Protein AF-0000000083613364 (afdb_homodimer)

Solvent-accessible surface area (backbone atoms only — not comparable to full-atom values): 21138 Å² total; per-residue (Å²): 131,87,61,48,28,35,37,28,37,32,39,42,95,52,52,30,45,31,35,45,48,53,43,19,80,68,56,22,32,30,37,40,24,30,71,50,56,71,62,36,50,52,52,28,52,54,40,38,74,72,73,23,56,52,41,68,43,62,27,41,64,78,34,68,67,41,42,51,52,38,51,52,50,42,40,75,74,73,39,70,57,37,29,41,34,42,50,46,64,63,87,58,76,37,39,57,88,74,54,48,38,66,58,44,49,55,43,34,38,29,34,30,31,30,46,53,44,55,48,63,73,38,44,66,62,17,49,74,64,45,40,32,35,40,37,38,64,41,30,39,29,39,81,50,56,34,32,62,29,26,59,40,16,23,24,26,19,21,33,49,34,46,41,50,18,43,24,66,65,31,44,88,40,42,29,47,33,30,30,47,25,42,55,63,76,75,34,81,92,47,94,39,10,29,64,60,52,19,50,51,54,50,47,43,68,72,63,62,80,56,52,60,46,77,49,117,130,87,61,49,28,36,38,28,37,32,41,44,94,53,51,30,46,33,34,44,49,53,44,18,78,69,57,23,33,32,37,37,22,31,72,50,56,70,60,35,50,52,52,28,52,54,40,39,74,72,73,23,56,52,42,68,44,62,25,42,66,77,33,68,68,40,42,52,53,37,50,50,50,41,40,74,75,73,38,73,57,41,30,41,34,42,49,47,63,63,87,55,77,37,41,57,89,73,54,48,40,64,56,42,49,55,42,34,38,30,35,30,31,31,46,52,42,55,48,62,71,39,45,66,61,18,50,74,65,44,39,30,35,40,38,38,65,42,30,39,31,39,80,50,58,34,33,61,29,25,60,40,16,23,23,25,19,22,32,50,33,45,40,50,18,44,23,66,65,30,44,88,43,40,29,48,34,28,31,47,23,42,53,63,74,76,35,79,92,45,94,38,11,29,63,59,52,18,49,52,55,51,48,43,69,71,63,62,78,57,53,60,46,77,50,118

Secondary structure (DSSP, 8-state):
-PPPEEEEES--TTHHHHHHHHHHHTT-EEEEEES-HHHHHHHHHHHHHTT--EEEEE--TT-HHHHHHHHHHHHHHH---SEEEE-------B-GGG--HHHHHHHHIIIIIHHHHHHHHHHHHHHHHT-EEEEEE--GGGTS--TTBHHHHHHHHHHHHHHHHHHHHHGGGTEEEEEEEE-S---TTSTT-HHHHHHHHHHHHHH---SEEEE-/-PPPEEEEES--TTHHHHHHHHHHHTT-EEEEEES-HHHHHHHHHHHHHTT--EEEEE--TT-HHHHHHHHHHHHHHH---SEEEE-------B-GGG--HHHHHHHHIIIIIHHHHHHHHHHHHHHHHT-EEEEEE--GGGTS--TTBHHHHHHHHHHHHHHHHHHHHHGGGTEEEEEEEE-S---TTSTT-HHHHHHHHHHHHHH---SEEEE-

InterPro domains:
  IPR002347 Short-chain dehydrogenase/reductase SDR [PF00106] (4-186)
  IPR002347 Short-chain dehydrogenase/reductase SDR [PR00081] (5-22)
  IPR002347 Short-chain dehydrogenase/reductase SDR [PR00081] (79-90)
  IPR002347 Short-chain dehydrogenase/reductase SDR [PR00081] (126-142)
  IPR002347 Short-chain dehydrogenase/reductase SDR [PR00081] (152-171)
  IPR036291 NAD(P)-binding domain superfamily [SSF51735] (1-204)

Sequence (432 aa):
MNKKLIVVIGAGPGVGNHVAKKFGVNNFRVVLVSRNQVALDQYVKKLSSEGIEAYAVEADAASPASLTEAFDQIKKNYGTTDVLVYNAAIVKGGKPTSLTAESLVSHFQVDVASALHSALQVIPEQVEQKAGTILLTGGAAALYPSADYTALSIGKAALRNLAFTLAEELKPQGIFVGTVTIAGVVAPGTHFAPDLIAEKYWELYEKREEHEIVYSMNKKLIVVIGAGPGVGNHVAKKFGVNNFRVVLVSRNQVALDQYVKKLSSEGIEAYAVEADAASPASLTEAFDQIKKNYGTTDVLVYNAAIVKGGKPTSLTAESLVSHFQVDVASALHSALQVIPEQVEQKAGTILLTGGAAALYPSADYTALSIGKAALRNLAFTLAEELKPQGIFVGTVTIAGVVAPGTHFAPDLIAEKYWELYEKREEHEIVYS

Organism: NCBI:txid2304605

Radius of gyration: 23.36 Å; Cα contacts (8 Å, |Δi|>4): 971; chains: 2; bounding box: 45×73×49 Å

Structure (mmCIF, N/CA/C/O backbone):
data_AF-0000000083613364-model_v1
#
loop_
_entity.id
_entity.type
_entity.pdbx_description
1 polymer 'SDR family NAD(P)-dependent oxidoreductase'
#
loop_
_atom_site.group_PDB
_atom_site.id
_atom_site.type_symbol
_atom_site.label_atom_id
_atom_site.label_alt_id
_atom_site.label_comp_id
_atom_site.label_asym_id
_atom_site.label_entity_id
_atom_site.label_seq_id
_atom_site.pdbx_PDB_ins_code
_atom_site.Cartn_x
_atom_site.Cartn_y
_atom_site.Cartn_z
_atom_site.occupancy
_atom_site.B_iso_or_equiv
_atom_site.auth_seq_id
_atom_site.auth_comp_id
_atom_site.auth_asym_id
_atom_site.auth_atom_id
_atom_site.pdbx_PDB_model_num
ATOM 1 N N . MET A 1 1 ? -2.854 -38.812 -15.805 1 55.97 1 MET A N 1
ATOM 2 C CA . MET A 1 1 ? -3.549 -37.812 -14.984 1 55.97 1 MET A CA 1
ATOM 3 C C . MET A 1 1 ? -3.186 -36.406 -15.414 1 55.97 1 MET A C 1
ATOM 5 O O . MET A 1 1 ? -2.061 -36.156 -15.844 1 55.97 1 MET A O 1
ATOM 9 N N . ASN A 1 2 ? -4.215 -35.438 -15.594 1 82.38 2 ASN A N 1
ATOM 10 C CA . ASN A 1 2 ? -3.953 -34.156 -16.219 1 82.38 2 ASN A CA 1
ATOM 11 C C . ASN A 1 2 ? -3.107 -33.25 -15.305 1 82.38 2 ASN A C 1
ATOM 13 O O . ASN A 1 2 ? -3.357 -33.188 -14.102 1 82.38 2 ASN A O 1
ATOM 17 N N . LYS A 1 3 ? -1.905 -32.844 -15.711 1 95.31 3 LYS A N 1
ATOM 18 C CA . LYS A 1 3 ? -0.976 -32 -14.961 1 95.31 3 LYS A CA 1
ATOM 19 C C . LYS A 1 3 ? -1.63 -30.688 -14.547 1 95.31 3 LYS A C 1
ATOM 21 O O . LYS A 1 3 ? -2.375 -30.094 -15.328 1 95.31 3 LYS A O 1
ATOM 26 N N . LYS A 1 4 ? -1.462 -30.391 -13.328 1 97.94 4 LYS A N 1
ATOM 27 C CA . LYS A 1 4 ? -1.878 -29.062 -12.891 1 97.94 4 LYS A CA 1
ATOM 28 C C . LYS A 1 4 ? -1.048 -27.969 -13.562 1 97.94 4 LYS A C 1
ATOM 30 O O . LYS A 1 4 ? 0.07 -28.219 -14.016 1 97.94 4 LYS A O 1
ATOM 35 N N . LEU A 1 5 ? -1.617 -26.781 -13.633 1 98.75 5 LEU A N 1
ATOM 36 C CA . LEU A 1 5 ? -0.97 -25.672 -14.32 1 98.75 5 LEU A CA 1
ATOM 37 C C . LEU A 1 5 ? -0.574 -24.578 -13.328 1 98.75 5 LEU A C 1
ATOM 39 O O . LEU A 1 5 ? -1.401 -24.125 -12.539 1 98.75 5 LEU A O 1
ATOM 43 N N . ILE A 1 6 ? 0.722 -24.188 -13.367 1 98.94 6 ILE A N 1
ATOM 44 C CA . ILE A 1 6 ? 1.187 -23.016 -12.625 1 98.94 6 ILE A CA 1
ATOM 45 C C . ILE A 1 6 ? 1.529 -21.891 -13.609 1 98.94 6 ILE A C 1
ATOM 47 O O . ILE A 1 6 ? 2.178 -22.141 -14.625 1 98.94 6 ILE A O 1
ATOM 51 N N . VAL A 1 7 ? 1.062 -20.719 -13.312 1 98.94 7 VAL A N 1
ATOM 52 C CA . VAL A 1 7 ? 1.404 -19.516 -14.047 1 98.94 7 VAL A CA 1
ATOM 53 C C . VAL A 1 7 ? 2.24 -18.594 -13.164 1 98.94 7 VAL A C 1
ATOM 55 O O . VAL A 1 7 ? 1.833 -18.25 -12.055 1 98.94 7 VAL A O 1
ATOM 58 N N . VAL A 1 8 ? 3.42 -18.203 -13.617 1 98.94 8 VAL A N 1
ATOM 59 C CA . VAL A 1 8 ? 4.32 -17.328 -12.867 1 98.94 8 VAL A CA 1
ATOM 60 C C . VAL A 1 8 ? 4.449 -15.984 -13.586 1 98.94 8 VAL A C 1
ATOM 62 O O . VAL A 1 8 ? 5.027 -15.906 -14.672 1 98.94 8 VAL A O 1
ATOM 65 N N . ILE A 1 9 ? 3.881 -14.953 -13.016 1 98.88 9 ILE A N 1
ATOM 66 C CA . ILE A 1 9 ? 4.059 -13.594 -13.5 1 98.88 9 ILE A CA 1
ATOM 67 C C . ILE A 1 9 ? 5.352 -13.008 -12.938 1 98.88 9 ILE A C 1
ATOM 69 O O . ILE A 1 9 ? 5.562 -13 -11.727 1 98.88 9 ILE A O 1
ATOM 73 N N . GLY A 1 10 ? 6.121 -12.406 -13.766 1 97.88 10 GLY A N 1
ATOM 74 C CA . GLY A 1 10 ? 7.438 -11.953 -13.336 1 97.88 10 GLY A CA 1
ATOM 75 C C . GLY A 1 10 ? 8.469 -13.07 -13.297 1 97.88 10 GLY A C 1
ATOM 76 O O . GLY A 1 10 ? 9.172 -13.234 -12.297 1 97.88 10 GLY A O 1
ATOM 77 N N . ALA A 1 11 ? 8.508 -13.898 -14.328 1 96.62 11 ALA A N 1
ATOM 78 C CA . ALA A 1 11 ? 9.461 -15 -14.438 1 96.62 11 ALA A CA 1
ATOM 79 C C . ALA A 1 11 ? 10.82 -14.508 -14.914 1 96.62 11 ALA A C 1
ATOM 81 O O . ALA A 1 11 ? 11.148 -14.602 -16.094 1 96.62 11 ALA A O 1
ATOM 82 N N . GLY A 1 12 ? 11.594 -13.93 -14.055 1 89.81 12 GLY A N 1
ATOM 83 C CA . GLY A 1 12 ? 12.938 -13.461 -14.328 1 89.81 12 GLY A CA 1
ATOM 84 C C . GLY A 1 12 ? 14.016 -14.344 -13.719 1 89.81 12 GLY A C 1
ATOM 85 O O . GLY A 1 12 ? 13.727 -15.445 -13.242 1 89.81 12 GLY A O 1
ATOM 86 N N . PRO A 1 13 ? 15.242 -13.938 -13.852 1 86.25 13 PRO A N 1
ATOM 87 C CA . PRO A 1 13 ? 16.375 -14.758 -13.406 1 86.25 13 PRO A CA 1
ATOM 88 C C . PRO A 1 13 ? 16.391 -14.953 -11.891 1 86.25 13 PRO A C 1
ATOM 90 O O . PRO A 1 13 ? 17.125 -15.812 -11.391 1 86.25 13 PRO A O 1
ATOM 93 N N . GLY A 1 14 ? 15.617 -14.273 -11.18 1 92.31 14 GLY A N 1
ATOM 94 C CA . GLY A 1 14 ? 15.578 -14.367 -9.727 1 92.31 14 GLY A CA 1
ATOM 95 C C . GLY A 1 14 ? 14.664 -15.469 -9.219 1 92.31 14 GLY A C 1
ATOM 96 O O . GLY A 1 14 ? 14.789 -16.625 -9.625 1 92.31 14 GLY A O 1
ATOM 97 N N . VAL A 1 15 ? 13.688 -15.141 -8.422 1 97 15 VAL A N 1
ATOM 98 C CA . VAL A 1 15 ? 12.836 -16.078 -7.688 1 97 15 VAL A CA 1
ATOM 99 C C . VAL A 1 15 ? 11.852 -16.75 -8.648 1 97 15 VAL A C 1
ATOM 101 O O . VAL A 1 15 ? 11.625 -17.953 -8.57 1 97 15 VAL A O 1
ATOM 104 N N . GLY A 1 16 ? 11.352 -16.094 -9.672 1 97.44 16 GLY A N 1
ATOM 105 C CA . GLY A 1 16 ? 10.25 -16.547 -10.516 1 97.44 16 GLY A CA 1
ATOM 106 C C . GLY A 1 16 ? 10.57 -17.828 -11.273 1 97.44 16 GLY A C 1
ATOM 107 O O . GLY A 1 16 ? 9.805 -18.797 -11.227 1 97.44 16 GLY A O 1
ATOM 108 N N . ASN A 1 17 ? 11.703 -17.875 -11.945 1 96.25 17 ASN A N 1
ATOM 109 C CA . ASN A 1 17 ? 12.086 -19.047 -12.734 1 96.25 17 ASN A CA 1
ATOM 110 C C . ASN A 1 17 ? 12.375 -20.25 -11.836 1 96.25 17 ASN A C 1
ATOM 112 O O . ASN A 1 17 ? 12.109 -21.391 -12.219 1 96.25 17 ASN A O 1
ATOM 116 N N . HIS A 1 18 ? 12.883 -20.031 -10.672 1 98.19 18 HIS A N 1
ATOM 117 C CA . HIS A 1 18 ? 13.211 -21.125 -9.758 1 98.19 18 HIS A CA 1
ATOM 118 C C . HIS A 1 18 ? 11.953 -21.703 -9.117 1 98.19 18 HIS A C 1
ATOM 120 O O . HIS A 1 18 ? 11.883 -22.906 -8.867 1 98.19 18 HIS A O 1
ATOM 126 N N . VAL A 1 19 ? 10.977 -20.812 -8.844 1 98.81 19 VAL A N 1
ATOM 127 C CA . VAL A 1 19 ? 9.688 -21.312 -8.383 1 98.81 19 VAL A CA 1
ATOM 128 C C . VAL A 1 19 ? 9.047 -22.172 -9.477 1 98.81 19 VAL A C 1
ATOM 130 O O . VAL A 1 19 ? 8.547 -23.266 -9.203 1 98.81 19 VAL A O 1
ATOM 133 N N . ALA A 1 20 ? 9.094 -21.672 -10.711 1 98.62 20 ALA A N 1
ATOM 134 C CA . ALA A 1 20 ? 8.57 -22.422 -11.844 1 98.62 20 ALA A CA 1
ATOM 135 C C . ALA A 1 20 ? 9.211 -23.797 -11.938 1 98.62 20 ALA A C 1
ATOM 137 O O . ALA A 1 20 ? 8.516 -24.812 -12.102 1 98.62 20 ALA A O 1
ATOM 138 N N . LYS A 1 21 ? 10.5 -23.859 -11.844 1 98.44 21 LYS A N 1
ATOM 139 C CA . LYS A 1 21 ? 11.234 -25.125 -11.914 1 98.44 21 LYS A CA 1
ATOM 140 C C . LYS A 1 21 ? 10.812 -26.062 -10.781 1 98.44 21 LYS A C 1
ATOM 142 O O . LYS A 1 21 ? 10.594 -27.266 -11.016 1 98.44 21 LYS A O 1
ATOM 147 N N . LYS A 1 22 ? 10.727 -25.5 -9.547 1 98.81 22 LYS A N 1
ATOM 148 C CA . LYS A 1 22 ? 10.359 -26.312 -8.383 1 98.81 22 LYS A CA 1
ATOM 149 C C . LYS A 1 22 ? 9.008 -26.984 -8.586 1 98.81 22 LYS A C 1
ATOM 151 O O . LYS A 1 22 ? 8.852 -28.172 -8.312 1 98.81 22 LYS A O 1
ATOM 156 N N . PHE A 1 23 ? 8.031 -26.25 -9.094 1 98.88 23 PHE A N 1
ATOM 157 C CA . PHE A 1 23 ? 6.715 -26.828 -9.352 1 98.88 23 PHE A CA 1
ATOM 158 C C . PHE A 1 23 ? 6.77 -27.781 -10.539 1 98.88 23 PHE A C 1
ATOM 160 O O . PHE A 1 23 ? 6.121 -28.828 -10.531 1 98.88 23 PHE A O 1
ATOM 167 N N . GLY A 1 24 ? 7.547 -27.438 -11.562 1 98.62 24 GLY A N 1
ATOM 168 C CA . GLY A 1 24 ? 7.707 -28.281 -12.727 1 98.62 24 GLY A CA 1
ATOM 169 C C . GLY A 1 24 ? 8.227 -29.672 -12.383 1 98.62 24 GLY A C 1
ATOM 170 O O . GLY A 1 24 ? 7.699 -30.672 -12.875 1 98.62 24 GLY A O 1
ATOM 171 N N . VAL A 1 25 ? 9.219 -29.75 -11.547 1 98.06 25 VAL A N 1
ATOM 172 C CA . VAL A 1 25 ? 9.805 -31.031 -11.172 1 98.06 25 VAL A CA 1
ATOM 173 C C . VAL A 1 25 ? 8.812 -31.828 -10.328 1 98.06 25 VAL A C 1
ATOM 175 O O . VAL A 1 25 ? 8.961 -33.062 -10.164 1 98.06 25 VAL A O 1
ATOM 178 N N . ASN A 1 26 ? 7.809 -31.172 -9.844 1 98.12 26 ASN A N 1
ATOM 179 C CA . ASN A 1 26 ? 6.738 -31.828 -9.109 1 98.12 26 ASN A CA 1
ATOM 180 C C . ASN A 1 26 ? 5.496 -32.031 -9.977 1 98.12 26 ASN A C 1
ATOM 182 O O . ASN A 1 26 ? 4.371 -31.938 -9.477 1 98.12 26 ASN A O 1
ATOM 186 N N . ASN A 1 27 ? 5.707 -32.062 -11.289 1 97.5 27 ASN A N 1
ATOM 187 C CA . ASN A 1 27 ? 4.75 -32.562 -12.273 1 97.5 27 ASN A CA 1
ATOM 188 C C . ASN A 1 27 ? 3.732 -31.484 -12.648 1 97.5 27 ASN A C 1
ATOM 190 O O . ASN A 1 27 ? 2.611 -31.812 -13.055 1 97.5 27 ASN A O 1
ATOM 194 N N . PHE A 1 28 ? 4.023 -30.266 -12.438 1 98.69 28 PHE A N 1
ATOM 195 C CA . PHE A 1 28 ? 3.189 -29.188 -12.961 1 98.69 28 PHE A CA 1
ATOM 196 C C . PHE A 1 28 ? 3.592 -28.828 -14.391 1 98.69 28 PHE A C 1
ATOM 198 O O . PHE A 1 28 ? 4.773 -28.891 -14.742 1 98.69 28 PHE A O 1
ATOM 205 N N . ARG A 1 29 ? 2.592 -28.453 -15.164 1 98.56 29 ARG A N 1
ATOM 206 C CA . ARG A 1 29 ? 2.875 -27.625 -16.344 1 98.56 29 ARG A CA 1
ATOM 207 C C . ARG A 1 29 ? 3.139 -26.172 -15.945 1 98.56 29 ARG A C 1
ATOM 209 O O . ARG A 1 29 ? 2.506 -25.656 -15.023 1 98.56 29 ARG A O 1
ATOM 216 N N . VAL A 1 30 ? 4.055 -25.625 -16.703 1 98.62 30 VAL A N 1
ATOM 217 C CA . VAL A 1 30 ? 4.527 -24.312 -16.266 1 98.62 30 VAL A CA 1
ATOM 218 C C . VAL A 1 30 ? 4.32 -23.281 -17.391 1 98.62 30 VAL A C 1
ATOM 220 O O . VAL A 1 30 ? 4.668 -23.531 -18.547 1 98.62 30 VAL A O 1
ATOM 223 N N . VAL A 1 31 ? 3.699 -22.141 -17.078 1 98.88 31 VAL A N 1
ATOM 224 C CA . VAL A 1 31 ? 3.684 -20.984 -17.984 1 98.88 31 VAL A CA 1
ATOM 225 C C . VAL A 1 31 ? 4.453 -19.828 -17.344 1 98.88 31 VAL A C 1
ATOM 227 O O . VAL A 1 31 ? 4.137 -19.391 -16.25 1 98.88 31 VAL A O 1
ATOM 230 N N . LEU A 1 32 ? 5.48 -19.375 -18.062 1 98.75 32 LEU A N 1
ATOM 231 C CA . LEU A 1 32 ? 6.277 -18.219 -17.641 1 98.75 32 LEU A CA 1
ATOM 232 C C . LEU A 1 32 ? 5.781 -16.953 -18.328 1 98.75 32 LEU A C 1
ATOM 234 O O . LEU A 1 32 ? 5.617 -16.906 -19.547 1 98.75 32 LEU A O 1
ATOM 238 N N . VAL A 1 33 ? 5.531 -15.914 -17.547 1 98.81 33 VAL A N 1
ATOM 239 C CA . VAL A 1 33 ? 5.02 -14.656 -18.078 1 98.81 33 VAL A CA 1
ATOM 240 C C . VAL A 1 33 ? 5.961 -13.516 -17.703 1 98.81 33 VAL A C 1
ATOM 242 O O . VAL A 1 33 ? 6.27 -13.312 -16.531 1 98.81 33 VAL A O 1
ATOM 245 N N . SER A 1 34 ? 6.469 -12.773 -18.594 1 98.25 34 SER A N 1
ATOM 246 C CA . SER A 1 34 ? 7.246 -11.555 -18.422 1 98.25 34 SER A CA 1
ATOM 247 C C . SER A 1 34 ? 7.285 -10.734 -19.703 1 98.25 34 SER A C 1
ATOM 249 O O . SER A 1 34 ? 6.645 -11.094 -20.703 1 98.25 34 SER A O 1
ATOM 251 N N . ARG A 1 35 ? 8.023 -9.656 -19.781 1 96.81 35 ARG A N 1
ATOM 252 C CA . ARG A 1 35 ? 8 -8.719 -20.891 1 96.81 35 ARG A CA 1
ATOM 253 C C . ARG A 1 35 ? 9.016 -9.117 -21.969 1 96.81 35 ARG A C 1
ATOM 255 O O . ARG A 1 35 ? 8.945 -8.641 -23.109 1 96.81 35 ARG A O 1
ATOM 262 N N . ASN A 1 36 ? 9.969 -9.945 -21.562 1 96.75 36 ASN A N 1
ATOM 263 C CA . ASN A 1 36 ? 11.07 -10.25 -22.469 1 96.75 36 ASN A CA 1
ATOM 264 C C . ASN A 1 36 ? 10.93 -11.641 -23.078 1 96.75 36 ASN A C 1
ATOM 266 O O . ASN A 1 36 ? 11.391 -12.625 -22.5 1 96.75 36 ASN A O 1
ATOM 270 N N . GLN A 1 37 ? 10.453 -11.625 -24.312 1 97.25 37 GLN A N 1
ATOM 271 C CA . GLN A 1 37 ? 10.172 -12.898 -24.969 1 97.25 37 GLN A CA 1
ATOM 272 C C . GLN A 1 37 ? 11.453 -13.711 -25.156 1 97.25 37 GLN A C 1
ATOM 274 O O . GLN A 1 37 ? 11.453 -14.93 -24.984 1 97.25 37 GLN A O 1
ATOM 279 N N . VAL A 1 38 ? 12.477 -13.055 -25.5 1 97.88 38 VAL A N 1
ATOM 280 C CA . VAL A 1 38 ? 13.742 -13.734 -25.766 1 97.88 38 VAL A CA 1
ATOM 281 C C . VAL A 1 38 ? 14.219 -14.438 -24.484 1 97.88 38 VAL A C 1
ATOM 283 O O . VAL A 1 38 ? 14.609 -15.609 -24.531 1 97.88 38 VAL A O 1
ATOM 286 N N . ALA A 1 39 ? 14.203 -13.781 -23.359 1 97.5 39 ALA A N 1
ATOM 287 C CA . ALA A 1 39 ? 14.586 -14.367 -22.078 1 97.5 39 ALA A CA 1
ATOM 288 C C . ALA A 1 39 ? 13.656 -15.523 -21.703 1 97.5 39 ALA A C 1
ATOM 290 O O . ALA A 1 39 ? 14.109 -16.562 -21.234 1 97.5 39 ALA A O 1
ATOM 291 N N . LEU A 1 40 ? 12.391 -15.336 -21.953 1 98.06 40 LEU A N 1
ATOM 292 C CA . LEU A 1 40 ? 11.406 -16.375 -21.656 1 98.06 40 LEU A CA 1
ATOM 293 C C . LEU A 1 40 ? 11.711 -17.656 -22.422 1 98.06 40 LEU A C 1
ATOM 295 O O . LEU A 1 40 ? 11.656 -18.75 -21.859 1 98.06 40 LEU A O 1
ATOM 299 N N . ASP A 1 41 ? 12 -17.469 -23.688 1 98.06 41 ASP A N 1
ATOM 300 C CA . ASP A 1 41 ? 12.289 -18.625 -24.531 1 98.06 41 ASP A CA 1
ATOM 301 C C . ASP A 1 41 ? 13.508 -19.391 -24.016 1 98.06 41 ASP A C 1
ATOM 303 O O . ASP A 1 41 ? 13.539 -20.625 -24.062 1 98.06 41 ASP A O 1
ATOM 307 N N . GLN A 1 42 ? 14.453 -18.672 -23.562 1 98.06 42 GLN A N 1
ATOM 308 C CA . GLN A 1 42 ? 15.648 -19.297 -23 1 98.06 42 GLN A CA 1
ATOM 309 C C . GLN A 1 42 ? 15.312 -20.078 -21.734 1 98.06 42 GLN A C 1
ATOM 311 O O . GLN A 1 42 ? 15.805 -21.188 -21.531 1 98.06 42 GLN A O 1
ATOM 316 N N . TYR A 1 43 ? 14.5 -19.484 -20.875 1 97.81 43 TYR A N 1
ATOM 317 C CA . TYR A 1 43 ? 14.102 -20.156 -19.641 1 97.81 43 TYR A CA 1
ATOM 318 C C . TYR A 1 43 ? 13.297 -21.422 -19.953 1 97.81 43 TYR A C 1
ATOM 320 O O . TYR A 1 43 ? 13.492 -22.453 -19.328 1 97.81 43 TYR A O 1
ATOM 328 N N . VAL A 1 44 ? 12.391 -21.344 -20.953 1 98.31 44 VAL A N 1
ATOM 329 C CA . VAL A 1 44 ? 11.555 -22.469 -21.344 1 98.31 44 VAL A CA 1
ATOM 330 C C . VAL A 1 44 ? 12.438 -23.594 -21.875 1 98.31 44 VAL A C 1
ATOM 332 O O . VAL A 1 44 ? 12.234 -24.766 -21.547 1 98.31 44 VAL A O 1
ATOM 335 N N . LYS A 1 45 ? 13.367 -23.219 -22.734 1 98.38 45 LYS A N 1
ATOM 336 C CA . LYS A 1 45 ? 14.289 -24.219 -23.281 1 98.38 45 LYS A CA 1
ATOM 337 C C . LYS A 1 45 ? 15.031 -24.953 -22.172 1 98.38 45 LYS A C 1
ATOM 339 O O . LYS A 1 45 ? 15.18 -26.172 -22.219 1 98.38 45 LYS A O 1
ATOM 344 N N . LYS A 1 46 ? 15.508 -24.219 -21.203 1 97.5 46 LYS A N 1
ATOM 345 C CA . LYS A 1 46 ? 16.219 -24.812 -20.062 1 97.5 46 LYS A CA 1
ATOM 346 C C . LYS A 1 46 ? 15.305 -25.766 -19.281 1 97.5 46 LYS A C 1
ATOM 348 O O . LYS A 1 46 ? 15.688 -26.891 -18.984 1 97.5 46 LYS A O 1
ATOM 353 N N . LEU A 1 47 ? 14.125 -25.344 -18.953 1 98.06 47 LEU A N 1
ATOM 354 C CA . LEU A 1 47 ? 13.18 -26.172 -18.219 1 98.06 47 LEU A CA 1
ATOM 355 C C . LEU A 1 47 ? 12.828 -27.438 -19 1 98.06 47 LEU A C 1
ATOM 357 O O . LEU A 1 47 ? 12.781 -28.531 -18.438 1 98.06 47 LEU A O 1
ATOM 361 N N . SER A 1 48 ? 12.617 -27.25 -20.297 1 98.06 48 SER A N 1
ATOM 362 C CA . SER A 1 48 ? 12.266 -28.375 -21.156 1 98.06 48 SER A CA 1
ATOM 363 C C . SER A 1 48 ? 13.398 -29.406 -21.203 1 98.06 48 SER A C 1
ATOM 365 O O . SER A 1 48 ? 13.141 -30.609 -21.234 1 98.06 48 SER A O 1
ATOM 367 N N . SER A 1 49 ? 14.578 -28.891 -21.25 1 97.94 49 SER A N 1
ATOM 368 C CA . SER A 1 49 ? 15.727 -29.797 -21.25 1 97.94 49 SER A CA 1
ATOM 369 C C . SER A 1 49 ? 15.797 -30.625 -19.984 1 97.94 49 SER A C 1
ATOM 371 O O . SER A 1 49 ? 16.438 -31.672 -19.953 1 97.94 49 SER A O 1
ATOM 373 N N . GLU A 1 50 ? 15.125 -30.172 -18.938 1 97.12 50 GLU A N 1
ATOM 374 C CA . GLU A 1 50 ? 15.078 -30.891 -17.672 1 97.12 50 GLU A CA 1
ATOM 375 C C . GLU A 1 50 ? 13.82 -31.734 -17.562 1 97.12 50 GLU A C 1
ATOM 377 O O . GLU A 1 50 ? 13.5 -32.25 -16.484 1 97.12 50 GLU A O 1
ATOM 382 N N . GLY A 1 51 ? 13.023 -31.812 -18.609 1 97.75 51 GLY A N 1
ATOM 383 C CA . GLY A 1 51 ? 11.852 -32.656 -18.688 1 97.75 51 GLY A CA 1
ATOM 384 C C . GLY A 1 51 ? 10.578 -31.984 -18.219 1 97.75 51 GLY A C 1
ATOM 385 O O . GLY A 1 51 ? 9.555 -32.656 -18.016 1 97.75 51 GLY A O 1
ATOM 386 N N . ILE A 1 52 ? 10.641 -30.719 -18 1 98.19 52 ILE A N 1
ATOM 387 C CA . ILE A 1 52 ? 9.492 -29.953 -17.516 1 98.19 52 ILE A CA 1
ATOM 388 C C . ILE A 1 52 ? 8.703 -29.406 -18.703 1 98.19 52 ILE A C 1
ATOM 390 O O . ILE A 1 52 ? 9.281 -28.844 -19.641 1 98.19 52 ILE A O 1
ATOM 394 N N . GLU A 1 53 ? 7.422 -29.625 -18.75 1 98.44 53 GLU A N 1
ATOM 395 C CA . GLU A 1 53 ? 6.559 -29 -19.75 1 98.44 53 GLU A CA 1
ATOM 396 C C . GLU A 1 53 ? 6.367 -27.516 -19.453 1 98.44 53 GLU A C 1
ATOM 398 O O . GLU A 1 53 ? 5.645 -27.156 -18.531 1 98.44 53 GLU A O 1
ATOM 403 N N . ALA A 1 54 ? 6.984 -26.672 -20.25 1 98.44 54 ALA A N 1
ATOM 404 C CA . ALA A 1 54 ? 7.012 -25.25 -19.969 1 98.44 54 ALA A CA 1
ATOM 405 C C . ALA A 1 54 ? 6.676 -24.438 -21.219 1 98.44 54 ALA A C 1
ATOM 407 O O . ALA A 1 54 ? 7.035 -24.812 -22.328 1 98.44 54 ALA A O 1
ATOM 408 N N . TYR A 1 55 ? 6.016 -23.297 -21.016 1 98.62 55 TYR A N 1
ATOM 409 C CA . TYR A 1 55 ? 5.609 -22.391 -22.078 1 98.62 55 TYR A CA 1
ATOM 410 C C . TYR A 1 55 ? 5.867 -20.938 -21.688 1 98.62 55 TYR A C 1
ATOM 412 O O . TYR A 1 55 ? 6.023 -20.625 -20.5 1 98.62 55 TYR A O 1
ATOM 420 N N . ALA A 1 56 ? 5.969 -20.125 -22.734 1 98.5 56 ALA A N 1
ATOM 421 C CA . ALA A 1 56 ? 6.207 -18.688 -22.531 1 98.5 56 ALA A CA 1
ATOM 422 C C . ALA A 1 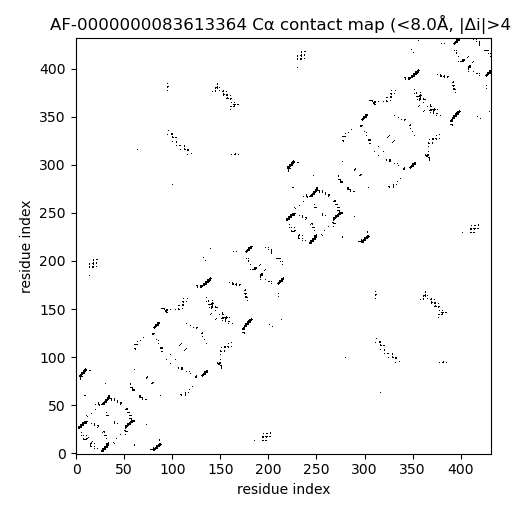56 ? 5.043 -17.859 -23.062 1 98.5 56 ALA A C 1
ATOM 424 O O . ALA A 1 56 ? 4.512 -18.141 -24.141 1 98.5 56 ALA A O 1
ATOM 425 N N . VAL A 1 57 ? 4.594 -16.906 -22.25 1 98.69 57 VAL A N 1
ATOM 426 C CA . VAL A 1 57 ? 3.623 -15.914 -22.688 1 98.69 57 VAL A CA 1
ATOM 427 C C . VAL A 1 57 ? 4.125 -14.516 -22.359 1 98.69 57 VAL A C 1
ATOM 429 O O . VAL A 1 57 ? 4.449 -14.227 -21.203 1 98.69 57 VAL A O 1
ATOM 432 N N . GLU A 1 58 ? 4.25 -13.68 -23.359 1 98.5 58 GLU A N 1
ATOM 433 C CA . GLU A 1 58 ? 4.723 -12.312 -23.156 1 98.5 58 GLU A CA 1
ATOM 434 C C . GLU A 1 58 ? 3.611 -11.414 -22.625 1 98.5 58 GLU A C 1
ATOM 436 O O . GLU A 1 58 ? 2.496 -11.422 -23.156 1 98.5 58 GLU A O 1
ATOM 441 N N . ALA A 1 59 ? 3.887 -10.656 -21.562 1 98.62 59 ALA A N 1
ATOM 442 C CA . ALA A 1 59 ? 2.967 -9.648 -21.047 1 98.62 59 ALA A CA 1
ATOM 443 C C . ALA A 1 59 ? 3.707 -8.602 -20.219 1 98.62 59 ALA A C 1
ATOM 445 O O . ALA A 1 59 ? 4.777 -8.875 -19.672 1 98.62 59 ALA A O 1
ATOM 446 N N . ASP A 1 60 ? 3.178 -7.441 -20.188 1 98.44 60 ASP A N 1
ATOM 447 C CA . ASP A 1 60 ? 3.67 -6.355 -19.359 1 98.44 60 ASP A CA 1
ATOM 448 C C . ASP A 1 60 ? 2.82 -6.211 -18.094 1 98.44 60 ASP A C 1
ATOM 450 O O . ASP A 1 60 ? 1.653 -5.82 -18.156 1 98.44 60 ASP A O 1
ATOM 454 N N . ALA A 1 61 ? 3.455 -6.48 -16.953 1 97.94 61 ALA A N 1
ATOM 455 C CA . ALA A 1 61 ? 2.74 -6.438 -15.672 1 97.94 61 ALA A CA 1
ATOM 456 C C . ALA A 1 61 ? 2.213 -5.031 -15.391 1 97.94 61 ALA A C 1
ATOM 458 O O . ALA A 1 61 ? 1.318 -4.855 -14.555 1 97.94 61 ALA A O 1
ATOM 459 N N . ALA A 1 62 ? 2.721 -4.004 -16.031 1 97.5 62 ALA A N 1
ATOM 460 C CA . ALA A 1 62 ? 2.268 -2.629 -15.82 1 97.5 62 ALA A CA 1
ATOM 461 C C . ALA A 1 62 ? 0.993 -2.346 -16.609 1 97.5 62 ALA A C 1
ATOM 463 O O . ALA A 1 62 ? 0.349 -1.312 -16.406 1 97.5 62 ALA A O 1
ATOM 464 N N . SER A 1 63 ? 0.637 -3.275 -17.484 1 97.81 63 SER A N 1
ATOM 465 C CA . SER A 1 63 ? -0.506 -3.086 -18.375 1 97.81 63 SER A CA 1
ATOM 466 C C . SER A 1 63 ? -1.598 -4.113 -18.094 1 97.81 63 SER A C 1
ATOM 468 O O . SER A 1 63 ? -1.492 -5.27 -18.516 1 97.81 63 SER A O 1
ATOM 470 N N . PRO A 1 64 ? -2.668 -3.672 -17.484 1 96.88 64 PRO A N 1
ATOM 471 C CA . PRO A 1 64 ? -3.771 -4.605 -17.25 1 96.88 64 PRO A CA 1
ATOM 472 C C . PRO A 1 64 ? -4.27 -5.266 -18.531 1 96.88 64 PRO A C 1
ATOM 474 O O . PRO A 1 64 ? -4.574 -6.465 -18.531 1 96.88 64 PRO A O 1
ATOM 477 N N . ALA A 1 65 ? -4.344 -4.52 -19.531 1 97.88 65 ALA A N 1
ATOM 478 C CA . ALA A 1 65 ? -4.801 -5.07 -20.812 1 97.88 65 ALA A CA 1
ATOM 479 C C . ALA A 1 65 ? -3.859 -6.168 -21.312 1 97.88 65 ALA A C 1
ATOM 481 O O . ALA A 1 65 ? -4.309 -7.203 -21.797 1 97.88 65 ALA A O 1
ATOM 482 N N . SER A 1 66 ? -2.588 -5.902 -21.188 1 98.56 66 SER A N 1
ATOM 483 C CA . SER A 1 66 ? -1.585 -6.883 -21.578 1 98.56 66 SER A CA 1
ATOM 484 C C . SER A 1 66 ? -1.73 -8.172 -20.781 1 98.56 66 SER A C 1
ATOM 486 O O . SER A 1 66 ? -1.664 -9.273 -21.344 1 98.56 66 SER A O 1
ATOM 488 N N . LEU A 1 67 ? -2.014 -8.094 -19.531 1 98.62 67 LEU A N 1
ATOM 489 C CA . LEU A 1 67 ? -2.168 -9.258 -18.672 1 98.62 67 LEU A CA 1
ATOM 490 C C . LEU A 1 67 ? -3.465 -10 -18.984 1 98.62 67 LEU A C 1
ATOM 492 O O . LEU A 1 67 ? -3.494 -11.234 -19 1 98.62 67 LEU A O 1
ATOM 496 N N . THR A 1 68 ? -4.488 -9.234 -19.203 1 98.75 68 THR A N 1
ATOM 497 C CA . THR A 1 68 ? -5.746 -9.867 -19.578 1 98.75 68 THR A CA 1
ATOM 498 C C . THR A 1 68 ? -5.578 -10.711 -20.844 1 98.75 68 THR A C 1
ATOM 500 O O . THR A 1 68 ? -6.004 -11.867 -20.875 1 98.75 68 THR A O 1
ATOM 503 N N . GLU A 1 69 ? -4.926 -10.164 -21.797 1 98.75 69 GLU A N 1
ATOM 504 C CA . GLU A 1 69 ? -4.672 -10.891 -23.031 1 98.75 69 GLU A CA 1
ATOM 505 C C . GLU A 1 69 ? -3.834 -12.133 -22.781 1 98.75 69 GLU A C 1
ATOM 507 O O . GLU A 1 69 ? -4.102 -13.195 -23.344 1 98.75 69 GLU A O 1
ATOM 512 N N . ALA A 1 70 ? -2.857 -12 -21.969 1 98.81 70 ALA A N 1
ATOM 513 C CA . ALA A 1 70 ? -1.998 -13.133 -21.625 1 98.81 70 ALA A CA 1
ATOM 514 C C . ALA A 1 70 ? -2.797 -14.258 -20.969 1 98.81 70 ALA A C 1
ATOM 516 O O . ALA A 1 70 ? -2.648 -15.422 -21.328 1 98.81 70 ALA A O 1
ATOM 517 N N . PHE A 1 71 ? -3.652 -13.938 -20.047 1 98.81 71 PHE A N 1
ATOM 518 C CA . PHE A 1 71 ? -4.438 -14.945 -19.344 1 98.81 71 PHE A CA 1
ATOM 519 C C . PHE A 1 71 ? -5.449 -15.594 -20.281 1 98.81 71 PHE A C 1
ATOM 521 O O . PHE A 1 71 ? -5.734 -16.781 -20.156 1 98.81 71 PHE A O 1
ATOM 528 N N . ASP A 1 72 ? -5.996 -14.773 -21.172 1 98.69 72 ASP A N 1
ATOM 529 C CA . ASP A 1 72 ? -6.875 -15.344 -22.188 1 98.69 72 ASP A CA 1
ATOM 530 C C . ASP A 1 72 ? -6.141 -16.391 -23.031 1 98.69 72 ASP A C 1
ATOM 532 O O . ASP A 1 72 ? -6.672 -17.469 -23.281 1 98.69 72 ASP A O 1
ATOM 536 N N . GLN A 1 73 ? -4.973 -16.062 -23.422 1 98.69 73 GLN A N 1
ATOM 537 C CA . GLN A 1 73 ? -4.145 -17 -24.188 1 98.69 73 GLN A CA 1
ATOM 538 C C . GLN A 1 73 ? -3.848 -18.25 -23.375 1 98.69 73 GLN A C 1
ATOM 540 O O . GLN A 1 73 ? -3.906 -19.359 -23.906 1 98.69 73 GLN A O 1
ATOM 545 N N . ILE A 1 74 ? -3.535 -18.094 -22.109 1 98.69 74 ILE A N 1
ATOM 546 C CA . ILE A 1 74 ? -3.191 -19.203 -21.234 1 98.69 74 ILE A CA 1
ATOM 547 C C . ILE A 1 74 ? -4.395 -20.141 -21.094 1 98.69 74 ILE A C 1
ATOM 549 O O . ILE A 1 74 ? -4.262 -21.359 -21.219 1 98.69 74 ILE A O 1
ATOM 553 N N . LYS A 1 75 ? -5.492 -19.516 -20.844 1 97.94 75 LYS A N 1
ATOM 554 C CA . LYS A 1 75 ? -6.711 -20.297 -20.688 1 97.94 75 LYS A CA 1
ATOM 555 C C . LYS A 1 75 ? -7.035 -21.078 -21.969 1 97.94 75 LYS A C 1
ATOM 557 O O . LYS A 1 75 ? -7.348 -22.266 -21.906 1 97.94 75 LYS A O 1
ATOM 562 N N . LYS A 1 76 ? -6.934 -20.438 -23.094 1 98 76 LYS A N 1
ATOM 563 C CA . LYS A 1 76 ? -7.27 -21.031 -24.375 1 98 76 LYS A CA 1
ATOM 564 C C . LYS A 1 76 ? -6.32 -22.188 -24.719 1 98 76 LYS A C 1
ATOM 566 O O . LYS A 1 76 ? -6.754 -23.234 -25.188 1 98 76 LYS A O 1
ATOM 571 N N . ASN A 1 77 ? -5.086 -22 -24.422 1 98.06 77 ASN A N 1
ATOM 572 C CA . ASN A 1 77 ? -4.07 -22.922 -24.938 1 98.06 77 ASN A CA 1
ATOM 573 C C . ASN A 1 77 ? -3.719 -24 -23.906 1 98.06 77 ASN A C 1
ATOM 575 O O . ASN A 1 77 ? -3.334 -25.109 -24.281 1 98.06 77 ASN A O 1
ATOM 579 N N . TYR A 1 78 ? -3.801 -23.656 -22.641 1 97.06 78 TYR A N 1
ATOM 580 C CA . TYR A 1 78 ? -3.197 -24.547 -21.656 1 97.06 78 TYR A CA 1
ATOM 581 C C . TYR A 1 78 ? -4.199 -24.922 -20.562 1 97.06 78 TYR A C 1
ATOM 583 O O . TYR A 1 78 ? -3.963 -25.859 -19.797 1 97.06 78 TYR A O 1
ATOM 591 N N . GLY A 1 79 ? -5.332 -24.188 -20.516 1 96 79 GLY A N 1
ATOM 592 C CA . GLY A 1 79 ? -6.387 -24.562 -19.578 1 96 79 GLY A CA 1
ATOM 593 C C . GLY A 1 79 ? -6.402 -23.719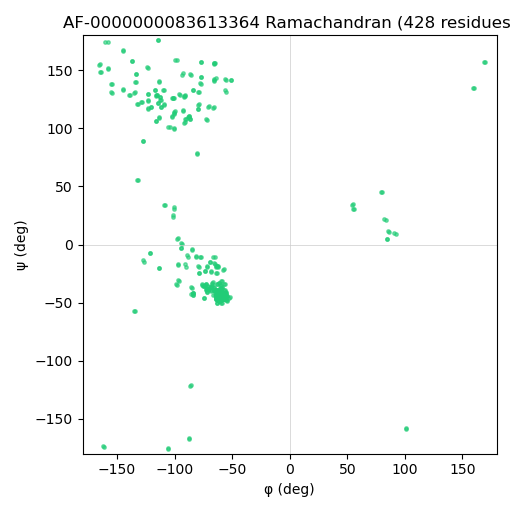 -18.328 1 96 79 GLY A C 1
ATOM 594 O O . GLY A 1 79 ? -5.926 -22.578 -18.328 1 96 79 GLY A O 1
ATOM 595 N N . THR A 1 80 ? -6.988 -24.234 -17.281 1 96.06 80 THR A N 1
ATOM 596 C CA . THR A 1 80 ? -7.223 -23.516 -16.047 1 96.06 80 THR A CA 1
ATOM 597 C C . THR A 1 80 ? -5.941 -23.422 -15.227 1 96.06 80 THR A C 1
ATOM 599 O O . THR A 1 80 ? -5.199 -24.391 -15.109 1 96.06 80 THR A O 1
ATOM 602 N N . THR A 1 81 ? -5.75 -22.266 -14.672 1 98.62 81 THR A N 1
ATOM 603 C CA . THR A 1 81 ? -4.609 -22.031 -13.789 1 98.62 81 THR A CA 1
ATOM 604 C C . THR A 1 81 ? -4.887 -22.594 -12.391 1 98.62 81 THR A C 1
ATOM 606 O O . THR A 1 81 ? -5.758 -22.094 -11.68 1 98.62 81 THR A O 1
ATOM 609 N N . ASP A 1 82 ? -4.109 -23.562 -11.984 1 98.69 82 ASP A N 1
ATOM 610 C CA . ASP A 1 82 ? -4.258 -24.141 -10.656 1 98.69 82 ASP A CA 1
ATOM 611 C C . ASP A 1 82 ? -3.492 -23.328 -9.609 1 98.69 82 ASP A C 1
ATOM 613 O O . ASP A 1 82 ? -3.92 -23.234 -8.461 1 98.69 82 ASP A O 1
ATOM 617 N N . VAL A 1 83 ? -2.33 -22.828 -9.984 1 98.94 83 VAL A N 1
ATOM 618 C CA . VAL A 1 83 ? -1.488 -22.031 -9.094 1 98.94 83 VAL A CA 1
ATOM 619 C C . VAL A 1 83 ? -1.029 -20.766 -9.82 1 98.94 83 VAL A C 1
ATOM 621 O O . VAL A 1 83 ? -0.448 -20.844 -10.906 1 98.94 83 VAL A O 1
ATOM 624 N N . LEU A 1 84 ? -1.351 -19.656 -9.297 1 98.94 84 LEU A N 1
ATOM 625 C CA . LEU A 1 84 ? -0.81 -18.375 -9.742 1 98.94 84 LEU A CA 1
ATOM 626 C C . LEU A 1 84 ? 0.283 -17.891 -8.797 1 98.94 84 LEU A C 1
ATOM 628 O O . LEU A 1 84 ? 0.089 -17.844 -7.582 1 98.94 84 LEU A O 1
ATOM 632 N N . VAL A 1 85 ? 1.435 -17.594 -9.305 1 98.94 85 VAL A N 1
ATOM 633 C CA . VAL A 1 85 ? 2.484 -16.891 -8.57 1 98.94 85 VAL A CA 1
ATOM 634 C C . VAL A 1 85 ? 2.688 -15.492 -9.164 1 98.94 85 VAL A C 1
ATOM 636 O O . VAL A 1 85 ? 2.963 -15.352 -10.359 1 98.94 85 VAL A O 1
ATOM 639 N N . TYR A 1 86 ? 2.48 -14.539 -8.422 1 98.94 86 TYR A N 1
ATOM 640 C CA . TYR A 1 86 ? 2.816 -13.18 -8.836 1 98.94 86 TYR A CA 1
ATOM 641 C C . TYR A 1 86 ? 4.13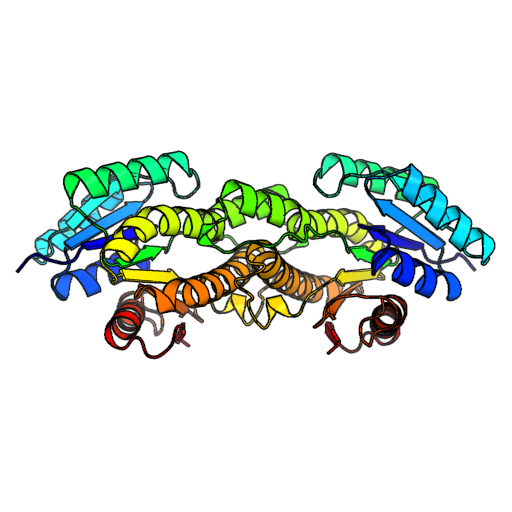3 -12.734 -8.211 1 98.94 86 TYR A C 1
ATOM 643 O O . TYR A 1 86 ? 4.195 -12.438 -7.016 1 98.94 86 TYR A O 1
ATOM 651 N N . ASN A 1 87 ? 5.094 -12.555 -9.016 1 98.69 87 ASN A N 1
ATOM 652 C CA . ASN A 1 87 ? 6.453 -12.266 -8.562 1 98.69 87 ASN A CA 1
ATOM 653 C C . ASN A 1 87 ? 6.965 -10.945 -9.117 1 98.69 87 ASN A C 1
ATOM 655 O O . ASN A 1 87 ? 8.016 -10.453 -8.703 1 98.69 87 ASN A O 1
ATOM 659 N N . ALA A 1 88 ? 6.23 -10.32 -10.023 1 98.19 88 ALA A N 1
ATOM 660 C CA . ALA A 1 88 ? 6.672 -9.078 -10.648 1 98.19 88 ALA A CA 1
ATOM 661 C C . ALA A 1 88 ? 6.75 -7.945 -9.625 1 98.19 88 ALA A C 1
ATOM 663 O O . ALA A 1 88 ? 5.898 -7.84 -8.742 1 98.19 88 ALA A O 1
ATOM 664 N N . ALA A 1 89 ? 7.762 -7.109 -9.727 1 97.5 89 ALA A N 1
ATOM 665 C CA . ALA A 1 89 ? 7.941 -5.934 -8.883 1 97.5 89 ALA A CA 1
ATOM 666 C C . ALA A 1 89 ? 8.961 -4.973 -9.484 1 97.5 89 ALA A C 1
ATOM 668 O O . ALA A 1 89 ? 9.852 -5.387 -10.227 1 97.5 89 ALA A O 1
ATOM 669 N N . ILE A 1 90 ? 8.766 -3.729 -9.25 1 97.31 90 ILE A N 1
ATOM 670 C CA . ILE A 1 90 ? 9.797 -2.738 -9.539 1 97.31 90 ILE A CA 1
ATOM 671 C C . ILE A 1 90 ? 10.734 -2.596 -8.344 1 97.31 90 ILE A C 1
ATOM 673 O O . ILE A 1 90 ? 10.312 -2.158 -7.27 1 97.31 90 ILE A O 1
ATOM 677 N N . VAL A 1 91 ? 11.945 -3.057 -8.5 1 95.38 91 VAL A N 1
ATOM 678 C CA . VAL A 1 91 ? 12.953 -2.932 -7.449 1 95.38 91 VAL A CA 1
ATOM 679 C C . VAL A 1 91 ? 13.891 -1.767 -7.77 1 95.38 91 VAL A C 1
ATOM 681 O O . VAL A 1 91 ? 14.781 -1.891 -8.617 1 95.38 91 VAL A O 1
ATOM 684 N N . LYS A 1 92 ? 13.688 -0.685 -7.199 1 95.69 92 LYS A N 1
ATOM 685 C CA . LYS A 1 92 ? 14.477 0.53 -7.402 1 95.69 92 LYS A CA 1
ATOM 686 C C . LYS A 1 92 ? 14.727 1.251 -6.082 1 95.69 92 LYS A C 1
ATOM 688 O O . LYS A 1 92 ? 13.797 1.463 -5.297 1 95.69 92 LYS A O 1
ATOM 693 N N . GLY A 1 93 ? 15.961 1.545 -5.848 1 96.5 93 GLY A N 1
ATOM 694 C CA . GLY A 1 93 ? 16.281 2.342 -4.676 1 96.5 93 GLY A CA 1
ATOM 695 C C . GLY A 1 93 ? 15.734 3.754 -4.742 1 96.5 93 GLY A C 1
ATOM 696 O O . GLY A 1 93 ? 15.484 4.273 -5.832 1 96.5 93 GLY A O 1
ATOM 697 N N . GLY A 1 94 ? 15.531 4.375 -3.545 1 97.56 94 GLY A N 1
ATOM 698 C CA . GLY A 1 94 ? 15.078 5.754 -3.449 1 97.56 94 GLY A CA 1
ATOM 699 C C . GLY A 1 94 ? 14.469 6.094 -2.102 1 97.56 94 GLY A C 1
ATOM 700 O O . GLY A 1 94 ? 13.664 5.328 -1.569 1 97.56 94 GLY A O 1
ATOM 701 N N . LYS A 1 95 ? 14.914 7.273 -1.616 1 98.19 95 LYS A N 1
ATOM 702 C CA . LYS A 1 95 ? 14.336 7.793 -0.381 1 98.19 95 LYS A CA 1
ATOM 703 C C . LYS A 1 95 ? 12.961 8.406 -0.633 1 98.19 95 LYS A C 1
ATOM 705 O O . LYS A 1 95 ? 12.617 8.727 -1.773 1 98.19 95 LYS A O 1
ATOM 710 N N . PRO A 1 96 ? 12.125 8.484 0.428 1 98.06 96 PRO A N 1
ATOM 711 C CA . PRO A 1 96 ? 10.781 9.023 0.203 1 98.06 96 PRO A CA 1
ATOM 712 C C . PRO A 1 96 ? 10.797 10.422 -0.408 1 98.06 96 PRO A C 1
ATOM 714 O O . PRO A 1 96 ? 9.961 10.742 -1.257 1 98.06 96 PRO A O 1
ATOM 717 N N . THR A 1 97 ? 11.758 11.234 -0.062 1 97.88 97 THR A N 1
ATOM 718 C CA . THR A 1 97 ? 11.781 12.609 -0.556 1 97.88 97 THR A CA 1
ATOM 719 C C . THR A 1 97 ? 12.289 12.656 -1.996 1 97.88 97 THR A C 1
ATOM 721 O O . THR A 1 97 ? 12.172 13.688 -2.664 1 97.88 97 THR A O 1
ATOM 724 N N . SER A 1 98 ? 12.812 11.555 -2.48 1 97.38 98 SER A N 1
ATOM 725 C CA . SER A 1 98 ? 13.281 11.484 -3.861 1 97.38 98 SER A CA 1
ATOM 726 C C . SER A 1 98 ? 12.203 10.93 -4.785 1 97.38 98 SER A C 1
ATOM 728 O O . SER A 1 98 ? 12.383 10.898 -6.004 1 97.38 98 SER A O 1
ATOM 730 N N . LEU A 1 99 ? 11.078 10.547 -4.27 1 97.62 99 LEU A N 1
ATOM 731 C CA . LEU A 1 99 ? 9.953 10.016 -5.031 1 97.62 99 LEU A CA 1
ATOM 732 C C . LEU A 1 99 ? 8.969 11.117 -5.402 1 97.62 99 LEU A C 1
ATOM 734 O O . LEU A 1 99 ? 8.859 12.125 -4.695 1 97.62 99 LEU A O 1
ATOM 738 N N . THR A 1 100 ? 8.383 10.984 -6.512 1 97.44 100 THR A N 1
ATOM 739 C CA . THR A 1 100 ? 7.176 11.75 -6.797 1 97.44 100 THR A CA 1
ATOM 740 C C . THR A 1 100 ? 5.926 10.914 -6.551 1 97.44 100 THR A C 1
ATOM 742 O O . THR A 1 100 ? 5.992 9.68 -6.547 1 97.44 100 THR A O 1
ATOM 745 N N . ALA A 1 101 ? 4.816 11.539 -6.352 1 97.62 101 ALA A N 1
ATOM 746 C CA . ALA A 1 101 ? 3.549 10.828 -6.227 1 97.62 101 ALA A CA 1
ATOM 747 C C . ALA A 1 101 ? 3.279 9.961 -7.453 1 97.62 101 ALA A C 1
ATOM 749 O O . ALA A 1 101 ? 2.799 8.836 -7.332 1 97.62 101 ALA A O 1
ATOM 750 N N . GLU A 1 102 ? 3.623 10.523 -8.562 1 97.5 102 GLU A N 1
ATOM 751 C CA . GLU A 1 102 ? 3.396 9.812 -9.812 1 97.5 102 GLU A CA 1
ATOM 752 C C . GLU A 1 102 ? 4.234 8.539 -9.883 1 97.5 102 GLU A C 1
ATOM 754 O O . GLU A 1 102 ? 3.742 7.484 -10.297 1 97.5 102 GLU A O 1
ATOM 759 N N . SER A 1 103 ? 5.492 8.641 -9.547 1 98 103 SER A N 1
ATOM 760 C CA . SER A 1 103 ? 6.352 7.465 -9.562 1 98 103 SER A CA 1
ATOM 761 C C . SER A 1 103 ? 5.895 6.43 -8.547 1 98 103 SER A C 1
ATOM 763 O O . SER A 1 103 ? 5.961 5.223 -8.805 1 98 103 SER A O 1
ATOM 765 N N . LEU A 1 104 ? 5.465 6.891 -7.395 1 98.75 104 LEU A N 1
ATOM 766 C CA . LEU A 1 104 ? 4.945 5.977 -6.383 1 98.75 104 LEU A CA 1
ATOM 767 C C . LEU A 1 104 ? 3.742 5.207 -6.914 1 98.75 104 LEU A C 1
ATOM 769 O O . LEU A 1 104 ? 3.646 3.99 -6.723 1 98.75 104 LEU A O 1
ATOM 773 N N . VAL A 1 105 ? 2.863 5.875 -7.602 1 98.69 105 VAL A N 1
ATOM 774 C CA . VAL A 1 105 ? 1.678 5.238 -8.164 1 98.69 105 VAL A CA 1
ATOM 775 C C . VAL A 1 105 ? 2.094 4.227 -9.234 1 98.69 105 VAL A C 1
ATOM 777 O O . VAL A 1 105 ? 1.525 3.135 -9.32 1 98.69 105 VAL A O 1
ATOM 780 N N . SER A 1 106 ? 3.07 4.602 -10.016 1 98.31 106 SER A N 1
ATOM 781 C CA . SER A 1 106 ? 3.553 3.693 -11.055 1 98.31 106 SER A CA 1
ATOM 782 C C . SER A 1 106 ? 4.117 2.412 -10.453 1 98.31 106 SER A C 1
ATOM 784 O O . SER A 1 106 ? 3.906 1.321 -10.984 1 98.31 106 SER A O 1
ATOM 786 N N . HIS A 1 107 ? 4.871 2.521 -9.367 1 98.75 107 HIS A N 1
ATOM 787 C CA . HIS A 1 107 ? 5.359 1.346 -8.664 1 98.75 107 HIS A CA 1
ATOM 788 C C . HIS A 1 107 ? 4.207 0.502 -8.125 1 98.75 107 HIS A C 1
ATOM 790 O O . HIS A 1 107 ? 4.195 -0.719 -8.297 1 98.75 107 HIS A O 1
ATOM 796 N N . PHE A 1 108 ? 3.244 1.149 -7.52 1 98.88 108 PHE A N 1
ATOM 797 C CA . PHE A 1 108 ? 2.086 0.479 -6.941 1 98.88 108 PHE A CA 1
ATOM 798 C C . PHE A 1 108 ? 1.314 -0.288 -8.008 1 98.88 108 PHE A C 1
ATOM 800 O O . PHE A 1 108 ? 0.791 -1.372 -7.746 1 98.88 108 PHE A O 1
ATOM 807 N N . GLN A 1 109 ? 1.21 0.279 -9.188 1 98.81 109 GLN A N 1
ATOM 808 C CA . GLN A 1 109 ? 0.523 -0.365 -10.305 1 98.81 109 GLN A CA 1
ATOM 809 C C . GLN A 1 109 ? 1.109 -1.745 -10.586 1 98.81 109 GLN A C 1
ATOM 811 O O . GLN A 1 109 ? 0.368 -2.709 -10.797 1 98.81 109 GLN A O 1
ATOM 816 N N . VAL A 1 110 ? 2.373 -1.843 -10.547 1 98.75 110 VAL A N 1
ATOM 817 C CA . VAL A 1 110 ? 3.049 -3.096 -10.859 1 98.75 110 VAL A CA 1
ATOM 818 C C . VAL A 1 110 ? 3.092 -3.988 -9.625 1 98.75 110 VAL A C 1
ATOM 820 O O . VAL A 1 110 ? 2.756 -5.172 -9.695 1 98.75 110 VAL A O 1
ATOM 823 N N . ASP A 1 111 ? 3.398 -3.402 -8.484 1 98.75 111 ASP A N 1
ATOM 824 C CA . ASP A 1 111 ? 3.754 -4.176 -7.297 1 98.75 111 ASP A CA 1
ATOM 825 C C . ASP A 1 111 ? 2.508 -4.738 -6.617 1 98.75 111 ASP A C 1
ATOM 827 O O . ASP A 1 111 ? 2.584 -5.734 -5.895 1 98.75 111 ASP A O 1
ATOM 831 N N . VAL A 1 112 ? 1.385 -4.074 -6.855 1 98.94 112 VAL A N 1
ATOM 832 C CA . VAL A 1 112 ? 0.232 -4.453 -6.043 1 98.94 112 VAL A CA 1
ATOM 833 C C . VAL A 1 112 ? -1.003 -4.586 -6.93 1 98.94 112 VAL A C 1
ATOM 835 O O . VAL A 1 112 ? -1.65 -5.637 -6.949 1 98.94 112 VAL A O 1
ATOM 838 N N . ALA A 1 113 ? -1.346 -3.488 -7.656 1 98.88 113 ALA A N 1
ATOM 839 C CA . ALA A 1 113 ? -2.578 -3.504 -8.438 1 98.88 113 ALA A CA 1
ATOM 840 C C . ALA A 1 113 ? -2.553 -4.621 -9.477 1 98.88 113 ALA A C 1
ATOM 842 O O . ALA A 1 113 ? -3.58 -5.246 -9.758 1 98.88 113 ALA A O 1
ATOM 843 N N . SER A 1 114 ? -1.434 -4.828 -10.047 1 98.88 114 SER A N 1
ATOM 844 C CA . SER A 1 114 ? -1.264 -5.879 -11.047 1 98.88 114 SER A CA 1
ATOM 845 C C . SER A 1 114 ? -1.439 -7.262 -10.43 1 98.88 114 SER A C 1
ATOM 847 O O . SER A 1 114 ? -1.959 -8.172 -11.07 1 98.88 114 SER A O 1
ATOM 849 N N . ALA A 1 115 ? -0.993 -7.461 -9.227 1 98.94 115 ALA A N 1
ATOM 850 C CA . ALA A 1 115 ? -1.217 -8.719 -8.508 1 98.94 115 ALA A CA 1
ATOM 851 C C . ALA A 1 115 ? -2.707 -9 -8.352 1 98.94 115 ALA A C 1
ATOM 853 O O . ALA A 1 115 ? -3.164 -10.117 -8.586 1 98.94 115 ALA A O 1
ATOM 854 N N . LEU A 1 116 ? -3.447 -7.957 -7.934 1 98.94 116 LEU A N 1
ATOM 855 C CA . LEU A 1 116 ? -4.895 -8.109 -7.828 1 98.94 116 LEU A CA 1
ATOM 856 C C . LEU A 1 116 ? -5.508 -8.453 -9.18 1 98.94 116 LEU A C 1
ATOM 858 O O . LEU A 1 116 ? -6.32 -9.375 -9.281 1 98.94 116 LEU A O 1
ATOM 862 N N . HIS A 1 117 ? -5.102 -7.711 -10.188 1 98.88 117 HIS A N 1
ATOM 863 C CA . HIS A 1 117 ? -5.621 -7.953 -11.531 1 98.88 117 HIS A CA 1
ATOM 864 C C . HIS A 1 117 ? -5.379 -9.391 -11.961 1 98.88 117 HIS A C 1
ATOM 866 O O . HIS A 1 117 ? -6.281 -10.047 -12.484 1 98.88 117 HIS A O 1
ATOM 872 N N . SER A 1 118 ? -4.172 -9.859 -11.758 1 98.94 118 SER A N 1
ATOM 873 C CA . SER A 1 118 ? -3.809 -11.227 -12.117 1 98.94 118 SER A CA 1
ATOM 874 C C . SER A 1 118 ? -4.645 -12.242 -11.352 1 98.94 118 SER A C 1
ATOM 876 O O . SER A 1 118 ? -5.129 -13.219 -11.93 1 98.94 118 SER A O 1
ATOM 878 N N . ALA A 1 119 ? -4.785 -12.031 -10.055 1 98.94 119 ALA A N 1
ATOM 879 C CA . ALA A 1 119 ? -5.621 -12.914 -9.242 1 98.94 119 ALA A CA 1
ATOM 880 C C . ALA A 1 119 ? -7.043 -12.977 -9.789 1 98.94 119 ALA A C 1
ATOM 882 O O . ALA A 1 119 ? -7.625 -14.062 -9.891 1 98.94 119 ALA A O 1
ATOM 883 N N . LEU A 1 120 ? -7.57 -11.82 -10.164 1 98.81 120 LEU A N 1
ATOM 884 C CA . LEU A 1 120 ? -8.945 -11.734 -10.641 1 98.81 120 LEU A CA 1
ATOM 885 C C . LEU A 1 120 ? -9.125 -12.523 -11.93 1 98.81 120 LEU A C 1
ATOM 887 O O . LEU A 1 120 ? -10.234 -12.953 -12.258 1 98.81 120 LEU A O 1
ATOM 891 N N . GLN A 1 121 ? -8.039 -12.719 -12.688 1 98.69 121 GLN A N 1
ATOM 892 C CA . GLN A 1 121 ? -8.109 -13.461 -13.938 1 98.69 121 GLN A CA 1
ATOM 893 C C . GLN A 1 121 ? -8.273 -14.961 -13.68 1 98.69 121 GLN A C 1
ATOM 895 O O . GLN A 1 121 ? -8.82 -15.68 -14.516 1 98.69 121 GLN A O 1
ATOM 900 N N . VAL A 1 122 ? -7.883 -15.484 -12.477 1 98.75 122 VAL A N 1
ATOM 901 C CA . VAL A 1 122 ? -7.836 -16.922 -12.297 1 98.75 122 VAL A CA 1
ATOM 902 C C . VAL A 1 122 ? -8.898 -17.359 -11.289 1 98.75 122 VAL A C 1
ATOM 904 O O . VAL A 1 122 ? -9.305 -18.516 -11.258 1 98.75 122 VAL A O 1
ATOM 907 N N . ILE A 1 123 ? -9.391 -16.453 -10.461 1 98.69 123 ILE A N 1
ATOM 908 C CA . ILE A 1 123 ? -10.25 -16.75 -9.32 1 98.69 123 ILE A CA 1
ATOM 909 C C . ILE A 1 123 ? -11.555 -17.375 -9.812 1 98.69 123 ILE A C 1
ATOM 911 O O . ILE A 1 123 ? -12.031 -18.375 -9.25 1 98.69 123 ILE A O 1
ATOM 915 N N . PRO A 1 124 ? -12.219 -16.828 -10.93 1 97.94 124 PRO A N 1
ATOM 916 C CA . PRO A 1 124 ? -13.508 -17.391 -11.32 1 97.94 124 PRO A CA 1
ATOM 917 C C . PRO A 1 124 ? -13.445 -18.891 -11.578 1 97.94 124 PRO A C 1
ATOM 919 O O . PRO A 1 124 ? -14.281 -19.641 -11.07 1 97.94 124 PRO A O 1
ATOM 922 N N . GLU A 1 125 ? -12.461 -19.359 -12.273 1 97.69 125 GLU A N 1
ATOM 923 C CA . GLU A 1 125 ? -12.344 -20.781 -12.555 1 97.69 125 GLU A CA 1
ATOM 924 C C . GLU A 1 125 ? -11.953 -21.562 -11.312 1 97.69 125 GLU A C 1
ATOM 926 O O . GLU A 1 125 ? -12.398 -22.703 -11.125 1 97.69 125 GLU A O 1
ATOM 931 N N . GLN A 1 126 ? -11.086 -21 -10.484 1 98.25 126 GLN A N 1
ATOM 932 C CA . GLN A 1 126 ? -10.695 -21.656 -9.242 1 98.25 126 GLN A CA 1
ATOM 933 C C . GLN A 1 126 ? -11.898 -21.828 -8.312 1 98.25 126 GLN A C 1
ATOM 935 O O . GLN A 1 126 ? -12.023 -22.844 -7.645 1 98.25 126 GLN A O 1
ATOM 940 N N . VAL A 1 127 ? -12.742 -20.828 -8.281 1 97.5 127 VAL A N 1
ATOM 941 C CA . VAL A 1 127 ? -13.953 -20.922 -7.473 1 97.5 127 VAL A CA 1
ATOM 942 C C . VAL A 1 127 ? -14.844 -22.047 -7.984 1 97.5 127 VAL A C 1
ATOM 944 O O . VAL A 1 127 ? -15.375 -22.828 -7.199 1 97.5 127 VAL A O 1
ATOM 947 N N . GLU A 1 128 ? -14.984 -22.109 -9.281 1 96.62 128 GLU A N 1
ATOM 948 C CA . GLU A 1 128 ? -15.797 -23.156 -9.898 1 96.62 128 GLU A CA 1
ATOM 949 C C . GLU A 1 128 ? -15.273 -24.547 -9.539 1 96.62 128 GLU A C 1
ATOM 951 O O . GLU A 1 128 ? -16.062 -25.453 -9.258 1 96.62 128 GLU A O 1
ATOM 956 N N . GLN A 1 129 ? -14.039 -24.688 -9.469 1 95.75 129 GLN A N 1
ATOM 957 C CA . GLN A 1 129 ? -13.406 -25.969 -9.188 1 95.75 129 GLN A CA 1
ATOM 958 C C . GLN A 1 129 ? -13.25 -26.188 -7.684 1 95.75 129 GLN A C 1
ATOM 960 O O . GLN A 1 129 ? -12.883 -27.266 -7.246 1 95.75 129 GLN A O 1
ATOM 965 N N . LYS A 1 130 ? -13.484 -25.188 -6.91 1 97.06 130 LYS A N 1
ATOM 966 C CA . LYS A 1 130 ? -13.305 -25.188 -5.461 1 97.06 130 LYS A CA 1
ATOM 967 C C . LYS A 1 130 ? -11.883 -25.609 -5.086 1 97.06 130 LYS A C 1
ATOM 969 O O . LYS A 1 130 ? -11.688 -26.375 -4.145 1 97.06 130 LYS A O 1
ATOM 974 N N . ALA A 1 131 ? -10.984 -25.219 -5.914 1 97.5 131 ALA A N 1
ATOM 975 C CA . ALA A 1 131 ? -9.57 -25.5 -5.719 1 97.5 131 ALA A CA 1
ATOM 976 C C . ALA A 1 131 ? -8.703 -24.469 -6.434 1 97.5 131 ALA A C 1
ATOM 978 O O . ALA A 1 131 ? -9.031 -24.031 -7.539 1 97.5 131 ALA A O 1
ATOM 979 N N . GLY A 1 132 ? -7.688 -24.016 -5.855 1 98.38 132 GLY A N 1
ATOM 980 C CA . GLY A 1 132 ? -6.746 -23.062 -6.43 1 98.38 132 GLY A CA 1
ATOM 981 C C . GLY A 1 132 ? -5.773 -22.5 -5.41 1 98.38 132 GLY A C 1
ATOM 982 O O . GLY A 1 132 ? -5.98 -22.641 -4.203 1 98.38 132 GLY A O 1
ATOM 983 N N . THR A 1 133 ? -4.668 -22.031 -5.895 1 98.88 133 THR A N 1
ATOM 984 C CA . THR A 1 133 ? -3.645 -21.422 -5.059 1 98.88 133 THR A CA 1
ATOM 985 C C . THR A 1 133 ? -3.129 -20.125 -5.699 1 98.88 133 THR A C 1
ATOM 987 O O . THR A 1 133 ? -2.877 -20.094 -6.906 1 98.88 133 THR A O 1
ATOM 990 N N . ILE A 1 134 ? -3.08 -19.094 -4.941 1 98.94 134 ILE A N 1
ATOM 991 C CA . ILE A 1 134 ? -2.479 -17.828 -5.336 1 98.94 134 ILE A CA 1
ATOM 992 C C . ILE A 1 134 ? -1.343 -17.484 -4.383 1 98.94 134 ILE A C 1
ATOM 994 O O . ILE A 1 134 ? -1.554 -17.359 -3.172 1 98.94 134 ILE A O 1
ATOM 998 N N . LEU A 1 135 ? -0.151 -17.391 -4.902 1 98.94 135 LEU A N 1
ATOM 999 C CA . LEU A 1 135 ? 1.032 -17.062 -4.109 1 98.94 135 LEU A CA 1
ATOM 1000 C C . LEU A 1 135 ? 1.627 -15.727 -4.531 1 98.94 135 LEU A C 1
ATOM 1002 O O . LEU A 1 135 ? 1.839 -15.484 -5.723 1 98.94 135 LEU A O 1
ATOM 1006 N N . LEU A 1 136 ? 1.839 -14.875 -3.578 1 98.88 136 LEU A N 1
ATOM 1007 C CA . LEU A 1 136 ? 2.402 -13.555 -3.822 1 98.88 136 LEU A CA 1
ATOM 1008 C C . LEU A 1 136 ? 3.787 -13.43 -3.195 1 98.88 136 LEU A C 1
ATOM 1010 O O . LEU A 1 136 ? 4.016 -13.914 -2.086 1 98.88 136 LEU A O 1
ATOM 1014 N N . THR A 1 137 ? 4.715 -12.789 -3.871 1 98.81 137 THR A N 1
ATOM 1015 C CA . THR A 1 137 ? 6.078 -12.633 -3.375 1 98.81 137 THR A CA 1
ATOM 1016 C C . THR A 1 137 ? 6.188 -11.398 -2.479 1 98.81 137 THR A C 1
ATOM 1018 O O . THR A 1 137 ? 6.184 -10.266 -2.967 1 98.81 137 THR A O 1
ATOM 1021 N N . GLY A 1 138 ? 6.324 -11.672 -1.195 1 98.56 138 GLY A N 1
ATOM 1022 C CA . GLY A 1 138 ? 6.453 -10.594 -0.225 1 98.56 138 GLY A CA 1
ATOM 1023 C C . GLY A 1 138 ? 7.887 -10.141 -0.022 1 98.56 138 GLY A C 1
ATOM 1024 O O . GLY A 1 138 ? 8.766 -10.453 -0.83 1 98.56 138 GLY A O 1
ATOM 1025 N N . GLY A 1 139 ? 8.109 -9.398 0.964 1 98.25 139 GLY A N 1
ATOM 1026 C CA . GLY A 1 139 ? 9.398 -8.875 1.382 1 98.25 139 GLY A CA 1
ATOM 1027 C C . GLY A 1 139 ? 9.391 -8.328 2.795 1 98.25 139 GLY A C 1
ATOM 1028 O O . GLY A 1 139 ? 8.367 -7.832 3.268 1 98.25 139 GLY A O 1
ATOM 1029 N N . ALA A 1 140 ? 10.562 -8.328 3.383 1 97.25 140 ALA A N 1
ATOM 1030 C CA . ALA A 1 140 ? 10.664 -7.969 4.797 1 97.25 140 ALA A CA 1
ATOM 1031 C C . ALA A 1 140 ? 10.352 -6.488 5.012 1 97.25 140 ALA A C 1
ATOM 1033 O O . ALA A 1 140 ? 10.008 -6.078 6.121 1 97.25 140 ALA A O 1
ATOM 1034 N N . ALA A 1 141 ? 10.492 -5.711 4.023 1 97.12 141 ALA A N 1
ATOM 1035 C CA . ALA A 1 141 ? 10.219 -4.281 4.141 1 97.12 141 ALA A CA 1
ATOM 1036 C C . ALA A 1 141 ? 8.75 -4.027 4.445 1 97.12 141 ALA A C 1
ATOM 1038 O O . ALA A 1 141 ? 8.375 -2.932 4.871 1 97.12 141 ALA A O 1
ATOM 1039 N N . ALA A 1 142 ? 7.855 -4.992 4.195 1 97.31 142 ALA A N 1
ATOM 1040 C CA . ALA A 1 142 ? 6.461 -4.922 4.617 1 97.31 142 ALA A CA 1
ATOM 1041 C C . ALA A 1 142 ? 6.352 -4.852 6.141 1 97.31 142 ALA A C 1
ATOM 1043 O O . ALA A 1 142 ? 5.422 -4.238 6.672 1 97.31 142 ALA A O 1
ATOM 1044 N N . LEU A 1 143 ? 7.289 -5.516 6.785 1 95.81 143 LEU A N 1
ATOM 1045 C CA . LEU A 1 143 ? 7.281 -5.645 8.242 1 95.81 143 LEU A CA 1
ATOM 1046 C C . LEU A 1 143 ? 8.219 -4.633 8.883 1 95.81 143 LEU A C 1
ATOM 1048 O O . LEU A 1 143 ? 7.957 -4.141 9.977 1 95.81 143 LEU A O 1
ATOM 1052 N N . TYR A 1 144 ? 9.281 -4.363 8.203 1 96.44 144 TYR A N 1
ATOM 1053 C CA . TYR A 1 144 ? 10.32 -3.434 8.633 1 96.44 144 TYR A CA 1
ATOM 1054 C C . TYR A 1 144 ? 10.609 -2.398 7.551 1 96.44 144 TYR A C 1
ATOM 1056 O O . TYR A 1 144 ? 11.508 -2.578 6.73 1 96.44 144 TYR A O 1
ATOM 1064 N N . PRO A 1 145 ? 9.875 -1.342 7.613 1 97.56 145 PRO A N 1
ATOM 1065 C CA . PRO A 1 145 ? 9.992 -0.341 6.551 1 97.56 145 PRO A CA 1
ATOM 1066 C C . PRO A 1 145 ? 11.438 0.075 6.285 1 97.56 145 PRO A C 1
ATOM 1068 O O . PRO A 1 145 ? 12.227 0.198 7.227 1 97.56 145 PRO A O 1
ATOM 1071 N N . SER A 1 146 ? 11.766 0.278 4.988 1 97.5 146 SER A N 1
ATOM 1072 C CA . SER A 1 146 ? 13.102 0.674 4.574 1 97.5 146 SER A CA 1
ATOM 1073 C C . SER A 1 146 ? 13.07 1.974 3.775 1 97.5 146 SER A C 1
ATOM 1075 O O . SER A 1 146 ? 12.625 1.993 2.629 1 97.5 146 SER A O 1
ATOM 1077 N N . ALA A 1 147 ? 13.695 2.988 4.285 1 97.56 147 ALA A N 1
ATOM 1078 C CA . ALA A 1 147 ? 13.688 4.289 3.625 1 97.56 147 ALA A CA 1
ATOM 1079 C C . ALA A 1 147 ? 14.547 4.273 2.365 1 97.56 147 ALA A C 1
ATOM 1081 O O . ALA A 1 147 ? 14.375 5.113 1.479 1 97.56 147 ALA A O 1
ATOM 1082 N N . ASP A 1 148 ? 15.43 3.312 2.25 1 97.56 148 ASP A N 1
ATOM 1083 C CA . ASP A 1 148 ? 16.312 3.246 1.096 1 97.56 148 ASP A CA 1
ATOM 1084 C C . ASP A 1 148 ? 15.602 2.656 -0.117 1 97.56 148 ASP A C 1
ATOM 1086 O O . ASP A 1 148 ? 16.094 2.76 -1.244 1 97.56 148 ASP A O 1
ATOM 1090 N N . TYR A 1 149 ? 14.523 1.969 0.066 1 97.81 149 TYR A N 1
ATOM 1091 C CA . TYR A 1 149 ? 13.672 1.368 -0.954 1 97.81 149 TYR A CA 1
ATOM 1092 C C . TYR A 1 149 ? 12.203 1.688 -0.698 1 97.81 149 TYR A C 1
ATOM 1094 O O . TYR A 1 149 ? 11.359 0.787 -0.656 1 97.81 149 TYR A O 1
ATOM 1102 N N . THR A 1 150 ? 11.938 2.986 -0.605 1 98.69 150 THR A N 1
ATOM 1103 C CA . THR A 1 150 ? 10.664 3.445 -0.066 1 98.69 150 THR A CA 1
ATOM 1104 C C . THR A 1 150 ? 9.5 2.908 -0.895 1 98.69 150 THR A C 1
ATOM 1106 O O . THR A 1 150 ? 8.562 2.332 -0.349 1 98.69 150 THR A O 1
ATOM 1109 N N . ALA A 1 151 ? 9.555 3.068 -2.246 1 98.75 151 ALA A N 1
ATOM 1110 C CA . ALA A 1 151 ? 8.43 2.646 -3.076 1 98.75 151 ALA A CA 1
ATOM 1111 C C . ALA A 1 151 ? 8.195 1.145 -2.957 1 98.75 151 ALA A C 1
ATOM 1113 O O . ALA A 1 151 ? 7.051 0.698 -2.834 1 98.75 151 ALA A O 1
ATOM 1114 N N . LEU A 1 152 ? 9.242 0.384 -2.994 1 98.38 152 LEU A N 1
ATOM 1115 C CA . LEU A 1 152 ? 9.133 -1.062 -2.844 1 98.38 152 LEU A CA 1
ATOM 1116 C C . LEU A 1 152 ? 8.609 -1.425 -1.457 1 98.38 152 LEU A C 1
ATOM 1118 O O . LEU A 1 152 ? 7.75 -2.301 -1.32 1 98.38 152 LEU A O 1
ATOM 1122 N N . SER A 1 153 ? 9.148 -0.745 -0.442 1 98.75 153 SER A N 1
ATOM 1123 C CA . SER A 1 153 ? 8.734 -0.972 0.938 1 98.75 153 SER A CA 1
ATOM 1124 C C . SER A 1 153 ? 7.238 -0.762 1.107 1 98.75 153 SER A C 1
ATOM 1126 O O . SER A 1 153 ? 6.543 -1.617 1.663 1 98.75 153 SER A O 1
ATOM 1128 N N . ILE A 1 154 ? 6.77 0.283 0.589 1 98.88 154 ILE A N 1
ATOM 1129 C CA . ILE A 1 154 ? 5.348 0.604 0.614 1 98.88 154 ILE A CA 1
ATOM 1130 C C . ILE A 1 154 ? 4.566 -0.453 -0.163 1 98.88 154 ILE A C 1
ATOM 1132 O O . ILE A 1 154 ? 3.531 -0.937 0.303 1 98.88 154 ILE A O 1
ATOM 1136 N N . GLY A 1 155 ? 5.027 -0.79 -1.336 1 98.88 155 GLY A N 1
ATOM 1137 C CA . GLY A 1 155 ? 4.391 -1.806 -2.158 1 98.88 155 GLY A CA 1
ATOM 1138 C C . GLY A 1 155 ? 4.281 -3.152 -1.466 1 98.88 155 GLY A C 1
ATOM 1139 O O . GLY A 1 155 ? 3.252 -3.822 -1.555 1 98.88 155 GLY A O 1
ATOM 1140 N N . LYS A 1 156 ? 5.34 -3.557 -0.784 1 98.81 156 LYS A N 1
ATOM 1141 C CA . LYS A 1 156 ? 5.336 -4.859 -0.127 1 98.81 156 LYS A CA 1
ATOM 1142 C C . LYS A 1 156 ? 4.391 -4.867 1.071 1 98.81 156 LYS A C 1
ATOM 1144 O O . LYS A 1 156 ? 3.76 -5.887 1.365 1 98.81 156 LYS A O 1
ATOM 1149 N N . ALA A 1 157 ? 4.281 -3.77 1.82 1 98.88 157 ALA A N 1
ATOM 1150 C CA . ALA A 1 157 ? 3.281 -3.668 2.879 1 98.88 157 ALA A CA 1
ATOM 1151 C C . ALA A 1 157 ? 1.87 -3.795 2.314 1 98.88 157 ALA A C 1
ATOM 1153 O O . ALA A 1 157 ? 1.038 -4.52 2.867 1 98.88 157 ALA A O 1
ATOM 1154 N N . ALA A 1 158 ? 1.638 -3.084 1.26 1 98.94 158 ALA A N 1
ATOM 1155 C CA . ALA A 1 158 ? 0.342 -3.119 0.586 1 98.94 158 ALA A CA 1
ATOM 1156 C C . ALA A 1 158 ? 0.038 -4.52 0.057 1 98.94 158 ALA A C 1
ATOM 1158 O O . ALA A 1 158 ? -1.073 -5.023 0.229 1 98.94 158 ALA A O 1
ATOM 1159 N N . LEU A 1 159 ? 0.992 -5.117 -0.573 1 98.94 159 LEU A N 1
ATOM 1160 C CA . LEU A 1 159 ? 0.828 -6.453 -1.142 1 98.94 159 LEU A CA 1
ATOM 1161 C C . LEU A 1 159 ? 0.521 -7.473 -0.053 1 98.94 159 LEU A C 1
ATOM 1163 O O . LEU A 1 159 ? -0.301 -8.375 -0.25 1 98.94 159 LEU A O 1
ATOM 1167 N N . ARG A 1 160 ? 1.236 -7.387 1.019 1 98.88 160 ARG A N 1
ATOM 1168 C CA . ARG A 1 160 ? 0.97 -8.281 2.143 1 98.88 160 ARG A CA 1
ATOM 1169 C C . ARG A 1 160 ? -0.474 -8.148 2.615 1 98.88 160 ARG A C 1
ATOM 1171 O O . ARG A 1 160 ? -1.143 -9.148 2.875 1 98.88 160 ARG A O 1
ATOM 1178 N N . ASN A 1 161 ? -0.922 -6.922 2.768 1 98.94 161 ASN A N 1
ATOM 1179 C CA . ASN A 1 161 ? -2.311 -6.703 3.162 1 98.94 161 ASN A CA 1
ATOM 1180 C C . ASN A 1 161 ? -3.281 -7.309 2.152 1 98.94 161 ASN A C 1
ATOM 1182 O O . ASN A 1 161 ? -4.254 -7.957 2.535 1 98.94 161 ASN A O 1
ATOM 1186 N N . LEU A 1 162 ? -3.002 -7.164 0.894 1 98.88 162 LEU A N 1
ATOM 1187 C CA . LEU A 1 162 ? -3.812 -7.75 -0.166 1 98.88 162 LEU A CA 1
ATOM 1188 C C . LEU A 1 162 ? -3.871 -9.266 -0.026 1 98.88 162 LEU A C 1
ATOM 1190 O O . LEU A 1 162 ? -4.941 -9.867 -0.155 1 98.88 162 LEU A O 1
ATOM 1194 N N . ALA A 1 163 ? -2.723 -9.891 0.203 1 98.81 163 ALA A N 1
ATOM 1195 C CA . ALA A 1 163 ? -2.674 -11.344 0.371 1 98.81 163 ALA A CA 1
ATOM 1196 C C . ALA A 1 163 ? -3.635 -11.797 1.464 1 98.81 163 ALA A C 1
ATOM 1198 O O . ALA A 1 163 ? -4.387 -12.758 1.275 1 98.81 163 ALA A O 1
ATOM 1199 N N . PHE A 1 164 ? -3.637 -11.102 2.539 1 98.69 164 PHE A N 1
ATOM 1200 C CA . PHE A 1 164 ? -4.441 -11.508 3.684 1 98.69 164 PHE A CA 1
ATOM 1201 C C . PHE A 1 164 ? -5.922 -11.273 3.414 1 98.69 164 PHE A C 1
ATOM 1203 O O . PHE A 1 164 ? -6.766 -12.086 3.801 1 98.69 164 PHE A O 1
ATOM 1210 N N . THR A 1 165 ? -6.281 -10.156 2.748 1 98.81 165 THR A N 1
ATOM 1211 C CA . THR A 1 165 ? -7.688 -9.898 2.445 1 98.81 165 THR A CA 1
ATOM 1212 C C . THR A 1 165 ? -8.211 -10.898 1.417 1 98.81 165 THR A C 1
ATOM 1214 O O . THR A 1 165 ? -9.336 -11.383 1.529 1 98.81 165 THR A O 1
ATOM 1217 N N . LEU A 1 166 ? -7.379 -11.227 0.424 1 98.88 166 LEU A N 1
ATOM 1218 C CA . LEU A 1 166 ? -7.746 -12.281 -0.519 1 98.88 166 LEU A CA 1
ATOM 1219 C C . LEU A 1 166 ? -7.945 -13.609 0.202 1 98.88 166 LEU A C 1
ATOM 1221 O O . LEU A 1 166 ? -8.922 -14.312 -0.052 1 98.88 166 LEU A O 1
ATOM 1225 N N . ALA A 1 167 ? -6.98 -13.969 1.056 1 98.69 167 ALA A N 1
ATOM 1226 C CA . ALA A 1 167 ? -7.066 -15.227 1.799 1 98.69 167 ALA A CA 1
ATOM 1227 C C . ALA A 1 167 ? -8.375 -15.312 2.58 1 98.69 167 ALA A C 1
ATOM 1229 O O . ALA A 1 167 ? -9.055 -16.344 2.555 1 98.69 167 ALA A O 1
ATOM 1230 N N . GLU A 1 168 ? -8.656 -14.242 3.277 1 98.06 168 GLU A N 1
ATOM 1231 C CA . GLU A 1 168 ? -9.867 -14.195 4.082 1 98.06 168 GLU A CA 1
ATOM 1232 C C . GLU A 1 168 ? -11.109 -14.43 3.225 1 98.06 168 GLU A C 1
ATOM 1234 O O . GLU A 1 168 ? -12 -15.188 3.611 1 98.06 168 GLU A O 1
ATOM 1239 N N . GLU A 1 169 ? -11.148 -13.82 2.121 1 98.06 169 GLU A N 1
ATOM 1240 C CA . GLU A 1 169 ? -12.344 -13.922 1.289 1 98.06 169 GLU A CA 1
ATOM 1241 C C . GLU A 1 169 ? -12.43 -15.289 0.614 1 98.06 169 GLU A C 1
ATOM 1243 O O . GLU A 1 169 ? -13.516 -15.836 0.443 1 98.06 169 GLU A O 1
ATOM 1248 N N . LEU A 1 170 ? -11.32 -15.836 0.231 1 98.44 170 LEU A N 1
ATOM 1249 C CA . LEU A 1 170 ? -11.336 -16.938 -0.72 1 98.44 170 LEU A CA 1
ATOM 1250 C C . LEU A 1 170 ? -11.258 -18.281 0.004 1 98.44 170 LEU A C 1
ATOM 1252 O O . LEU A 1 170 ? -11.555 -19.328 -0.58 1 98.44 170 LEU A O 1
ATOM 1256 N N . LYS A 1 171 ? -10.859 -18.266 1.236 1 97.19 171 LYS A N 1
ATOM 1257 C CA . LYS A 1 171 ? -10.695 -19.5 2.002 1 97.19 171 LYS A CA 1
ATOM 1258 C C . LYS A 1 171 ? -11.969 -20.344 1.957 1 97.19 171 LYS A C 1
ATOM 1260 O O . LYS A 1 171 ? -11.914 -21.531 1.654 1 97.19 171 LYS A O 1
ATOM 1265 N N . PRO A 1 172 ? -13.141 -19.75 2.154 1 97.25 172 PRO A N 1
ATOM 1266 C CA . PRO A 1 172 ? -14.359 -20.562 2.121 1 97.25 172 PRO A CA 1
ATOM 1267 C C . PRO A 1 172 ? -14.633 -21.156 0.742 1 97.25 172 PRO A C 1
ATOM 1269 O O . PRO A 1 172 ? -15.469 -22.062 0.611 1 97.25 172 PRO A O 1
ATOM 1272 N N . GLN A 1 173 ? -13.977 -20.641 -0.287 1 97.38 173 GLN A N 1
ATOM 1273 C CA . GLN A 1 173 ? -14.211 -21.109 -1.653 1 97.38 173 GLN A CA 1
ATOM 1274 C C . GLN A 1 173 ? -13.211 -22.188 -2.047 1 97.38 173 GLN A C 1
ATOM 1276 O O . GLN A 1 173 ? -13.18 -22.625 -3.199 1 97.38 173 GLN A O 1
ATOM 1281 N N . GLY A 1 174 ? -12.359 -22.516 -1.096 1 97.31 174 GLY A N 1
ATOM 1282 C CA . GLY A 1 174 ? -11.406 -23.594 -1.352 1 97.31 174 GLY A CA 1
ATOM 1283 C C . GLY A 1 174 ? -10.141 -23.109 -2.035 1 97.31 174 GLY A C 1
ATOM 1284 O O . GLY A 1 174 ? -9.375 -23.906 -2.582 1 97.31 174 GLY A O 1
ATOM 1285 N N . ILE A 1 175 ? -9.961 -21.844 -2.109 1 98.56 175 ILE A N 1
ATOM 1286 C CA . ILE A 1 175 ? -8.773 -21.266 -2.73 1 98.56 175 ILE A CA 1
ATOM 1287 C C . ILE A 1 175 ? -7.785 -20.828 -1.65 1 98.56 175 ILE A C 1
ATOM 1289 O O . ILE A 1 175 ? -8.156 -20.141 -0.7 1 98.56 175 ILE A O 1
ATOM 1293 N N . PHE A 1 176 ? -6.535 -21.312 -1.759 1 98.81 176 PHE A N 1
ATOM 1294 C CA . PHE A 1 176 ? -5.484 -20.938 -0.818 1 98.81 176 PHE A CA 1
ATOM 1295 C C . PHE A 1 176 ? -4.711 -19.719 -1.321 1 98.81 176 PHE A C 1
ATOM 1297 O O . PHE A 1 176 ? -4.289 -19.688 -2.479 1 98.81 176 PHE A O 1
ATOM 1304 N N . VAL A 1 177 ? -4.582 -18.719 -0.52 1 98.88 177 VAL A N 1
ATOM 1305 C CA . VAL A 1 177 ? -3.752 -17.547 -0.809 1 98.88 177 VAL A CA 1
ATOM 1306 C C . VAL A 1 177 ? -2.617 -17.453 0.208 1 98.88 177 VAL A C 1
ATOM 1308 O O . VAL A 1 177 ? -2.848 -17.562 1.416 1 98.88 177 VAL A O 1
ATOM 1311 N N . GLY A 1 178 ? -1.383 -17.328 -0.264 1 98.75 178 GLY A N 1
ATOM 1312 C CA . GLY A 1 178 ? -0.25 -17.219 0.639 1 98.75 178 GLY A CA 1
ATOM 1313 C C . GLY A 1 178 ? 0.835 -16.297 0.114 1 98.75 178 GLY A C 1
ATOM 1314 O O . GLY A 1 178 ? 0.795 -15.875 -1.045 1 98.75 178 GLY A O 1
ATOM 1315 N N . THR A 1 179 ? 1.732 -15.945 0.999 1 98.75 179 THR A N 1
ATOM 1316 C CA . THR A 1 179 ? 2.873 -15.102 0.658 1 98.75 179 THR A CA 1
ATOM 1317 C C . THR A 1 179 ? 4.16 -15.672 1.243 1 98.75 179 THR A C 1
ATOM 1319 O O . THR A 1 179 ? 4.156 -16.234 2.342 1 98.75 179 THR A O 1
ATOM 1322 N N . VAL A 1 180 ? 5.195 -15.633 0.532 1 98.75 180 VAL A N 1
ATOM 1323 C CA . VAL A 1 180 ? 6.543 -15.859 1.039 1 98.75 180 VAL A CA 1
ATOM 1324 C C . VAL A 1 180 ? 7.262 -14.523 1.21 1 98.75 180 VAL A C 1
ATOM 1326 O O . VAL A 1 180 ? 7.586 -13.852 0.225 1 98.75 180 VAL A O 1
ATOM 1329 N N . THR A 1 181 ? 7.469 -14.148 2.443 1 98.69 181 THR A N 1
ATOM 1330 C CA . THR A 1 181 ? 8.172 -12.914 2.783 1 98.69 181 THR A CA 1
ATOM 1331 C C . THR A 1 181 ? 9.672 -13.148 2.852 1 98.69 181 THR A C 1
ATOM 1333 O O . THR A 1 181 ? 10.164 -13.812 3.768 1 98.69 181 THR A O 1
ATOM 1336 N N . ILE A 1 182 ? 10.398 -12.594 1.905 1 98.44 182 ILE A N 1
ATOM 1337 C CA . ILE A 1 182 ? 11.836 -12.797 1.793 1 98.44 182 ILE A CA 1
ATOM 1338 C C . ILE A 1 182 ? 12.578 -11.688 2.533 1 98.44 182 ILE A C 1
ATOM 1340 O O . ILE A 1 182 ? 12.539 -10.523 2.115 1 98.44 182 ILE A O 1
ATOM 1344 N N . ALA A 1 183 ? 13.289 -12.016 3.564 1 97.38 183 ALA A N 1
ATOM 1345 C CA . ALA A 1 183 ? 13.867 -11.031 4.473 1 97.38 183 ALA A CA 1
ATOM 1346 C C . ALA A 1 183 ? 15.344 -10.812 4.164 1 97.38 183 ALA A C 1
ATOM 1348 O O . ALA A 1 183 ? 16.172 -10.68 5.082 1 97.38 183 ALA A O 1
ATOM 1349 N N . GLY A 1 184 ? 15.812 -10.945 2.945 1 94.88 184 GLY A N 1
ATOM 1350 C CA . GLY A 1 184 ? 17.188 -10.727 2.525 1 94.88 184 GLY A CA 1
ATOM 1351 C C . GLY A 1 184 ? 17.328 -10.445 1.04 1 94.88 184 GLY A C 1
ATOM 1352 O O . GLY A 1 184 ? 16.328 -10.469 0.308 1 94.88 184 GLY A O 1
ATOM 1353 N N . VAL A 1 185 ? 18.516 -10.125 0.614 1 94.12 185 VAL A N 1
ATOM 1354 C CA . VAL A 1 185 ? 18.781 -9.852 -0.795 1 94.12 185 VAL A CA 1
ATOM 1355 C C . VAL A 1 185 ? 18.906 -11.172 -1.557 1 94.12 185 VAL A C 1
ATOM 1357 O O . VAL A 1 185 ? 19.766 -12 -1.233 1 94.12 185 VAL A O 1
ATOM 1360 N N . VAL A 1 186 ? 18.109 -11.383 -2.504 1 96.75 186 VAL A N 1
ATOM 1361 C CA . VAL A 1 186 ? 18.125 -12.602 -3.311 1 96.75 186 VAL A CA 1
ATOM 1362 C C . VAL A 1 186 ? 19.406 -12.672 -4.125 1 96.75 186 VAL A C 1
ATOM 1364 O O . VAL A 1 186 ? 19.703 -11.773 -4.918 1 96.75 186 VAL A O 1
ATOM 1367 N N . ALA A 1 187 ? 20.172 -13.68 -3.854 1 96.12 187 ALA A N 1
ATOM 1368 C CA . ALA A 1 187 ? 21.438 -13.867 -4.547 1 96.12 187 ALA A CA 1
ATOM 1369 C C . ALA A 1 187 ? 21.859 -15.336 -4.559 1 96.12 187 ALA A C 1
ATOM 1371 O O . ALA A 1 187 ? 21.844 -15.992 -3.516 1 96.12 187 ALA A O 1
ATOM 1372 N N . PRO A 1 188 ? 22.219 -15.812 -5.77 1 95.19 188 PRO A N 1
ATOM 1373 C CA . PRO A 1 188 ? 22.656 -17.203 -5.84 1 95.19 188 PRO A CA 1
ATOM 1374 C C . PRO A 1 188 ? 23.812 -17.5 -4.891 1 95.19 188 PRO A C 1
ATOM 1376 O O . PRO A 1 188 ? 24.703 -16.656 -4.707 1 95.19 188 PRO A O 1
ATOM 1379 N N . GLY A 1 189 ? 23.797 -18.594 -4.328 1 96.19 189 GLY A N 1
ATOM 1380 C CA . GLY A 1 189 ? 24.906 -19.031 -3.492 1 96.19 189 GLY A CA 1
ATOM 1381 C C . GLY A 1 189 ? 24.828 -18.516 -2.068 1 96.19 189 GLY A C 1
ATOM 1382 O O . GLY A 1 189 ? 25.75 -18.703 -1.277 1 96.19 189 GLY A O 1
ATOM 1383 N N . THR A 1 190 ? 23.812 -17.875 -1.732 1 97.5 190 THR A N 1
ATOM 1384 C CA . THR A 1 190 ? 23.609 -17.359 -0.379 1 97.5 190 THR A CA 1
ATOM 1385 C C . THR A 1 190 ? 22.422 -18.047 0.287 1 97.5 190 THR A C 1
ATOM 1387 O O . THR A 1 190 ? 21.781 -18.922 -0.314 1 97.5 190 THR A O 1
ATOM 1390 N N . HIS A 1 191 ? 22.188 -17.719 1.55 1 97.88 191 HIS A N 1
ATOM 1391 C CA . HIS A 1 191 ? 21 -18.188 2.279 1 97.88 191 HIS A CA 1
ATOM 1392 C C . HIS A 1 191 ? 19.719 -17.766 1.572 1 97.88 191 HIS A C 1
ATOM 1394 O O . HIS A 1 191 ? 18.672 -18.406 1.745 1 97.88 191 HIS A O 1
ATOM 1400 N N . PHE A 1 192 ? 19.844 -16.75 0.771 1 98.25 192 PHE A N 1
ATOM 1401 C CA . PHE A 1 192 ? 18.688 -16.25 0.048 1 98.25 192 PHE A CA 1
ATOM 1402 C C . PHE A 1 192 ? 18.781 -16.594 -1.435 1 98.25 192 PHE A C 1
ATOM 1404 O O . PHE A 1 192 ? 18.391 -15.789 -2.287 1 98.25 192 PHE A O 1
ATOM 1411 N N . ALA A 1 193 ? 19.344 -17.719 -1.671 1 98.06 193 ALA A N 1
ATOM 1412 C CA . ALA A 1 193 ? 19.422 -18.203 -3.045 1 98.06 193 ALA A CA 1
ATOM 1413 C C . ALA A 1 193 ? 18.031 -18.5 -3.598 1 98.06 193 ALA A C 1
ATOM 1415 O O . ALA A 1 193 ? 17.172 -19.016 -2.883 1 98.06 193 ALA A O 1
ATOM 1416 N N . PRO A 1 194 ? 17.812 -18.219 -4.848 1 97.94 194 PRO A N 1
ATOM 1417 C CA . PRO A 1 194 ? 16.469 -18.359 -5.418 1 97.94 194 PRO A CA 1
ATOM 1418 C C . PRO A 1 194 ? 15.93 -19.781 -5.32 1 97.94 194 PRO A C 1
ATOM 1420 O O . PRO A 1 194 ? 14.727 -19.984 -5.145 1 97.94 194 PRO A O 1
ATOM 1423 N N . ASP A 1 195 ? 16.812 -20.828 -5.453 1 97.56 195 ASP A N 1
ATOM 1424 C CA . ASP A 1 195 ? 16.359 -22.219 -5.383 1 97.56 195 ASP A CA 1
ATOM 1425 C C . ASP A 1 195 ? 15.883 -22.562 -3.977 1 97.56 195 ASP A C 1
ATOM 1427 O O . ASP A 1 195 ? 14.922 -23.328 -3.809 1 97.56 195 ASP A O 1
ATOM 1431 N N . LEU A 1 196 ? 16.547 -21.984 -2.941 1 98.56 196 LEU A N 1
ATOM 1432 C CA . LEU A 1 196 ? 16.109 -22.203 -1.565 1 98.56 196 LEU A CA 1
ATOM 1433 C C . LEU A 1 196 ? 14.789 -21.5 -1.288 1 98.56 196 LEU A C 1
ATOM 1435 O O . LEU A 1 196 ? 13.938 -22.031 -0.578 1 98.56 196 LEU A O 1
ATOM 1439 N N . ILE A 1 197 ? 14.648 -20.375 -1.822 1 98.75 197 ILE A N 1
ATOM 1440 C CA . ILE A 1 197 ? 13.406 -19.625 -1.677 1 98.75 197 ILE A CA 1
ATOM 1441 C C . ILE A 1 197 ? 12.266 -20.375 -2.352 1 98.75 197 ILE A C 1
ATOM 1443 O O . ILE A 1 197 ? 11.156 -20.453 -1.816 1 98.75 197 ILE A O 1
ATOM 1447 N N . ALA A 1 198 ? 12.508 -20.984 -3.5 1 98.81 198 ALA A N 1
ATOM 1448 C CA . ALA A 1 198 ? 11.516 -21.766 -4.227 1 98.81 198 ALA A CA 1
ATOM 1449 C C . ALA A 1 198 ? 11 -22.938 -3.381 1 98.81 198 ALA A C 1
ATOM 1451 O O . ALA A 1 198 ? 9.836 -23.312 -3.484 1 98.81 198 ALA A O 1
ATOM 1452 N N . GLU A 1 199 ? 11.844 -23.453 -2.529 1 98.81 199 GLU A N 1
ATOM 1453 C CA . GLU A 1 199 ? 11.414 -24.516 -1.63 1 98.81 199 GLU A CA 1
ATOM 1454 C C . GLU A 1 199 ? 10.328 -24.047 -0.678 1 98.81 199 GLU A C 1
ATOM 1456 O O . GLU A 1 199 ? 9.438 -24.812 -0.302 1 98.81 199 GLU A O 1
ATOM 1461 N N . LYS A 1 200 ? 10.406 -22.812 -0.293 1 98.75 200 LYS A N 1
ATOM 1462 C CA . LYS A 1 200 ? 9.422 -22.266 0.628 1 98.75 200 LYS A CA 1
ATOM 1463 C C . LYS A 1 200 ? 8.07 -22.062 -0.065 1 98.75 200 LYS A C 1
ATOM 1465 O O . LYS A 1 200 ? 7.02 -22.219 0.556 1 98.75 200 LYS A O 1
ATOM 1470 N N . TYR A 1 201 ? 8.094 -21.703 -1.358 1 98.81 201 TYR A N 1
ATOM 1471 C CA . TYR A 1 201 ? 6.855 -21.641 -2.123 1 98.81 201 TYR A CA 1
ATOM 1472 C C . TYR A 1 201 ? 6.191 -23.016 -2.191 1 98.81 201 TYR A C 1
ATOM 1474 O O . TYR A 1 201 ? 4.977 -23.125 -2.01 1 98.81 201 TYR A O 1
ATOM 1482 N N . TRP A 1 202 ? 7.008 -24.016 -2.459 1 98.88 202 TRP A N 1
ATOM 1483 C CA . TRP A 1 202 ? 6.48 -25.375 -2.529 1 98.88 202 TRP A CA 1
ATOM 1484 C C . TRP A 1 202 ? 5.918 -25.812 -1.182 1 98.88 202 TRP A C 1
ATOM 1486 O O . TRP A 1 202 ? 4.832 -26.391 -1.114 1 98.88 202 TRP A O 1
ATOM 1496 N N . GLU A 1 203 ? 6.691 -25.516 -0.141 1 98.69 203 GLU A N 1
ATOM 1497 C CA . GLU A 1 203 ? 6.23 -25.844 1.208 1 98.69 203 GLU A CA 1
ATOM 1498 C C . GLU A 1 203 ? 4.883 -25.188 1.498 1 98.69 203 GLU A C 1
ATOM 1500 O O . GLU A 1 203 ? 3.982 -25.828 2.045 1 98.69 203 GLU A O 1
ATOM 1505 N N . LEU A 1 204 ? 4.816 -23.938 1.146 1 98.69 204 LEU A N 1
ATOM 1506 C CA . LEU A 1 204 ? 3.58 -23.203 1.359 1 98.69 204 LEU A CA 1
ATOM 1507 C C . LEU A 1 204 ? 2.428 -23.828 0.58 1 98.69 204 LEU A C 1
ATOM 1509 O O . LEU A 1 204 ? 1.328 -23.984 1.112 1 98.69 204 LEU A O 1
ATOM 1513 N N . TYR A 1 205 ? 2.633 -24.203 -0.612 1 98.69 205 TYR A N 1
ATOM 1514 C CA . TYR A 1 205 ? 1.631 -24.828 -1.468 1 98.69 205 TYR A CA 1
ATOM 1515 C C . TYR A 1 205 ? 1.194 -26.172 -0.9 1 98.69 205 TYR A C 1
ATOM 1517 O O . TYR A 1 205 ? 0 -26.469 -0.861 1 98.69 205 TYR A O 1
ATOM 1525 N N . GLU A 1 206 ? 2.125 -26.938 -0.478 1 97.94 206 GLU A N 1
ATOM 1526 C CA . GLU A 1 206 ? 1.863 -28.312 -0.05 1 97.94 206 GLU A CA 1
ATOM 1527 C C . GLU A 1 206 ? 1.177 -28.344 1.312 1 97.94 206 GLU A C 1
ATOM 1529 O O . GLU A 1 206 ? 0.21 -29.078 1.51 1 97.94 206 GLU A O 1
ATOM 1534 N N . LYS A 1 207 ? 1.694 -27.562 2.25 1 97.25 207 LYS A N 1
ATOM 1535 C CA . LYS A 1 207 ? 1.248 -27.672 3.635 1 97.25 207 LYS A CA 1
ATOM 1536 C C . LYS A 1 207 ? -0.017 -26.859 3.873 1 97.25 207 LYS A C 1
ATOM 1538 O O . LYS A 1 207 ? -0.907 -27.281 4.613 1 97.25 207 LYS A O 1
ATOM 1543 N N . ARG A 1 208 ? -0.051 -25.688 3.322 1 96.25 208 ARG A N 1
ATOM 1544 C CA . ARG A 1 208 ? -1.206 -24.797 3.387 1 96.25 208 ARG A CA 1
ATOM 1545 C C . ARG A 1 208 ? -1.612 -24.531 4.832 1 96.25 208 ARG A C 1
ATOM 1547 O O . ARG A 1 208 ? -2.803 -24.422 5.137 1 96.25 208 ARG A O 1
ATOM 1554 N N . GLU A 1 209 ? -0.614 -24.562 5.695 1 91.75 209 GLU A N 1
ATOM 1555 C CA . GLU A 1 209 ? -0.889 -24.422 7.121 1 91.75 209 GLU A CA 1
ATOM 1556 C C . GLU A 1 209 ? -1.005 -22.938 7.504 1 91.75 209 GLU A C 1
ATOM 1558 O O . GLU A 1 209 ? -1.849 -22.578 8.32 1 91.75 209 GLU A O 1
ATOM 1563 N N . GLU A 1 210 ? -0.163 -22.141 6.992 1 94.88 210 GLU A N 1
ATOM 1564 C CA . GLU A 1 210 ? -0.145 -20.703 7.211 1 94.88 210 GLU A CA 1
ATOM 1565 C C . GLU A 1 210 ? -0.204 -19.938 5.887 1 94.88 210 GLU A C 1
ATOM 1567 O O . GLU A 1 210 ? 0.194 -20.469 4.848 1 94.88 210 GLU A O 1
ATOM 1572 N N . HIS A 1 211 ? -0.755 -18.734 5.988 1 96.81 211 HIS A N 1
ATOM 1573 C CA . HIS A 1 211 ? -0.88 -17.938 4.766 1 96.81 211 HIS A CA 1
ATOM 1574 C C . HIS A 1 211 ? 0.403 -17.172 4.473 1 96.81 211 HIS A C 1
ATOM 1576 O O . HIS A 1 211 ? 0.495 -16.469 3.461 1 96.81 211 HIS A O 1
ATOM 1582 N N . GLU A 1 212 ? 1.345 -17.266 5.367 1 98.12 212 GLU A N 1
ATOM 1583 C CA . GLU A 1 212 ? 2.605 -16.562 5.172 1 98.12 212 GLU A CA 1
ATOM 1584 C C . GLU A 1 212 ? 3.783 -17.359 5.715 1 98.12 212 GLU A C 1
ATOM 1586 O O . GLU A 1 212 ? 3.707 -17.922 6.809 1 98.12 212 GLU A O 1
ATOM 1591 N N . ILE A 1 213 ? 4.816 -17.469 4.965 1 98.38 213 ILE A N 1
ATOM 1592 C CA . ILE A 1 213 ? 6.133 -17.875 5.434 1 98.38 213 ILE A CA 1
ATOM 1593 C C . ILE A 1 213 ? 7.082 -16.688 5.414 1 98.38 213 ILE A C 1
ATOM 1595 O O . ILE A 1 213 ? 7.27 -16.047 4.375 1 98.38 213 ILE A O 1
ATOM 1599 N N . VAL A 1 214 ? 7.613 -16.328 6.527 1 98.06 214 VAL A N 1
ATOM 1600 C CA . VAL A 1 214 ? 8.703 -15.359 6.59 1 98.06 214 VAL A CA 1
ATOM 1601 C C . VAL A 1 214 ? 10.039 -16.078 6.504 1 98.06 214 VAL A C 1
ATOM 1603 O O . VAL A 1 214 ? 10.438 -16.781 7.441 1 98.06 214 VAL A O 1
ATOM 1606 N N . TYR A 1 215 ? 10.688 -15.945 5.41 1 98.06 215 TYR A N 1
ATOM 1607 C CA . TYR A 1 215 ? 11.984 -16.562 5.176 1 98.06 215 TYR A CA 1
ATOM 1608 C C . TYR A 1 215 ? 13.117 -15.625 5.57 1 98.06 215 TYR A C 1
ATOM 1610 O O . TYR A 1 215 ? 13.391 -14.648 4.871 1 98.06 215 TYR A O 1
ATOM 1618 N N . SER A 1 216 ? 13.812 -15.844 6.723 1 95.81 216 SER A N 1
ATOM 1619 C CA . SER A 1 216 ? 14.82 -14.953 7.285 1 95.81 216 SER A CA 1
ATOM 1620 C C . SER A 1 216 ? 16.125 -15.688 7.562 1 95.81 216 SER A C 1
ATOM 1622 O O . SER A 1 216 ? 16.125 -16.906 7.75 1 95.81 216 SER A O 1
ATOM 1624 N N . MET B 1 1 ? 4.254 36.75 19.719 1 56.19 1 MET B N 1
ATOM 1625 C CA . MET B 1 1 ? 5.008 35.625 19.156 1 56.19 1 MET B CA 1
ATOM 1626 C C . MET B 1 1 ? 4.258 35 17.984 1 56.19 1 MET B C 1
ATOM 1628 O O . MET B 1 1 ? 3.027 34.969 17.969 1 56.19 1 MET B O 1
ATOM 1632 N N . ASN B 1 2 ? 4.961 34.719 16.781 1 82.44 2 ASN B N 1
ATOM 1633 C CA . ASN B 1 2 ? 4.254 34.344 15.562 1 82.44 2 ASN B CA 1
ATOM 1634 C C . ASN B 1 2 ? 3.648 32.938 15.688 1 82.44 2 ASN B C 1
ATOM 1636 O O . ASN B 1 2 ? 4.301 32.031 16.172 1 82.44 2 ASN B O 1
ATOM 1640 N N . LYS B 1 3 ? 2.314 32.781 15.594 1 95.31 3 LYS B N 1
ATOM 1641 C CA . LYS B 1 3 ? 1.588 31.531 15.695 1 95.31 3 LYS B CA 1
ATOM 1642 C C . LYS B 1 3 ? 2.098 30.516 14.68 1 95.31 3 LYS B C 1
ATOM 1644 O O . LYS B 1 3 ? 2.393 30.859 13.539 1 95.31 3 LYS B O 1
ATOM 1649 N N . LYS B 1 4 ? 2.316 29.359 15.156 1 98 4 LYS B N 1
ATOM 1650 C CA . LYS B 1 4 ? 2.619 28.266 14.234 1 98 4 LYS B CA 1
ATOM 1651 C C . LYS B 1 4 ? 1.421 27.953 13.344 1 98 4 LYS B C 1
ATOM 1653 O O . LYS B 1 4 ? 0.28 28.25 13.703 1 98 4 LYS B O 1
ATOM 1658 N N . LEU B 1 5 ? 1.707 27.375 12.203 1 98.75 5 LEU B N 1
ATOM 1659 C CA . LEU B 1 5 ? 0.667 27.078 11.219 1 98.75 5 LEU B CA 1
ATOM 1660 C C . LEU B 1 5 ? 0.468 25.578 11.07 1 98.75 5 LEU B C 1
ATOM 1662 O O . LEU B 1 5 ? 1.431 24.844 10.852 1 98.75 5 LEU B O 1
ATOM 1666 N N . ILE B 1 6 ? -0.799 25.125 11.219 1 98.94 6 ILE B N 1
ATOM 1667 C CA . ILE B 1 6 ? -1.167 23.75 10.906 1 98.94 6 ILE B CA 1
ATOM 1668 C C . ILE B 1 6 ? -2.037 23.719 9.648 1 98.94 6 ILE B C 1
ATOM 1670 O O . ILE B 1 6 ? -2.957 24.531 9.508 1 98.94 6 ILE B O 1
ATOM 1674 N N . VAL B 1 7 ? -1.722 22.844 8.75 1 98.94 7 VAL B N 1
ATOM 1675 C CA . VAL B 1 7 ? -2.52 22.594 7.559 1 98.94 7 VAL B CA 1
ATOM 1676 C C . VAL B 1 7 ? -3.129 21.188 7.641 1 98.94 7 VAL B C 1
ATOM 1678 O O . VAL B 1 7 ? -2.414 20.203 7.836 1 98.94 7 VAL B O 1
ATOM 1681 N N . VAL B 1 8 ? -4.438 21.078 7.531 1 98.94 8 VAL B N 1
ATOM 1682 C CA . VAL B 1 8 ? -5.145 19.797 7.602 1 98.94 8 VAL B CA 1
ATOM 1683 C C . VAL B 1 8 ? -5.762 19.484 6.242 1 98.94 8 VAL B C 1
ATOM 1685 O O . VAL B 1 8 ? -6.695 20.156 5.805 1 98.94 8 VAL B O 1
ATOM 1688 N N . ILE B 1 9 ? -5.215 18.5 5.566 1 98.88 9 ILE B N 1
ATOM 1689 C CA . ILE B 1 9 ? -5.801 17.984 4.332 1 98.88 9 ILE B CA 1
ATOM 1690 C C . ILE B 1 9 ? -6.883 16.953 4.664 1 98.88 9 ILE B C 1
ATOM 1692 O O . ILE B 1 9 ? -6.633 16 5.395 1 98.88 9 ILE B O 1
ATOM 1696 N N . GLY B 1 10 ? -7.992 17.078 4.047 1 97.88 10 GLY B N 1
ATOM 1697 C CA . GLY B 1 10 ? -9.117 16.234 4.418 1 97.88 10 GLY B CA 1
ATOM 1698 C C . GLY B 1 10 ? -9.844 16.719 5.66 1 97.88 10 GLY B C 1
ATOM 1699 O O . GLY B 1 10 ? -10.094 15.945 6.582 1 97.88 10 GLY B O 1
ATOM 1700 N N . ALA B 1 11 ? -10.109 18.016 5.746 1 96.75 11 ALA B N 1
ATOM 1701 C CA . ALA B 1 11 ? -10.828 18.609 6.867 1 96.75 11 ALA B CA 1
ATOM 1702 C C . ALA B 1 11 ? -12.336 18.422 6.727 1 96.75 11 ALA B C 1
ATOM 1704 O O . ALA B 1 11 ? -13.047 19.312 6.273 1 96.75 11 ALA B O 1
ATOM 1705 N N . GLY B 1 12 ? -12.828 17.281 7.031 1 89.81 12 GLY B N 1
ATOM 1706 C CA . GLY B 1 12 ? -14.242 16.953 7.012 1 89.81 12 GLY B CA 1
ATOM 1707 C C . GLY B 1 12 ? -14.852 16.844 8.398 1 89.81 12 GLY B C 1
ATOM 1708 O O . GLY B 1 12 ? -14.234 17.234 9.383 1 89.81 12 GLY B O 1
ATOM 1709 N N . PRO B 1 13 ? -16.094 16.453 8.461 1 86.25 13 PRO B N 1
ATOM 1710 C CA . PRO B 1 13 ? -16.828 16.438 9.727 1 86.25 13 PRO B CA 1
ATOM 1711 C C . PRO B 1 13 ? -16.266 15.406 10.711 1 86.25 13 PRO B C 1
ATOM 1713 O O . PRO B 1 13 ? -16.625 15.422 11.891 1 86.25 13 PRO B O 1
ATOM 1716 N N . GLY B 1 14 ? -15.414 14.57 10.289 1 92.31 14 GLY B N 1
ATOM 1717 C CA . GLY B 1 14 ? -14.836 13.539 11.125 1 92.31 14 GLY B CA 1
ATOM 1718 C C . GLY B 1 14 ? -13.625 14.016 11.914 1 92.31 14 GLY B C 1
ATOM 1719 O O . GLY B 1 14 ? -13.703 15.008 12.633 1 92.31 14 GLY B O 1
ATOM 1720 N N . VAL B 1 15 ? -12.484 13.398 11.727 1 97 15 VAL B N 1
ATOM 1721 C CA . VAL B 1 15 ? -11.289 13.578 12.539 1 97 15 VAL B CA 1
ATOM 1722 C C . VAL B 1 15 ? -10.617 14.898 12.172 1 97 15 VAL B C 1
ATOM 1724 O O . VAL B 1 15 ? -10.172 15.648 13.047 1 97 15 VAL B O 1
ATOM 1727 N N . GLY B 1 16 ? -10.633 15.359 10.938 1 97.5 16 GLY B N 1
ATOM 1728 C CA . GLY B 1 16 ? -9.844 16.469 10.43 1 97.5 16 GLY B CA 1
ATOM 1729 C C . GLY B 1 16 ? -10.18 17.797 11.102 1 97.5 16 GLY B C 1
ATOM 1730 O O . GLY B 1 16 ? -9.289 18.5 11.578 1 97.5 16 GLY B O 1
ATOM 1731 N N . ASN B 1 17 ? -11.453 18.156 11.18 1 96.44 17 ASN B N 1
ATOM 1732 C CA . ASN B 1 17 ? -11.875 19.406 11.781 1 96.44 17 ASN B CA 1
ATOM 1733 C C . ASN B 1 17 ? -11.602 19.438 13.281 1 96.44 17 ASN B C 1
ATOM 1735 O O . ASN B 1 17 ? -11.289 20.484 13.844 1 96.44 17 ASN B O 1
ATOM 1739 N N . HIS B 1 18 ? -11.68 18.312 13.938 1 98.19 18 HIS B N 1
ATOM 1740 C CA . HIS B 1 18 ? -11.453 18.25 15.375 1 98.19 18 HIS B CA 1
ATOM 1741 C C . HIS B 1 18 ? -9.969 18.344 15.703 1 98.19 18 HIS B C 1
ATOM 1743 O O . HIS B 1 18 ? -9.594 18.922 16.734 1 98.19 18 HIS B O 1
ATOM 1749 N N . VAL B 1 19 ? -9.141 17.766 14.828 1 98.81 19 VAL B N 1
ATOM 1750 C CA . VAL B 1 19 ? -7.699 17.953 14.984 1 98.81 19 VAL B CA 1
ATOM 1751 C C . VAL B 1 19 ? -7.355 19.422 14.812 1 98.81 19 VAL B C 1
ATOM 1753 O O . VAL B 1 19 ? -6.602 19.984 15.609 1 98.81 19 VAL B O 1
ATOM 1756 N N . ALA B 1 20 ? -7.938 20.047 13.789 1 98.62 20 ALA B N 1
ATOM 1757 C CA . ALA B 1 20 ? -7.734 21.469 13.555 1 98.62 20 ALA B CA 1
ATOM 1758 C C . ALA B 1 20 ? -8.109 22.297 14.781 1 98.62 20 ALA B C 1
ATOM 1760 O O . ALA B 1 20 ? -7.352 23.172 15.211 1 98.62 20 ALA B O 1
ATOM 1761 N N . LYS B 1 21 ? -9.234 22.031 15.352 1 98.5 21 LYS B N 1
ATOM 1762 C CA . LYS B 1 21 ? -9.703 22.734 16.547 1 98.5 21 LYS B CA 1
ATOM 1763 C C . LYS B 1 21 ? -8.75 22.547 17.719 1 98.5 21 LYS B C 1
ATOM 1765 O O . LYS B 1 21 ? -8.414 23.516 18.406 1 98.5 21 LYS B O 1
ATOM 1770 N N . LYS B 1 22 ? -8.32 21.281 17.922 1 98.81 22 LYS B N 1
ATOM 1771 C CA . LYS B 1 22 ? -7.422 20.969 19.031 1 98.81 22 LYS B CA 1
ATOM 1772 C C . LYS B 1 22 ? -6.133 21.781 18.938 1 98.81 22 LYS B C 1
ATOM 1774 O O . LYS B 1 22 ? -5.68 22.344 19.938 1 98.81 22 LYS B O 1
ATOM 1779 N N . PHE B 1 23 ? -5.559 21.875 17.75 1 98.88 23 PHE B N 1
ATOM 1780 C CA . PHE B 1 23 ? -4.348 22.672 17.562 1 98.88 23 PHE B CA 1
ATOM 1781 C C . PHE B 1 23 ? -4.66 24.156 17.672 1 98.88 23 PHE B C 1
ATOM 1783 O O . PHE B 1 23 ? -3.873 24.922 18.234 1 98.88 23 PHE B O 1
ATOM 1790 N N . GLY B 1 24 ? -5.801 24.578 17.141 1 98.62 24 GLY B N 1
ATOM 1791 C CA . GLY B 1 24 ? -6.211 25.969 17.219 1 98.62 24 GLY B CA 1
ATOM 1792 C C . GLY B 1 24 ? -6.316 26.484 18.641 1 98.62 24 GLY B C 1
ATOM 1793 O O . GLY B 1 24 ? -5.832 27.562 18.953 1 98.62 24 GLY B O 1
ATOM 1794 N N . VAL B 1 25 ? -6.906 25.734 19.516 1 98.12 25 VAL B N 1
ATOM 1795 C CA . VAL B 1 25 ? -7.082 26.141 20.906 1 98.12 25 VAL B CA 1
ATOM 1796 C C . VAL B 1 25 ? -5.727 26.172 21.609 1 98.12 25 VAL B C 1
ATOM 1798 O O . VAL B 1 25 ? -5.586 26.781 22.672 1 98.12 25 VAL B O 1
ATOM 1801 N N . ASN B 1 26 ? -4.754 25.562 21 1 98.12 26 ASN B N 1
ATOM 1802 C CA . ASN B 1 26 ? -3.389 25.609 21.516 1 98.12 26 ASN B CA 1
ATOM 1803 C C . ASN B 1 26 ? -2.531 26.609 20.734 1 98.12 26 ASN B C 1
ATOM 1805 O O . ASN B 1 26 ? -1.337 26.391 20.531 1 98.12 26 ASN B O 1
ATOM 1809 N N . ASN B 1 27 ? -3.186 27.594 20.141 1 97.5 27 ASN B N 1
ATOM 1810 C CA . ASN B 1 27 ? -2.584 28.828 19.625 1 97.5 27 ASN B CA 1
ATOM 1811 C C . ASN B 1 27 ? -1.979 28.625 18.25 1 97.5 27 ASN B C 1
ATOM 1813 O O . ASN B 1 27 ? -1.049 29.328 17.859 1 97.5 27 ASN B O 1
ATOM 1817 N N . PHE B 1 28 ? -2.391 27.641 17.531 1 98.69 28 PHE B N 1
ATOM 1818 C CA . PHE B 1 28 ? -2.01 27.516 16.141 1 98.69 28 PHE B CA 1
ATOM 1819 C C . PHE B 1 28 ? -2.957 28.297 15.242 1 98.69 28 PHE B C 1
ATOM 1821 O O . PHE B 1 28 ? -4.152 28.391 15.523 1 98.69 28 PHE B O 1
ATOM 1828 N N . ARG B 1 29 ? -2.398 28.828 14.164 1 98.56 29 ARG B N 1
ATOM 1829 C CA . ARG B 1 29 ? -3.23 29.156 13.008 1 98.56 29 ARG B CA 1
ATOM 1830 C C . ARG B 1 29 ? -3.588 27.906 12.219 1 98.56 29 ARG B C 1
ATOM 1832 O O . ARG B 1 29 ? -2.768 26.984 12.094 1 98.56 29 ARG B O 1
ATOM 1839 N N . VAL B 1 30 ? -4.805 27.969 11.711 1 98.62 30 VAL B N 1
ATOM 1840 C CA . VAL B 1 30 ? -5.312 26.719 11.125 1 98.62 30 VAL B CA 1
ATOM 1841 C C . VAL B 1 30 ? -5.707 26.969 9.672 1 98.62 30 VAL B C 1
ATOM 1843 O O . VAL B 1 30 ? -6.402 27.938 9.359 1 98.62 30 VAL B O 1
ATOM 1846 N N . VAL B 1 31 ? -5.234 26.125 8.742 1 98.88 31 VAL B N 1
ATOM 1847 C CA . VAL B 1 31 ? -5.754 26.094 7.383 1 98.88 31 VAL B CA 1
ATOM 1848 C C . VAL B 1 31 ? -6.438 24.75 7.121 1 98.88 31 VAL B C 1
ATOM 1850 O O . VAL B 1 31 ? -5.824 23.688 7.273 1 98.88 31 VAL B O 1
ATOM 1853 N N . LEU B 1 32 ? -7.715 24.812 6.762 1 98.81 32 LEU B N 1
ATOM 1854 C CA . LEU B 1 32 ? -8.5 23.641 6.398 1 98.81 32 LEU B CA 1
ATOM 1855 C C . LEU B 1 32 ? -8.523 23.438 4.887 1 98.81 32 LEU B C 1
ATOM 1857 O O . LEU B 1 32 ? -8.82 24.375 4.141 1 98.81 32 LEU B O 1
ATOM 1861 N N . VAL B 1 33 ? -8.203 22.25 4.438 1 98.81 33 VAL B N 1
ATOM 1862 C CA . VAL B 1 33 ? -8.156 21.953 3.008 1 98.81 33 VAL B CA 1
ATOM 1863 C C . VAL B 1 33 ? -9.086 20.781 2.689 1 98.81 33 VAL B C 1
ATOM 1865 O O . VAL B 1 33 ? -8.969 19.719 3.289 1 98.81 33 VAL B O 1
ATOM 1868 N N . SER B 1 34 ? -9.992 20.891 1.835 1 98.25 34 SER B N 1
ATOM 1869 C CA . SER B 1 34 ? -10.859 19.859 1.286 1 98.25 34 SER B CA 1
ATOM 1870 C C . SER B 1 34 ? -11.508 20.312 -0.017 1 98.25 34 SER B C 1
ATOM 1872 O O . SER B 1 34 ? -11.219 21.406 -0.516 1 98.25 34 SER B O 1
ATOM 1874 N N . ARG B 1 35 ? -12.422 19.562 -0.593 1 96.81 35 ARG B N 1
ATOM 1875 C CA . ARG B 1 35 ? -12.969 19.828 -1.92 1 96.81 35 ARG B CA 1
ATOM 1876 C C . ARG B 1 35 ? -14.219 20.703 -1.836 1 96.81 35 ARG B C 1
ATOM 1878 O O . ARG B 1 35 ? -14.656 21.266 -2.842 1 96.81 35 ARG B O 1
ATOM 1885 N N . ASN B 1 36 ? -14.781 20.766 -0.646 1 96.75 36 ASN B N 1
ATOM 1886 C CA . ASN B 1 36 ? -16.062 21.453 -0.514 1 96.75 36 ASN B CA 1
ATOM 1887 C C . ASN B 1 36 ? -15.914 22.812 0.161 1 96.75 36 ASN B C 1
ATOM 1889 O O . ASN B 1 36 ? -15.938 22.906 1.39 1 96.75 36 ASN B O 1
ATOM 1893 N N . GLN B 1 37 ? -15.922 23.812 -0.69 1 97.25 37 GLN B N 1
ATOM 1894 C CA . GLN B 1 37 ? -15.68 25.156 -0.182 1 97.25 37 GLN B CA 1
ATOM 1895 C C . GLN B 1 37 ? -16.766 25.594 0.791 1 97.25 37 GLN B C 1
ATOM 1897 O O . GLN B 1 37 ? -16.484 26.219 1.811 1 97.25 37 GLN B O 1
ATOM 1902 N N . VAL B 1 38 ? -17.953 25.266 0.489 1 97.88 38 VAL B N 1
ATOM 1903 C CA . VAL B 1 38 ? -19.078 25.656 1.327 1 97.88 38 VAL B CA 1
ATOM 1904 C C . VAL B 1 38 ? -18.922 25.047 2.721 1 97.88 38 VAL B C 1
ATOM 1906 O O . VAL B 1 38 ? -19.094 25.734 3.727 1 97.88 38 VAL B O 1
ATOM 1909 N N . ALA B 1 39 ? -18.625 23.781 2.83 1 97.5 39 ALA B N 1
ATOM 1910 C CA . ALA B 1 39 ? -18.406 23.125 4.109 1 97.5 39 ALA B CA 1
ATOM 1911 C C . ALA B 1 39 ? -17.203 23.719 4.844 1 97.5 39 ALA B C 1
ATOM 1913 O O . ALA B 1 39 ? -17.266 23.938 6.059 1 97.5 39 ALA B O 1
ATOM 1914 N N . LEU B 1 40 ? -16.172 24.016 4.102 1 98.06 40 LEU B N 1
ATOM 1915 C CA . LEU B 1 40 ? -14.977 24.609 4.691 1 98.06 40 LEU B CA 1
ATOM 1916 C C . LEU B 1 40 ? -15.305 25.938 5.352 1 98.06 40 LEU B C 1
ATOM 1918 O O . LEU B 1 40 ? -14.852 26.219 6.465 1 98.06 40 LEU B O 1
ATOM 1922 N N . ASP B 1 41 ? -16.062 26.75 4.637 1 98.06 41 ASP B N 1
ATOM 1923 C CA . ASP B 1 41 ? -16.422 28.062 5.156 1 98.06 41 ASP B CA 1
ATOM 1924 C C . ASP B 1 41 ? -17.219 27.938 6.453 1 98.06 41 ASP B C 1
ATOM 1926 O O . ASP B 1 41 ? -17.031 28.734 7.375 1 98.06 41 ASP B O 1
ATOM 1930 N N . GLN B 1 42 ? -18.047 26.969 6.512 1 98.06 42 GLN B N 1
ATOM 1931 C CA . GLN B 1 42 ? -18.812 26.734 7.727 1 98.06 42 GLN B CA 1
ATOM 1932 C C . GLN B 1 42 ? -17.906 26.312 8.883 1 98.06 42 GLN B C 1
ATOM 1934 O O . GLN B 1 42 ? -18.094 26.781 10.016 1 98.06 42 GLN B O 1
ATOM 1939 N N . TYR B 1 43 ? -16.969 25.438 8.602 1 97.81 43 TYR B N 1
ATOM 1940 C CA . TYR B 1 43 ? -16.031 25 9.633 1 97.81 43 TYR B CA 1
ATOM 1941 C C . TYR B 1 43 ? -15.188 26.172 10.125 1 97.81 43 TYR B C 1
ATOM 1943 O O . TYR B 1 43 ? -14.953 26.312 11.328 1 97.81 43 TYR B O 1
ATOM 1951 N N . VAL B 1 44 ? -14.727 27.031 9.195 1 98.38 44 VAL B N 1
ATOM 1952 C CA . VAL B 1 44 ? -13.898 28.188 9.531 1 98.38 44 VAL B CA 1
ATOM 1953 C C . VAL B 1 44 ? -14.695 29.141 10.414 1 98.38 44 VAL B C 1
ATOM 1955 O O . VAL B 1 44 ? -14.18 29.656 11.406 1 98.38 44 VAL B O 1
ATOM 1958 N N . LYS B 1 45 ? -15.93 29.391 10.008 1 98.38 45 LYS B N 1
ATOM 1959 C CA . LYS B 1 45 ? -16.781 30.266 10.797 1 98.38 45 LYS B CA 1
ATOM 1960 C C . LYS B 1 45 ? -16.938 29.75 12.227 1 98.38 45 LYS B C 1
ATOM 1962 O O . LYS B 1 45 ? -16.859 30.531 13.18 1 98.38 45 LYS B O 1
ATOM 1967 N N . LYS B 1 46 ? -17.156 28.484 12.375 1 97.56 46 LYS B N 1
ATOM 1968 C CA . LYS B 1 46 ? -17.281 27.875 13.695 1 97.56 46 LYS B CA 1
ATOM 1969 C C . LYS B 1 46 ? -16 28.031 14.508 1 97.56 46 LYS B C 1
ATOM 1971 O O . LYS B 1 46 ? -16.047 28.438 15.672 1 97.56 46 LYS B O 1
ATOM 1976 N N . LEU B 1 47 ? -14.867 27.719 13.953 1 98.06 47 LEU B N 1
ATOM 1977 C CA . LEU B 1 47 ? -13.586 27.844 14.633 1 98.06 47 LEU B CA 1
ATOM 1978 C C . LEU B 1 47 ? -13.32 29.297 15.031 1 98.06 47 LEU B C 1
ATOM 1980 O O . LEU B 1 47 ? -12.883 29.562 16.156 1 98.06 47 LEU B O 1
ATOM 1984 N N . SER B 1 48 ? -13.633 30.203 14.117 1 98.06 48 SER B N 1
ATOM 1985 C CA . SER B 1 48 ? -13.43 31.625 14.383 1 98.06 48 SER B CA 1
ATOM 1986 C C . SER B 1 48 ? -14.289 32.094 15.547 1 98.06 48 SER B C 1
ATOM 1988 O O . SER B 1 48 ? -13.859 32.938 16.344 1 98.06 48 SER B O 1
ATOM 1990 N N . SER B 1 49 ? -15.477 31.594 15.57 1 98 49 SER B N 1
ATOM 1991 C CA . SER B 1 49 ? -16.375 31.969 16.656 1 98 49 SER B CA 1
ATOM 1992 C C . SER B 1 49 ? -15.828 31.5 18 1 98 49 SER B C 1
ATOM 1994 O O . SER B 1 49 ? -16.219 32.031 19.047 1 98 49 SER B O 1
ATOM 1996 N N . GLU B 1 50 ? -14.914 30.562 17.984 1 97.12 50 GLU B N 1
ATOM 1997 C CA . GLU B 1 50 ? -14.289 30.047 19.188 1 97.12 50 GLU B CA 1
ATOM 1998 C C . GLU B 1 50 ? -12.938 30.719 19.438 1 97.12 50 GLU B C 1
ATOM 2000 O O . GLU B 1 50 ? -12.172 30.281 20.297 1 97.12 50 GLU B O 1
ATOM 2005 N N . GLY B 1 51 ? -12.562 31.703 18.641 1 97.81 51 GLY B N 1
ATOM 2006 C CA . GLY B 1 51 ? -11.367 32.5 18.828 1 97.81 51 GLY B CA 1
ATOM 2007 C C . GLY B 1 51 ? -10.156 31.953 18.094 1 97.81 51 GLY B C 1
ATOM 2008 O O . GLY B 1 51 ? -9.031 32.375 18.328 1 97.81 51 GLY B O 1
ATOM 2009 N N . ILE B 1 52 ? -10.367 30.969 17.266 1 98.19 52 ILE B N 1
ATOM 2010 C CA . ILE B 1 52 ? -9.281 30.328 16.531 1 98.19 52 ILE B CA 1
ATOM 2011 C C . ILE B 1 52 ? -9.086 31.031 15.18 1 98.19 52 ILE B C 1
ATOM 2013 O O . ILE B 1 52 ? -10.062 31.281 14.461 1 98.19 52 ILE B O 1
ATOM 2017 N N . GLU B 1 53 ? -7.898 31.438 14.867 1 98.44 53 GLU B N 1
ATOM 2018 C CA . GLU B 1 53 ? -7.582 31.953 13.539 1 98.44 53 GLU B CA 1
ATOM 2019 C C . GLU B 1 53 ? -7.566 30.828 12.5 1 98.44 53 GLU B C 1
ATOM 2021 O O . GLU B 1 53 ? -6.633 30.031 12.469 1 98.44 53 GLU B O 1
ATOM 2026 N N . ALA B 1 54 ? -8.578 30.797 11.664 1 98.44 54 ALA B N 1
ATOM 2027 C CA . ALA B 1 54 ? -8.75 29.672 10.742 1 98.44 54 ALA B CA 1
ATOM 2028 C C . ALA B 1 54 ? -9.047 30.172 9.328 1 98.44 54 ALA B C 1
ATOM 2030 O O . ALA B 1 54 ? -9.711 31.203 9.148 1 98.44 54 ALA B O 1
ATOM 2031 N N . TYR B 1 55 ? -8.57 29.422 8.336 1 98.56 55 TYR B N 1
ATOM 2032 C CA . TYR B 1 55 ? -8.75 29.719 6.922 1 98.56 55 TYR B CA 1
ATOM 2033 C C . TYR B 1 55 ? -9.102 28.469 6.133 1 98.56 55 TYR B C 1
ATOM 2035 O O . TYR B 1 55 ? -8.875 27.359 6.598 1 98.56 55 TYR B O 1
ATOM 2043 N N . ALA B 1 56 ? -9.727 28.734 4.973 1 98.5 56 ALA B N 1
ATOM 2044 C CA . ALA B 1 56 ? -10.125 27.641 4.086 1 98.5 56 ALA B CA 1
ATOM 2045 C C . ALA B 1 56 ? -9.406 27.734 2.744 1 98.5 56 ALA B C 1
ATOM 2047 O O . ALA B 1 56 ? -9.25 28.828 2.186 1 98.5 56 ALA B O 1
ATOM 2048 N N . VAL B 1 57 ? -8.867 26.594 2.295 1 98.69 57 VAL B N 1
ATOM 2049 C CA . VAL B 1 57 ? -8.32 26.484 0.948 1 98.69 57 VAL B CA 1
ATOM 2050 C C . VAL B 1 57 ? -8.906 25.266 0.254 1 98.69 57 VAL B C 1
ATOM 2052 O O . VAL B 1 57 ? -8.836 24.141 0.782 1 98.69 57 VAL B O 1
ATOM 2055 N N . GLU B 1 58 ? -9.531 25.484 -0.887 1 98.5 58 GLU B N 1
ATOM 2056 C CA . GLU B 1 58 ? -10.141 24.391 -1.636 1 98.5 58 GLU B CA 1
ATOM 2057 C C . GLU B 1 58 ? -9.086 23.625 -2.438 1 98.5 58 GLU B C 1
ATOM 2059 O O . GLU B 1 58 ? -8.258 24.219 -3.119 1 98.5 58 GLU B O 1
ATOM 2064 N N . ALA B 1 59 ? -9.094 22.281 -2.324 1 98.62 59 ALA B N 1
ATOM 2065 C CA . ALA B 1 59 ? -8.242 21.422 -3.143 1 98.62 59 ALA B CA 1
ATOM 2066 C C . ALA B 1 59 ? -8.805 20 -3.213 1 98.62 59 ALA B C 1
ATOM 2068 O O . ALA B 1 59 ? -9.531 19.578 -2.314 1 98.62 59 ALA B O 1
ATOM 2069 N N . ASP B 1 60 ? -8.523 19.359 -4.27 1 98.44 60 ASP B N 1
ATOM 2070 C CA . ASP B 1 60 ? -8.859 17.953 -4.461 1 98.44 60 ASP B CA 1
ATOM 2071 C C . ASP B 1 60 ? -7.648 17.062 -4.191 1 98.44 60 ASP B C 1
ATOM 2073 O O . ASP B 1 60 ? -6.676 17.078 -4.949 1 98.44 60 ASP B O 1
ATOM 2077 N N . ALA B 1 61 ? -7.762 16.234 -3.139 1 98 61 ALA B N 1
ATOM 2078 C CA . ALA B 1 61 ? -6.652 15.375 -2.738 1 98 61 ALA B CA 1
ATOM 2079 C C . ALA B 1 61 ? -6.312 14.375 -3.84 1 98 61 ALA B C 1
ATOM 2081 O O . ALA B 1 61 ? -5.223 13.797 -3.846 1 98 61 ALA B O 1
ATOM 2082 N N . ALA B 1 62 ? -7.188 14.125 -4.785 1 97.56 62 ALA B N 1
ATOM 2083 C CA . ALA B 1 62 ? -6.938 13.188 -5.875 1 97.56 62 ALA B CA 1
ATOM 2084 C C . ALA B 1 62 ? -6.109 13.836 -6.98 1 97.56 62 ALA B C 1
ATOM 2086 O O . ALA B 1 62 ? -5.637 13.156 -7.891 1 97.56 62 ALA B O 1
ATOM 2087 N N . SER B 1 63 ? -5.941 15.148 -6.887 1 97.81 63 SER B N 1
ATOM 2088 C CA . SER B 1 63 ? -5.254 15.906 -7.926 1 97.81 63 SER B CA 1
ATOM 2089 C C . SER B 1 63 ? -3.971 16.531 -7.395 1 97.81 63 SER B C 1
ATOM 2091 O O . SER B 1 63 ? -4.012 17.562 -6.707 1 97.81 63 SER B O 1
ATOM 2093 N N . PRO B 1 64 ? -2.85 15.984 -7.781 1 96.94 64 PRO B N 1
ATOM 2094 C CA . PRO B 1 64 ? -1.587 16.578 -7.348 1 96.94 64 PRO B CA 1
ATOM 2095 C C . PRO B 1 64 ? -1.479 18.062 -7.719 1 96.94 64 PRO B C 1
ATOM 2097 O O . PRO B 1 64 ? -0.988 18.875 -6.922 1 96.94 64 PRO B O 1
ATOM 2100 N N . ALA B 1 65 ? -1.915 18.375 -8.859 1 97.88 65 ALA B N 1
ATOM 2101 C CA . ALA B 1 65 ? -1.86 19.766 -9.297 1 97.88 65 ALA B CA 1
ATOM 2102 C C . ALA B 1 65 ? -2.707 20.656 -8.391 1 97.88 65 ALA B C 1
ATOM 2104 O O . ALA B 1 65 ? -2.295 21.766 -8.039 1 97.88 65 ALA B O 1
ATOM 2105 N N . SER B 1 66 ? -3.873 20.172 -8.062 1 98.56 66 SER B N 1
ATOM 2106 C CA . SER B 1 66 ? -4.762 20.906 -7.172 1 98.56 66 SER B CA 1
ATOM 2107 C C . SER B 1 66 ? -4.109 21.141 -5.812 1 98.56 66 SER B C 1
ATOM 2109 O O . SER B 1 66 ? -4.18 22.25 -5.266 1 98.56 66 SER B O 1
ATOM 2111 N N . LEU B 1 67 ? -3.41 20.188 -5.301 1 98.62 67 LEU B N 1
ATOM 2112 C CA . LEU B 1 67 ? -2.748 20.297 -4.004 1 98.62 67 LEU B CA 1
ATOM 2113 C C . LEU B 1 67 ? -1.546 21.234 -4.082 1 98.62 67 LEU B C 1
ATOM 2115 O O . LEU B 1 67 ? -1.302 22.016 -3.164 1 98.62 67 LEU B O 1
ATOM 2119 N N . THR B 1 68 ? -0.822 21.109 -5.152 1 98.75 68 THR B N 1
ATOM 2120 C CA . THR B 1 68 ? 0.306 22.016 -5.332 1 98.75 68 THR B CA 1
ATOM 2121 C C . THR B 1 68 ? -0.159 23.469 -5.316 1 98.75 68 THR B C 1
ATOM 2123 O O . THR B 1 68 ? 0.421 24.297 -4.621 1 98.75 68 THR B O 1
ATOM 2126 N N . GLU B 1 69 ? -1.199 23.719 -6.016 1 98.75 69 GLU B N 1
ATOM 2127 C CA . GLU B 1 69 ? -1.755 25.078 -6.047 1 98.75 69 GLU B CA 1
ATOM 2128 C C . GLU B 1 69 ? -2.207 25.516 -4.656 1 98.75 69 GLU B C 1
ATOM 2130 O O . GLU B 1 69 ? -1.977 26.656 -4.258 1 98.75 69 GLU B O 1
ATOM 2135 N N . ALA B 1 70 ? -2.83 24.641 -3.963 1 98.81 70 ALA B N 1
ATOM 2136 C CA . ALA B 1 70 ? -3.295 24.938 -2.611 1 98.81 70 ALA B CA 1
ATOM 2137 C C . ALA B 1 70 ? -2.125 25.297 -1.695 1 98.81 70 ALA B C 1
ATOM 2139 O O . ALA B 1 70 ? -2.182 26.266 -0.949 1 98.81 70 ALA B O 1
ATOM 2140 N N . PHE B 1 71 ? -1.06 24.531 -1.754 1 98.81 71 PHE B N 1
ATOM 2141 C CA . PHE B 1 71 ? 0.092 24.781 -0.892 1 98.81 71 PHE B CA 1
ATOM 2142 C C . PHE B 1 71 ? 0.796 26.078 -1.277 1 98.81 71 PHE B C 1
ATOM 2144 O O . PHE B 1 71 ? 1.311 26.781 -0.413 1 98.81 71 PHE B O 1
ATOM 2151 N N . ASP B 1 72 ? 0.826 26.344 -2.578 1 98.69 72 ASP B N 1
ATOM 2152 C CA . ASP B 1 72 ? 1.363 27.625 -3.014 1 98.69 72 ASP B CA 1
ATOM 2153 C C . ASP B 1 72 ? 0.574 28.781 -2.408 1 98.69 72 ASP B C 1
ATOM 2155 O O . ASP B 1 72 ? 1.159 29.75 -1.922 1 98.69 72 ASP B O 1
ATOM 2159 N N . GLN B 1 73 ? -0.703 28.672 -2.445 1 98.62 73 GLN B N 1
ATOM 2160 C CA . GLN B 1 73 ? -1.569 29.688 -1.85 1 98.62 73 GLN B CA 1
ATOM 2161 C C . GLN B 1 73 ? -1.321 29.812 -0.349 1 98.62 73 GLN B C 1
ATOM 2163 O O . GLN B 1 73 ? -1.26 30.922 0.186 1 98.62 73 GLN B O 1
ATOM 2168 N N . ILE B 1 74 ? -1.173 28.703 0.323 1 98.69 74 ILE B N 1
ATOM 2169 C CA . ILE B 1 74 ? -0.97 28.672 1.768 1 98.69 74 ILE B CA 1
ATOM 2170 C C . ILE B 1 74 ? 0.349 29.359 2.117 1 98.69 74 ILE B C 1
ATOM 2172 O O . ILE B 1 74 ? 0.4 30.203 3.014 1 98.69 74 ILE B O 1
ATOM 2176 N N . LYS B 1 75 ? 1.33 28.984 1.38 1 97.94 75 LYS B N 1
ATOM 2177 C CA . LYS B 1 75 ? 2.643 29.578 1.619 1 97.94 75 LYS B CA 1
ATOM 2178 C C . LYS B 1 75 ? 2.613 31.078 1.397 1 97.94 75 LYS B C 1
ATOM 2180 O O . LYS B 1 75 ? 3.133 31.844 2.215 1 97.94 75 LYS B O 1
ATOM 2185 N N . LYS B 1 76 ? 1.994 31.5 0.348 1 98 76 LYS B N 1
ATOM 2186 C CA . LYS B 1 76 ? 1.941 32.906 -0.019 1 98 76 LYS B CA 1
ATOM 2187 C C . LYS B 1 76 ? 1.153 33.719 1.009 1 98 76 LYS B C 1
ATOM 2189 O O . LYS B 1 76 ? 1.565 34.812 1.395 1 98 76 LYS B O 1
ATOM 2194 N N . ASN B 1 77 ? 0.099 33.156 1.486 1 98.06 77 ASN B N 1
ATOM 2195 C CA . ASN B 1 77 ? -0.852 33.938 2.27 1 98.06 77 ASN B CA 1
ATOM 2196 C C . ASN B 1 77 ? -0.615 33.781 3.768 1 98.06 77 ASN B C 1
ATOM 2198 O O . ASN B 1 77 ? -0.906 34.688 4.551 1 98.06 77 ASN B O 1
ATOM 2202 N N . TYR B 1 78 ? -0.131 32.625 4.164 1 97.06 78 TYR B N 1
ATOM 2203 C CA . TYR B 1 78 ? -0.172 32.312 5.594 1 97.06 78 TYR B CA 1
ATOM 2204 C C . TYR B 1 78 ? 1.205 31.922 6.105 1 97.06 78 TYR B C 1
A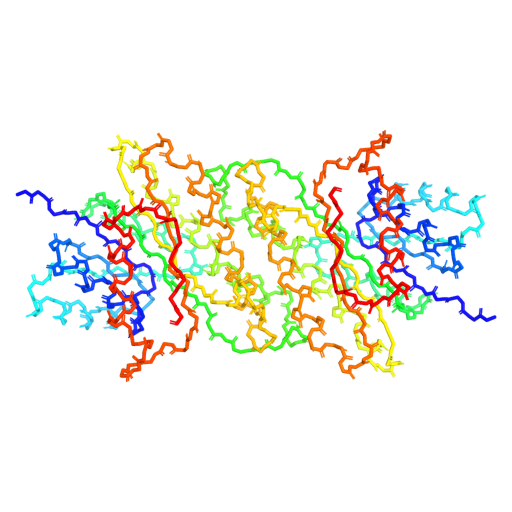TOM 2206 O O . TYR B 1 78 ? 1.431 31.875 7.316 1 97.06 78 TYR B O 1
ATOM 2214 N N . GLY B 1 79 ? 2.131 31.625 5.172 1 95.94 79 GLY B N 1
ATOM 2215 C CA . GLY B 1 79 ? 3.5 31.344 5.574 1 95.94 79 GLY B CA 1
ATOM 2216 C C . GLY B 1 79 ? 3.818 29.859 5.605 1 95.94 79 GLY B C 1
ATOM 2217 O O . GLY B 1 79 ? 3.178 29.062 4.91 1 95.94 79 GLY B O 1
ATOM 2218 N N . THR B 1 80 ? 4.828 29.5 6.355 1 96.06 80 THR B N 1
ATOM 2219 C CA . THR B 1 80 ? 5.363 28.156 6.383 1 96.06 80 THR B CA 1
ATOM 2220 C C . THR B 1 80 ? 4.473 27.234 7.223 1 96.06 80 THR B C 1
ATOM 2222 O O . THR B 1 80 ? 4.012 27.625 8.297 1 96.06 80 THR B O 1
ATOM 2225 N N . THR B 1 81 ? 4.301 26.062 6.711 1 98.62 81 THR B N 1
ATOM 2226 C CA . THR B 1 81 ? 3.541 25.047 7.426 1 98.62 81 THR B CA 1
ATOM 2227 C C . THR B 1 81 ? 4.398 24.391 8.508 1 98.62 81 THR B C 1
ATOM 2229 O O . THR B 1 81 ? 5.363 23.688 8.203 1 98.62 81 THR B O 1
ATOM 2232 N N . ASP B 1 82 ? 4.004 24.547 9.75 1 98.69 82 ASP B N 1
ATOM 2233 C CA . ASP B 1 82 ? 4.727 23.938 10.859 1 98.69 82 ASP B CA 1
ATOM 2234 C C . ASP B 1 82 ? 4.262 22.5 11.094 1 98.69 82 ASP B C 1
ATOM 2236 O O . ASP B 1 82 ? 5.055 21.641 11.484 1 98.69 82 ASP B O 1
ATOM 2240 N N . VAL B 1 83 ? 2.977 22.25 10.922 1 98.94 83 VAL B N 1
ATOM 2241 C CA . VAL B 1 83 ? 2.383 20.938 11.102 1 98.94 83 VAL B CA 1
ATOM 2242 C C . VAL B 1 83 ? 1.478 20.609 9.914 1 98.94 83 VAL B C 1
ATOM 2244 O O . VAL B 1 83 ? 0.567 21.375 9.594 1 98.94 83 VAL B O 1
ATOM 2247 N N . LEU B 1 84 ? 1.762 19.562 9.25 1 98.94 84 LEU B N 1
ATOM 2248 C CA . LEU B 1 84 ? 0.875 19 8.234 1 98.94 84 LEU B CA 1
ATOM 2249 C C . LEU B 1 84 ? 0.131 17.781 8.773 1 98.94 84 LEU B C 1
ATOM 2251 O O . LEU B 1 84 ? 0.744 16.875 9.336 1 98.94 84 LEU B O 1
ATOM 2255 N N . VAL B 1 85 ? -1.157 17.781 8.688 1 98.94 85 VAL B N 1
ATOM 2256 C CA . VAL B 1 85 ? -1.975 16.609 8.93 1 98.94 85 VAL B CA 1
ATOM 2257 C C . VAL B 1 85 ? -2.625 16.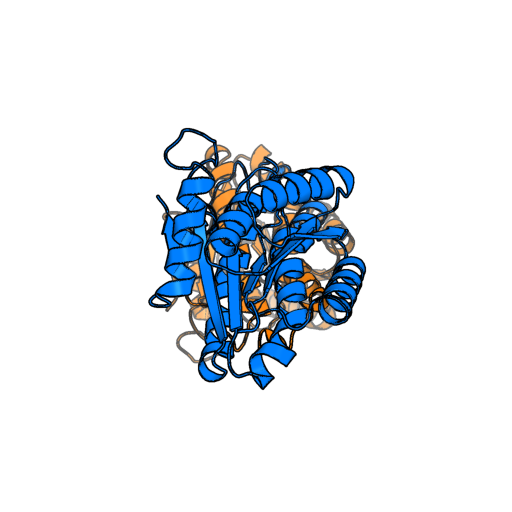141 7.633 1 98.94 85 VAL B C 1
ATOM 2259 O O . VAL B 1 85 ? -3.338 16.906 6.98 1 98.94 85 VAL B O 1
ATOM 2262 N N . TYR B 1 86 ? -2.342 15.016 7.227 1 98.94 86 TYR B N 1
ATOM 2263 C CA . TYR B 1 86 ? -3.043 14.414 6.098 1 98.94 86 TYR B CA 1
ATOM 2264 C C . TYR B 1 86 ? -4.102 13.43 6.574 1 98.94 86 TYR B C 1
ATOM 2266 O O . TYR B 1 86 ? -3.775 12.32 7.02 1 98.94 86 TYR B O 1
ATOM 2274 N N . ASN B 1 87 ? -5.301 13.758 6.359 1 98.69 87 ASN B N 1
ATOM 2275 C CA . ASN B 1 87 ? -6.43 12.992 6.887 1 98.69 87 ASN B CA 1
ATOM 2276 C C . ASN B 1 87 ? -7.336 12.492 5.766 1 98.69 87 ASN B C 1
ATOM 2278 O O . ASN B 1 87 ? -8.242 11.695 6.008 1 98.69 87 ASN B O 1
ATOM 2282 N N . ALA B 1 88 ? -7.105 12.914 4.539 1 98.19 88 ALA B N 1
ATOM 2283 C CA . ALA B 1 88 ? -7.961 12.523 3.42 1 98.19 88 ALA B CA 1
ATOM 2284 C C . ALA B 1 88 ? -7.859 11.023 3.148 1 98.19 88 ALA B C 1
ATOM 2286 O O . ALA B 1 88 ? -6.777 10.445 3.244 1 98.19 88 ALA B O 1
ATOM 2287 N N . ALA B 1 89 ? -8.969 10.398 2.812 1 97.5 89 ALA B N 1
ATOM 2288 C CA . ALA B 1 89 ? -9.031 8.984 2.447 1 97.5 89 ALA B CA 1
ATOM 2289 C C . ALA B 1 89 ? -10.352 8.656 1.757 1 97.5 89 ALA B C 1
ATOM 2291 O O . ALA B 1 89 ? -11.367 9.32 1.987 1 97.5 89 ALA B O 1
ATOM 2292 N N . ILE B 1 90 ? -10.32 7.73 0.884 1 97.31 90 ILE B N 1
ATOM 2293 C CA . ILE B 1 90 ? -11.547 7.148 0.345 1 97.31 90 ILE B CA 1
ATOM 2294 C C . ILE B 1 90 ? -12 5.98 1.224 1 97.31 90 ILE B C 1
ATOM 2296 O O . ILE B 1 90 ? -11.305 4.969 1.32 1 97.31 90 ILE B O 1
ATOM 2300 N N . VAL B 1 91 ? -13.078 6.176 1.922 1 95.44 91 VAL B N 1
ATOM 2301 C CA . VAL B 1 91 ? -13.641 5.121 2.754 1 95.44 91 VAL B CA 1
ATOM 2302 C C . VAL B 1 91 ? -14.82 4.469 2.031 1 95.44 91 VAL B C 1
ATOM 2304 O O . VAL B 1 91 ? -15.914 5.031 1.983 1 95.44 91 VAL B O 1
ATOM 2307 N N . LYS B 1 92 ? -14.617 3.398 1.465 1 95.75 92 LYS B N 1
ATOM 2308 C CA . LYS B 1 92 ? -15.625 2.652 0.711 1 95.75 92 LYS B CA 1
ATOM 2309 C C . LYS B 1 92 ? -15.508 1.153 0.973 1 95.75 92 LYS B C 1
ATOM 2311 O O . LYS B 1 92 ? -14.414 0.59 0.905 1 95.75 92 LYS B O 1
ATOM 2316 N N . GLY B 1 93 ? -16.594 0.564 1.317 1 96.56 93 GLY B N 1
ATOM 2317 C CA . GLY B 1 93 ? -16.609 -0.882 1.47 1 96.56 93 GLY B CA 1
ATOM 2318 C C . GLY B 1 93 ? -16.375 -1.621 0.164 1 96.56 93 GLY B C 1
ATOM 2319 O O . GLY B 1 93 ? -16.625 -1.079 -0.914 1 96.56 93 GLY B O 1
ATOM 2320 N N . GLY B 1 94 ? -15.883 -2.885 0.27 1 97.56 94 GLY B N 1
ATOM 2321 C CA . GLY B 1 94 ? -15.68 -3.746 -0.884 1 97.56 94 GLY B CA 1
ATOM 2322 C C . GLY B 1 94 ? -14.688 -4.867 -0.626 1 97.56 94 GLY B C 1
ATOM 2323 O O . GLY B 1 94 ? -13.625 -4.645 -0.048 1 97.56 94 GLY B O 1
ATOM 2324 N N . LYS B 1 95 ? -15.133 -6.059 -1.092 1 98.19 95 LYS B N 1
ATOM 2325 C CA . LYS B 1 95 ? -14.242 -7.219 -1.024 1 98.19 95 LYS B CA 1
ATOM 2326 C C . LYS B 1 95 ? -13.188 -7.168 -2.125 1 98.19 95 LYS B C 1
ATOM 2328 O O . LYS B 1 95 ? -13.344 -6.441 -3.109 1 98.19 95 LYS B O 1
ATOM 2333 N N . PRO B 1 96 ? -12.055 -7.863 -1.913 1 98.06 96 PRO B N 1
ATOM 2334 C CA . PRO B 1 96 ? -11 -7.785 -2.928 1 98.06 96 PRO B CA 1
ATOM 2335 C C . PRO B 1 96 ? -11.484 -8.219 -4.312 1 98.06 96 PRO B C 1
ATOM 2337 O O . PRO B 1 96 ? -11.078 -7.633 -5.32 1 98.06 96 PRO B O 1
ATOM 2340 N N . THR B 1 97 ? -12.383 -9.172 -4.395 1 97.88 97 THR B N 1
ATOM 2341 C CA . THR B 1 97 ? -12.828 -9.664 -5.691 1 97.88 97 THR B CA 1
ATOM 2342 C C . THR B 1 97 ? -13.812 -8.695 -6.332 1 97.88 97 THR B C 1
ATOM 2344 O O . THR B 1 97 ? -14.141 -8.82 -7.516 1 97.88 97 THR B O 1
ATOM 2347 N N . SER B 1 98 ? -14.273 -7.73 -5.57 1 97.44 98 SER B N 1
ATOM 2348 C CA . SER B 1 98 ? -15.195 -6.73 -6.102 1 97.44 98 SER B CA 1
ATOM 2349 C C . SER B 1 98 ? -14.453 -5.484 -6.566 1 97.44 98 SER B C 1
ATOM 2351 O O . SER B 1 98 ? -15.055 -4.57 -7.137 1 97.44 98 SER B O 1
ATOM 2353 N N . LEU B 1 99 ? -13.172 -5.426 -6.398 1 97.62 99 LEU B N 1
ATOM 2354 C CA . LEU B 1 99 ? -12.328 -4.312 -6.812 1 97.62 99 LEU B CA 1
ATOM 2355 C C . LEU B 1 99 ? -11.766 -4.543 -8.211 1 97.62 99 LEU B C 1
ATOM 2357 O O . LEU B 1 99 ? -11.586 -5.691 -8.625 1 97.62 99 LEU B O 1
ATOM 2361 N N . THR B 1 100 ? -11.594 -3.508 -8.914 1 97.44 100 THR B N 1
ATOM 2362 C CA . THR B 1 100 ? -10.734 -3.561 -10.094 1 97.44 100 THR B CA 1
ATOM 2363 C C . THR B 1 100 ? -9.352 -2.998 -9.781 1 97.44 100 THR B C 1
ATOM 2365 O O . THR B 1 100 ? -9.188 -2.238 -8.82 1 97.44 100 THR B O 1
ATOM 2368 N N . ALA B 1 101 ? -8.383 -3.346 -10.555 1 97.62 101 ALA B N 1
ATOM 2369 C CA . ALA B 1 101 ? -7.051 -2.771 -10.406 1 97.62 101 ALA B CA 1
ATOM 2370 C C . ALA B 1 101 ? -7.094 -1.249 -10.516 1 97.62 101 ALA B C 1
ATOM 2372 O O . ALA B 1 101 ? -6.406 -0.547 -9.773 1 97.62 101 ALA B O 1
ATOM 2373 N N . GLU B 1 102 ? -7.906 -0.821 -11.406 1 97.56 102 GLU B N 1
ATOM 2374 C CA . GLU B 1 102 ? -8.031 0.617 -11.633 1 97.56 102 GLU B CA 1
ATOM 2375 C C . GLU B 1 102 ? -8.594 1.32 -10.398 1 97.56 102 GLU B C 1
ATOM 2377 O O . GLU B 1 102 ? -8.102 2.381 -10.008 1 97.56 102 GLU B O 1
ATOM 2382 N N . SER B 1 103 ? -9.633 0.771 -9.836 1 98 103 SER B N 1
ATOM 2383 C CA . SER B 1 103 ? -10.219 1.372 -8.641 1 98 103 SER B CA 1
ATOM 2384 C C . SER B 1 103 ? -9.234 1.331 -7.473 1 98 103 SER B C 1
ATOM 2386 O O . SER B 1 103 ? -9.18 2.268 -6.672 1 98 103 SER B O 1
ATOM 2388 N N . LEU B 1 104 ? -8.508 0.241 -7.363 1 98.75 104 LEU B N 1
ATOM 2389 C CA . LEU B 1 104 ? -7.504 0.14 -6.312 1 98.75 104 LEU B CA 1
ATOM 2390 C C . LEU B 1 104 ? -6.457 1.243 -6.457 1 98.75 104 LEU B C 1
ATOM 2392 O O . LEU B 1 104 ? -6.082 1.879 -5.469 1 98.75 104 LEU B O 1
ATOM 2396 N N . VAL B 1 105 ? -6.023 1.507 -7.656 1 98.69 105 VAL B N 1
ATOM 2397 C CA . VAL B 1 105 ? -5.035 2.549 -7.91 1 98.69 105 VAL B CA 1
ATOM 2398 C C . VAL B 1 105 ? -5.621 3.916 -7.57 1 98.69 105 VAL B C 1
ATOM 2400 O O . VAL B 1 105 ? -4.938 4.77 -7 1 98.69 105 VAL B O 1
ATOM 2403 N N . SER B 1 106 ? -6.871 4.094 -7.91 1 98.31 106 SER B N 1
ATOM 2404 C CA . SER B 1 106 ? -7.531 5.363 -7.613 1 98.31 106 SER B CA 1
ATOM 2405 C C . SER B 1 106 ? -7.598 5.605 -6.109 1 98.31 106 SER B C 1
ATOM 2407 O O . SER B 1 106 ? -7.406 6.734 -5.648 1 98.31 106 SER B O 1
ATOM 2409 N N . HIS B 1 107 ? -7.91 4.586 -5.336 1 98.75 107 HIS B N 1
ATOM 2410 C CA . HIS B 1 107 ? -7.891 4.699 -3.883 1 98.75 107 HIS B CA 1
ATOM 2411 C C . HIS B 1 107 ? -6.492 5.031 -3.373 1 98.75 107 HIS B C 1
ATOM 2413 O O . HIS B 1 107 ? -6.324 5.93 -2.545 1 98.75 107 HIS B O 1
ATOM 2419 N N . PHE B 1 108 ? -5.504 4.332 -3.885 1 98.88 108 PHE B N 1
ATOM 2420 C CA . PHE B 1 108 ? -4.113 4.523 -3.486 1 98.88 108 PHE B CA 1
ATOM 2421 C C . PHE B 1 108 ? -3.662 5.949 -3.764 1 98.88 108 PHE B C 1
ATOM 2423 O O . PHE B 1 108 ? -2.895 6.527 -2.99 1 98.88 108 PHE B O 1
ATOM 2430 N N . GLN B 1 109 ? -4.094 6.516 -4.867 1 98.81 109 GLN B N 1
ATOM 2431 C CA . GLN B 1 109 ? -3.758 7.887 -5.238 1 98.81 109 GLN B CA 1
ATOM 2432 C C . GLN B 1 109 ? -4.152 8.867 -4.133 1 98.81 109 GLN B C 1
ATOM 2434 O O . GLN B 1 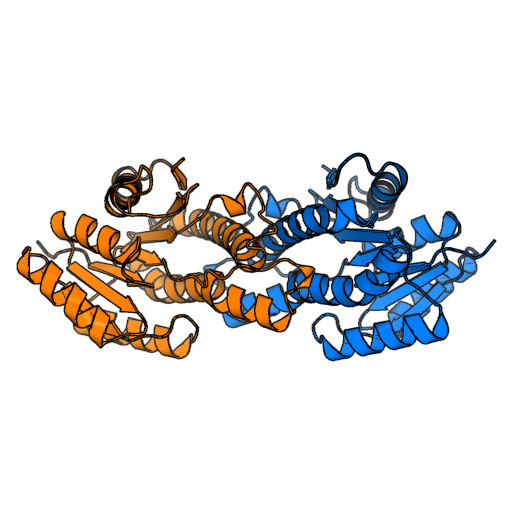109 ? -3.379 9.766 -3.789 1 98.81 109 GLN B O 1
ATOM 2439 N N . VAL B 1 110 ? -5.277 8.664 -3.568 1 98.75 110 VAL B N 1
ATOM 2440 C CA . VAL B 1 110 ? -5.785 9.578 -2.545 1 98.75 110 VAL B CA 1
ATOM 2441 C C . VAL B 1 110 ? -5.219 9.188 -1.181 1 98.75 110 VAL B C 1
ATOM 2443 O O . VAL B 1 110 ? -4.73 10.039 -0.439 1 98.75 110 VAL B O 1
ATOM 2446 N N . ASP B 1 111 ? -5.188 7.906 -0.901 1 98.75 111 ASP B N 1
ATOM 2447 C CA . ASP B 1 111 ? -4.938 7.43 0.456 1 98.75 111 ASP B CA 1
ATOM 2448 C C . ASP B 1 111 ? -3.451 7.488 0.797 1 98.75 111 ASP B C 1
ATOM 2450 O O . ASP B 1 111 ? -3.08 7.551 1.971 1 98.75 111 ASP B O 1
ATOM 2454 N N . VAL B 1 112 ? -2.627 7.449 -0.244 1 98.94 112 VAL B N 1
ATOM 2455 C CA . VAL B 1 112 ? -1.211 7.277 0.06 1 98.94 112 VAL B CA 1
ATOM 2456 C C . VAL B 1 112 ? -0.38 8.25 -0.768 1 98.94 112 VAL B C 1
ATOM 2458 O O . VAL B 1 112 ? 0.389 9.047 -0.217 1 98.94 112 VAL B O 1
ATOM 2461 N N . ALA B 1 113 ? -0.523 8.172 -2.115 1 98.88 113 ALA B N 1
ATOM 2462 C CA . ALA B 1 113 ? 0.32 9 -2.977 1 98.88 113 ALA B CA 1
ATOM 2463 C C . ALA B 1 113 ? 0.114 10.484 -2.686 1 98.88 113 ALA B C 1
ATOM 2465 O O . ALA B 1 113 ? 1.062 11.273 -2.732 1 98.88 113 ALA B O 1
ATOM 2466 N N . SER B 1 114 ? -1.081 10.844 -2.426 1 98.88 114 SER B N 1
ATOM 2467 C CA . SER B 1 114 ? -1.418 12.227 -2.107 1 98.88 114 SER B CA 1
ATOM 2468 C C . SER B 1 114 ? -0.786 12.664 -0.789 1 98.88 114 SER B C 1
ATOM 2470 O O . SER B 1 114 ? -0.387 13.82 -0.636 1 98.88 114 SER B O 1
ATOM 2472 N N . ALA B 1 115 ? -0.719 11.805 0.171 1 98.94 115 ALA B N 1
ATOM 2473 C CA . ALA B 1 115 ? -0.033 12.086 1.429 1 98.94 115 ALA B CA 1
ATOM 2474 C C . ALA B 1 115 ? 1.439 12.414 1.189 1 98.94 115 ALA B C 1
ATOM 2476 O O . ALA B 1 115 ? 1.968 13.375 1.744 1 98.94 115 ALA B O 1
ATOM 2477 N N . LEU B 1 116 ? 2.08 11.57 0.357 1 98.94 116 LEU B N 1
ATOM 2478 C CA . LEU B 1 116 ? 3.469 11.844 0.003 1 98.94 116 LEU B CA 1
ATOM 2479 C C . LEU B 1 116 ? 3.6 13.195 -0.69 1 98.94 116 LEU B C 1
ATOM 2481 O O . LEU B 1 116 ? 4.473 13.992 -0.344 1 98.94 116 LEU B O 1
ATOM 2485 N N . HIS B 1 117 ? 2.736 13.422 -1.65 1 98.88 117 HIS B N 1
ATOM 2486 C CA . HIS B 1 117 ? 2.77 14.68 -2.383 1 98.88 117 HIS B CA 1
ATOM 2487 C C . HIS B 1 117 ? 2.646 15.875 -1.438 1 98.88 117 HIS B C 1
ATOM 2489 O O . HIS B 1 117 ? 3.4 16.844 -1.553 1 98.88 117 HIS B O 1
ATOM 2495 N N . SER B 1 118 ? 1.696 15.797 -0.53 1 98.94 118 SER B N 1
ATOM 2496 C CA . SER B 1 118 ? 1.478 16.859 0.442 1 98.94 118 SER B CA 1
ATOM 2497 C C . SER B 1 118 ? 2.705 17.062 1.324 1 98.94 118 SER B C 1
ATOM 2499 O O . SER B 1 118 ? 3.111 18.203 1.577 1 98.94 118 SER B O 1
ATOM 2501 N N . ALA B 1 119 ? 3.262 15.977 1.804 1 98.94 119 ALA B N 1
ATOM 2502 C CA . ALA B 1 119 ? 4.477 16.062 2.611 1 98.94 119 ALA B CA 1
ATOM 2503 C C . ALA B 1 119 ? 5.594 16.766 1.849 1 98.94 119 ALA B C 1
ATOM 2505 O O . ALA B 1 119 ? 6.281 17.625 2.402 1 98.94 119 ALA B O 1
ATOM 2506 N N . LEU B 1 120 ? 5.734 16.406 0.573 1 98.81 120 LEU B N 1
ATOM 2507 C CA . LEU B 1 120 ? 6.801 16.969 -0.252 1 98.81 120 LEU B CA 1
ATOM 2508 C C . LEU B 1 120 ? 6.637 18.469 -0.412 1 98.81 120 LEU B C 1
ATOM 2510 O O . LEU B 1 120 ? 7.613 19.188 -0.659 1 98.81 120 LEU B O 1
ATOM 2514 N N . GLN B 1 121 ? 5.406 18.969 -0.277 1 98.69 121 GLN B N 1
ATOM 2515 C CA . GLN B 1 121 ? 5.148 20.406 -0.415 1 98.69 121 GLN B CA 1
ATOM 2516 C C . GLN B 1 121 ? 5.664 21.172 0.797 1 98.69 121 GLN B C 1
ATOM 2518 O O . GLN B 1 121 ? 5.984 22.359 0.695 1 98.69 121 GLN B O 1
ATOM 2523 N N . VAL B 1 122 ? 5.836 20.531 1.985 1 98.75 122 VAL B N 1
ATOM 2524 C CA . VAL B 1 122 ? 6.117 21.297 3.199 1 98.75 122 VAL B CA 1
ATOM 2525 C C . VAL B 1 122 ? 7.535 20.984 3.682 1 98.75 122 VAL B C 1
ATOM 2527 O O . VAL B 1 122 ? 8.125 21.766 4.426 1 98.75 122 VAL B O 1
ATOM 2530 N N . ILE B 1 123 ? 8.125 19.875 3.271 1 98.75 123 ILE B N 1
ATOM 2531 C CA . ILE B 1 123 ? 9.375 19.359 3.797 1 98.75 123 ILE B CA 1
ATOM 2532 C C . ILE B 1 123 ? 10.508 20.344 3.531 1 98.75 123 ILE B C 1
ATOM 2534 O O . ILE B 1 123 ? 11.32 20.625 4.414 1 98.75 123 ILE B O 1
ATOM 2538 N N . PRO B 1 124 ? 10.594 20.969 2.275 1 98 124 PRO B N 1
ATOM 2539 C CA . PRO B 1 124 ? 11.734 21.844 2.02 1 98 124 PRO B CA 1
ATOM 2540 C C . PRO B 1 124 ? 11.859 22.969 3.045 1 98 124 PRO B C 1
ATOM 2542 O O . PRO B 1 124 ? 12.938 23.203 3.584 1 98 124 PRO B O 1
ATOM 2545 N N . GLU B 1 125 ? 10.789 23.609 3.377 1 97.69 125 GLU B N 1
ATOM 2546 C CA . GLU B 1 125 ? 10.836 24.703 4.348 1 97.69 125 GLU B CA 1
ATOM 2547 C C . GLU B 1 125 ? 11.078 24.172 5.758 1 97.69 125 GLU B C 1
ATOM 2549 O O . GLU B 1 125 ? 11.75 24.828 6.559 1 97.69 125 GLU B O 1
ATOM 2554 N N . GLN B 1 126 ? 10.484 23.047 6.086 1 98.25 126 GLN B N 1
ATOM 2555 C CA . GLN B 1 126 ? 10.695 22.438 7.398 1 98.25 126 GLN B CA 1
ATOM 2556 C C . GLN B 1 126 ? 12.156 22.062 7.598 1 98.25 126 GLN B C 1
ATOM 2558 O O . GLN B 1 126 ? 12.703 22.219 8.695 1 98.25 126 GLN B O 1
ATOM 2563 N N . VAL B 1 127 ? 12.766 21.578 6.559 1 97.56 127 VAL B N 1
ATOM 2564 C CA . VAL B 1 127 ? 14.18 21.234 6.621 1 97.56 127 VAL B CA 1
ATOM 2565 C C . VAL B 1 127 ? 15.008 22.484 6.871 1 97.56 127 VAL B C 1
ATOM 2567 O O . VAL B 1 127 ? 15.922 22.469 7.699 1 97.56 127 VAL B O 1
ATOM 2570 N N . GLU B 1 128 ? 14.672 23.531 6.152 1 96.69 128 GLU B N 1
ATOM 2571 C CA . GLU B 1 128 ? 15.383 24.797 6.316 1 96.69 128 GLU B CA 1
ATOM 2572 C C . GLU B 1 128 ? 15.281 25.312 7.754 1 96.69 128 GLU B C 1
ATOM 2574 O O . GLU B 1 128 ? 16.266 25.812 8.312 1 96.69 128 GLU B O 1
ATOM 2579 N N . GLN B 1 129 ? 14.203 25.109 8.344 1 95.81 129 GLN B N 1
ATOM 2580 C CA . GLN B 1 129 ? 13.961 25.594 9.703 1 95.81 129 GLN B CA 1
ATOM 2581 C C . GLN B 1 129 ? 14.398 24.562 10.742 1 95.81 129 GLN B C 1
ATOM 2583 O O . GLN B 1 129 ? 14.406 24.844 11.938 1 95.81 129 GLN B O 1
ATOM 2588 N N . LYS B 1 130 ? 14.719 23.406 10.336 1 97.06 130 LYS B N 1
ATOM 2589 C CA . LYS B 1 130 ? 15.078 22.266 11.188 1 97.06 130 LYS B CA 1
ATOM 2590 C C . LYS B 1 130 ? 13.992 21.984 12.219 1 97.06 130 LYS B C 1
ATOM 2592 O O . LYS B 1 130 ? 14.289 21.719 13.383 1 97.06 130 LYS B O 1
ATOM 2597 N N . ALA B 1 131 ? 12.797 22.219 11.805 1 97.5 131 ALA B N 1
ATOM 2598 C CA . ALA B 1 131 ? 11.617 21.984 12.641 1 97.5 131 ALA B CA 1
ATOM 2599 C C . ALA B 1 131 ? 10.383 21.719 11.781 1 97.5 131 ALA B C 1
ATOM 2601 O O . ALA B 1 131 ? 10.203 22.344 10.734 1 97.5 131 ALA B O 1
ATOM 2602 N N . GLY B 1 132 ? 9.578 20.812 12.109 1 98.38 132 GLY B N 1
ATOM 2603 C CA . GLY B 1 132 ? 8.344 20.484 11.422 1 98.38 132 GLY B CA 1
ATOM 2604 C C . GLY B 1 132 ? 7.719 19.188 11.898 1 98.38 132 GLY B C 1
ATOM 2605 O O . GLY B 1 132 ? 8.375 18.391 12.586 1 98.38 132 GLY B O 1
ATOM 2606 N N . THR B 1 133 ? 6.457 19.078 11.688 1 98.88 133 THR B N 1
ATOM 2607 C CA . THR B 1 133 ? 5.711 17.875 12.047 1 98.88 133 THR B CA 1
ATOM 2608 C C . THR B 1 133 ? 4.777 17.453 10.914 1 98.88 133 THR B C 1
ATOM 2610 O O . THR B 1 133 ? 4.102 18.297 10.312 1 98.88 133 THR B O 1
ATOM 2613 N N . ILE B 1 134 ? 4.816 16.234 10.562 1 98.94 134 ILE B N 1
ATOM 2614 C CA . ILE B 1 134 ? 3.896 15.625 9.602 1 98.94 134 ILE B CA 1
ATOM 2615 C C . ILE B 1 134 ? 3.141 14.477 10.266 1 98.94 134 ILE B C 1
ATOM 2617 O O . ILE B 1 134 ? 3.752 13.523 10.758 1 98.94 134 ILE B O 1
ATOM 2621 N N . LEU B 1 135 ? 1.853 14.602 10.344 1 98.94 135 LEU B N 1
ATOM 2622 C CA . LEU B 1 135 ? 1.001 13.586 10.961 1 98.94 135 LEU B CA 1
ATOM 2623 C C . LEU B 1 135 ? 0.064 12.961 9.93 1 98.94 135 LEU B C 1
ATOM 2625 O O . LEU B 1 135 ? -0.607 13.68 9.18 1 98.94 135 LEU B O 1
ATOM 2629 N N . LEU B 1 136 ? 0.063 11.664 9.883 1 98.88 136 LEU B N 1
ATOM 2630 C CA . LEU B 1 136 ? -0.778 10.922 8.953 1 98.88 136 LEU B CA 1
ATOM 2631 C C . LEU B 1 136 ? -1.84 10.125 9.703 1 98.88 136 LEU B C 1
ATOM 2633 O O . LEU B 1 136 ? -1.56 9.547 10.75 1 98.88 136 LEU B O 1
ATOM 2637 N N . THR B 1 137 ? -3.051 10.07 9.188 1 98.81 137 THR B N 1
ATOM 2638 C CA . THR B 1 137 ? -4.145 9.352 9.828 1 98.81 137 THR B CA 1
ATOM 2639 C C . THR B 1 137 ? -4.137 7.883 9.422 1 98.81 137 THR B C 1
ATOM 2641 O O . THR B 1 137 ? -4.52 7.543 8.297 1 98.81 137 THR B O 1
ATOM 2644 N N . GLY B 1 138 ? -3.746 7.047 10.375 1 98.56 138 GLY B N 1
ATOM 2645 C CA . GLY B 1 138 ? -3.703 5.613 10.125 1 98.56 138 GLY B CA 1
ATOM 2646 C C . GLY B 1 138 ? -5.023 4.918 10.406 1 98.56 138 GLY B C 1
ATOM 2647 O O . GLY B 1 138 ? -6.066 5.57 10.492 1 98.56 138 GLY B O 1
ATOM 2648 N N . GLY B 1 139 ? -4.988 3.67 10.469 1 98.25 139 GLY B N 1
ATOM 2649 C CA . GLY B 1 139 ? -6.113 2.795 10.766 1 98.25 139 GLY B CA 1
ATOM 2650 C C . GLY B 1 139 ? -5.691 1.379 11.109 1 98.25 139 GLY B C 1
ATOM 2651 O O . GLY B 1 139 ? -4.672 0.892 10.617 1 98.25 139 GLY B O 1
ATOM 2652 N N . ALA B 1 140 ? -6.543 0.731 11.852 1 97.31 140 ALA B N 1
ATOM 2653 C CA . ALA B 1 140 ? -6.191 -0.581 12.391 1 97.31 140 ALA B CA 1
ATOM 2654 C C . ALA B 1 140 ? -6.09 -1.619 11.273 1 97.31 140 ALA B C 1
ATOM 2656 O O . ALA B 1 140 ? -5.441 -2.654 11.438 1 97.31 140 ALA B O 1
ATOM 2657 N N . ALA B 1 141 ? -6.723 -1.389 10.203 1 97.06 141 ALA B N 1
ATOM 2658 C CA . ALA B 1 141 ? -6.684 -2.328 9.086 1 97.06 141 ALA B CA 1
ATOM 2659 C C . ALA B 1 141 ? -5.27 -2.451 8.523 1 97.06 141 ALA B C 1
ATOM 2661 O O . ALA B 1 141 ? -4.969 -3.396 7.789 1 97.06 141 ALA B O 1
ATOM 2662 N N . ALA B 1 142 ? -4.379 -1.493 8.781 1 97.31 142 ALA B N 1
ATOM 2663 C CA . ALA B 1 142 ? -2.963 -1.609 8.453 1 97.31 142 ALA B CA 1
ATOM 2664 C C . ALA B 1 142 ? -2.322 -2.785 9.188 1 97.31 142 ALA B C 1
ATOM 2666 O O . ALA B 1 142 ? -1.387 -3.406 8.672 1 97.31 142 ALA B O 1
ATOM 2667 N N . LEU B 1 143 ? -2.818 -3.025 10.383 1 95.81 143 LEU B N 1
ATOM 2668 C CA . LEU B 1 143 ? -2.258 -4.043 11.266 1 95.81 143 LEU B CA 1
ATOM 2669 C C . LEU B 1 143 ? -3.062 -5.336 11.18 1 95.81 143 LEU B C 1
ATOM 2671 O O . LEU B 1 143 ? -2.502 -6.43 11.297 1 95.81 143 LEU B O 1
ATOM 2675 N N . TYR B 1 144 ? -4.32 -5.191 11 1 96.5 144 TYR B N 1
ATOM 2676 C CA . TYR B 1 144 ? -5.281 -6.285 10.898 1 96.5 144 TYR B CA 1
ATOM 2677 C C . TYR B 1 144 ? -6.121 -6.16 9.641 1 96.5 144 TYR B C 1
ATOM 2679 O O . TYR B 1 144 ? -7.215 -5.59 9.664 1 96.5 144 TYR B O 1
ATOM 2687 N N . PRO B 1 145 ? -5.621 -6.746 8.602 1 97.56 145 PRO B N 1
ATOM 2688 C CA . PRO B 1 145 ? -6.297 -6.582 7.309 1 97.56 145 PRO B CA 1
ATOM 2689 C C . PRO B 1 145 ? -7.789 -6.898 7.383 1 97.56 145 PRO B C 1
ATOM 2691 O O . PRO B 1 145 ? -8.195 -7.824 8.086 1 97.56 145 PRO B O 1
ATOM 2694 N N . SER B 1 146 ? -8.594 -6.094 6.648 1 97.5 146 SER B N 1
ATOM 2695 C CA . SER B 1 146 ? -10.047 -6.262 6.609 1 97.5 146 SER B CA 1
ATOM 2696 C C . SER B 1 146 ? -10.539 -6.465 5.18 1 97.5 146 SER B C 1
ATOM 2698 O O . SER B 1 146 ? -10.547 -5.527 4.383 1 97.5 146 SER B O 1
ATOM 2700 N N . ALA B 1 147 ? -11.109 -7.609 4.91 1 97.56 147 ALA B N 1
ATOM 2701 C CA . ALA B 1 147 ? -11.57 -7.922 3.561 1 97.56 147 ALA B CA 1
ATOM 2702 C C . ALA B 1 147 ? -12.805 -7.105 3.201 1 97.56 147 ALA B C 1
ATOM 2704 O O . ALA B 1 147 ? -13.117 -6.926 2.021 1 97.56 147 ALA B O 1
ATOM 2705 N N . ASP B 1 148 ? -13.492 -6.578 4.188 1 97.56 148 ASP B N 1
ATOM 2706 C CA . ASP B 1 148 ? -14.711 -5.82 3.936 1 97.56 148 ASP B CA 1
ATOM 2707 C C . ASP B 1 148 ? -14.391 -4.406 3.463 1 97.56 148 ASP B C 1
ATOM 2709 O O . ASP B 1 148 ? -15.266 -3.703 2.947 1 97.56 148 ASP B O 1
ATOM 2713 N N . TYR B 1 149 ? -13.219 -3.912 3.689 1 97.81 149 TYR B N 1
ATOM 2714 C CA . TYR B 1 149 ? -12.703 -2.609 3.281 1 97.81 149 TYR B CA 1
ATOM 2715 C C . TYR B 1 149 ? -11.32 -2.746 2.645 1 97.81 149 TYR B C 1
ATOM 2717 O O . TYR B 1 149 ? -10.375 -2.057 3.041 1 97.81 149 TYR B O 1
ATOM 2725 N N . THR B 1 150 ? -11.281 -3.588 1.617 1 98.69 150 THR B N 1
ATOM 2726 C CA . THR B 1 150 ? -10 -4.059 1.1 1 98.69 150 THR B CA 1
ATOM 2727 C C . THR B 1 150 ? -9.141 -2.887 0.637 1 98.69 150 THR B C 1
ATOM 2729 O O . THR B 1 150 ? -7.98 -2.771 1.028 1 98.69 150 THR B O 1
ATOM 2732 N N . ALA B 1 151 ? -9.711 -1.98 -0.203 1 98.75 151 ALA B N 1
ATOM 2733 C CA . ALA B 1 151 ? -8.906 -0.887 -0.743 1 98.75 151 ALA B CA 1
ATOM 2734 C C . ALA B 1 151 ? -8.383 0.01 0.374 1 98.75 151 ALA B C 1
ATOM 2736 O O . ALA B 1 151 ? -7.211 0.4 0.366 1 98.75 151 ALA B O 1
ATOM 2737 N N . LEU B 1 152 ? -9.219 0.332 1.314 1 98.38 152 LEU B N 1
ATOM 2738 C CA . LEU B 1 152 ? -8.797 1.148 2.449 1 98.38 152 LEU B CA 1
ATOM 2739 C C . LEU B 1 152 ? -7.754 0.419 3.289 1 98.38 152 LEU B C 1
ATOM 2741 O O . LEU B 1 152 ? -6.766 1.019 3.717 1 98.38 152 LEU B O 1
ATOM 2745 N N . SER B 1 153 ? -8.008 -0.871 3.521 1 98.75 153 SER B N 1
ATOM 2746 C CA . SER B 1 153 ? -7.09 -1.699 4.297 1 98.75 153 SER B CA 1
ATOM 2747 C C . SER B 1 153 ? -5.691 -1.695 3.684 1 98.75 153 SER B C 1
ATOM 2749 O O . SER B 1 153 ? -4.707 -1.455 4.383 1 98.75 153 SER B O 1
ATOM 2751 N N . ILE B 1 154 ? -5.641 -1.873 2.439 1 98.88 154 ILE B N 1
ATOM 2752 C CA . ILE B 1 154 ? -4.387 -1.842 1.695 1 98.88 154 ILE B CA 1
ATOM 2753 C C . ILE B 1 154 ? -3.768 -0.451 1.789 1 98.88 154 ILE B C 1
ATOM 2755 O O . ILE B 1 154 ? -2.564 -0.316 2.031 1 98.88 154 ILE B O 1
ATOM 2759 N N . GLY B 1 155 ? -4.555 0.566 1.575 1 98.88 155 GLY B N 1
ATOM 2760 C CA . GLY B 1 155 ? -4.09 1.941 1.669 1 98.88 155 GLY B CA 1
ATOM 2761 C C . GLY B 1 155 ? -3.502 2.281 3.025 1 98.88 155 GLY B C 1
ATOM 2762 O O . GLY B 1 155 ? -2.473 2.953 3.111 1 98.88 155 GLY B O 1
ATOM 2763 N N . LYS B 1 156 ? -4.148 1.822 4.078 1 98.88 156 LYS B N 1
ATOM 2764 C CA . LYS B 1 156 ? -3.674 2.143 5.422 1 98.88 156 LYS B CA 1
ATOM 2765 C C . LYS B 1 156 ? -2.373 1.408 5.734 1 98.88 156 LYS B C 1
ATOM 2767 O O . LYS B 1 156 ? -1.508 1.938 6.434 1 98.88 156 LYS B O 1
ATOM 2772 N N . ALA B 1 157 ? -2.197 0.175 5.266 1 98.88 157 ALA B N 1
ATOM 2773 C CA . ALA B 1 157 ? -0.917 -0.516 5.402 1 98.88 157 ALA B CA 1
ATOM 2774 C C . ALA B 1 157 ? 0.195 0.242 4.68 1 98.88 157 ALA B C 1
ATOM 2776 O O . ALA B 1 157 ? 1.285 0.424 5.227 1 98.88 157 ALA B O 1
ATOM 2777 N N . ALA B 1 158 ? -0.107 0.643 3.488 1 98.94 158 ALA B N 1
ATOM 2778 C CA . ALA B 1 158 ? 0.841 1.405 2.68 1 98.94 158 ALA B CA 1
ATOM 2779 C C . ALA B 1 158 ? 1.179 2.738 3.342 1 98.94 158 ALA B C 1
ATOM 2781 O O . ALA B 1 158 ? 2.348 3.123 3.416 1 98.94 158 ALA B O 1
ATOM 2782 N N . LEU B 1 159 ? 0.192 3.42 3.803 1 98.94 159 LEU B N 1
ATOM 2783 C CA . LEU B 1 159 ? 0.373 4.719 4.445 1 98.94 159 LEU B CA 1
ATOM 2784 C C . LEU B 1 159 ? 1.228 4.59 5.699 1 98.94 159 LEU B C 1
ATOM 2786 O O . LEU B 1 159 ? 2.068 5.449 5.977 1 98.94 159 LEU B O 1
ATOM 2790 N N . ARG B 1 160 ? 0.943 3.6 6.477 1 98.88 160 ARG B N 1
ATOM 2791 C CA . ARG B 1 160 ? 1.751 3.354 7.664 1 98.88 160 ARG B CA 1
ATOM 2792 C C . ARG B 1 160 ? 3.221 3.168 7.301 1 98.88 160 ARG B C 1
ATOM 2794 O O . ARG B 1 160 ? 4.105 3.719 7.961 1 98.88 160 ARG B O 1
ATOM 2801 N N . ASN B 1 161 ? 3.463 2.371 6.293 1 98.94 161 ASN B N 1
ATOM 2802 C CA . ASN B 1 161 ? 4.836 2.18 5.84 1 98.94 161 ASN B CA 1
ATOM 2803 C C . ASN B 1 161 ? 5.469 3.496 5.395 1 98.94 161 ASN B C 1
ATOM 2805 O O . ASN B 1 161 ? 6.617 3.787 5.738 1 98.94 161 ASN B O 1
ATOM 2809 N N . LEU B 1 162 ? 4.734 4.301 4.699 1 98.88 162 LEU B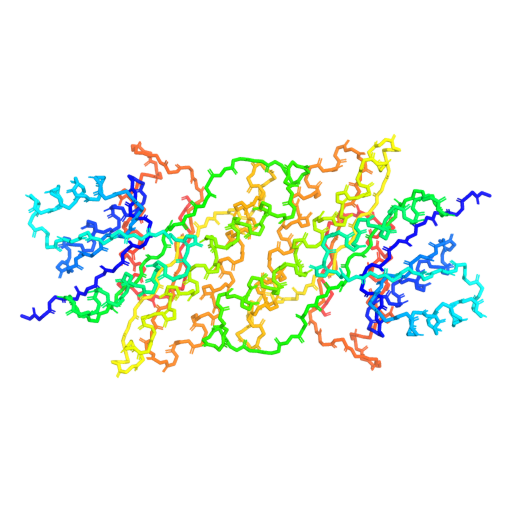 N 1
ATOM 2810 C CA . LEU B 1 162 ? 5.199 5.621 4.273 1 98.88 162 LEU B CA 1
ATOM 2811 C C . LEU B 1 162 ? 5.574 6.477 5.48 1 98.88 162 LEU B C 1
ATOM 2813 O O . LEU B 1 162 ? 6.617 7.137 5.477 1 98.88 162 LEU B O 1
ATOM 2817 N N . ALA B 1 163 ? 4.723 6.484 6.496 1 98.81 163 ALA B N 1
ATOM 2818 C CA . ALA B 1 163 ? 4.996 7.258 7.703 1 98.81 163 ALA B CA 1
ATOM 2819 C C . ALA B 1 163 ? 6.355 6.887 8.297 1 98.81 163 ALA B C 1
ATOM 2821 O O . ALA B 1 163 ? 7.145 7.766 8.648 1 98.81 163 ALA B O 1
ATOM 2822 N N . PHE B 1 164 ? 6.617 5.637 8.352 1 98.69 164 PHE B N 1
ATOM 2823 C CA . PHE B 1 164 ? 7.84 5.172 8.992 1 98.69 164 PHE B CA 1
ATOM 2824 C C . PHE B 1 164 ? 9.055 5.484 8.125 1 98.69 164 PHE B C 1
ATOM 2826 O O . PHE B 1 164 ? 10.117 5.852 8.648 1 98.69 164 PHE B O 1
ATOM 2833 N N . THR B 1 165 ? 8.938 5.355 6.789 1 98.81 165 THR B N 1
ATOM 2834 C CA . THR B 1 165 ? 10.062 5.672 5.922 1 98.81 165 THR B CA 1
ATOM 2835 C C . THR B 1 165 ? 10.352 7.172 5.934 1 98.81 165 THR B C 1
ATOM 2837 O O . THR B 1 165 ? 11.508 7.59 5.949 1 98.81 165 THR B O 1
ATOM 2840 N N . LEU B 1 166 ? 9.297 7.984 5.941 1 98.88 166 LEU B N 1
ATOM 2841 C CA . LEU B 1 166 ? 9.484 9.422 6.098 1 98.88 166 LEU B CA 1
ATOM 2842 C C . LEU B 1 166 ? 10.164 9.742 7.422 1 98.88 166 LEU B C 1
ATOM 2844 O O . LEU B 1 166 ? 11.094 10.555 7.465 1 98.88 166 LEU B O 1
ATOM 2848 N N . ALA B 1 167 ? 9.648 9.156 8.508 1 98.69 167 ALA B N 1
ATOM 2849 C CA . ALA B 1 167 ? 10.227 9.398 9.828 1 98.69 167 ALA B CA 1
ATOM 2850 C C . ALA B 1 167 ? 11.719 9.086 9.844 1 98.69 167 ALA B C 1
ATOM 2852 O O . ALA B 1 167 ? 12.516 9.875 10.367 1 98.69 167 ALA B O 1
ATOM 2853 N N . GLU B 1 168 ? 12.031 7.938 9.305 1 98.06 168 GLU B N 1
ATOM 2854 C CA . GLU B 1 168 ? 13.43 7.512 9.266 1 98.06 168 GLU B CA 1
ATOM 2855 C C . GLU B 1 168 ? 14.297 8.531 8.531 1 98.06 168 GLU B C 1
ATOM 2857 O O . GLU B 1 168 ? 15.391 8.867 8.992 1 98.06 168 GLU B O 1
ATOM 2862 N N . GLU B 1 169 ? 13.82 8.992 7.453 1 98.12 169 GLU B N 1
ATOM 2863 C CA . GLU B 1 169 ? 14.633 9.906 6.648 1 98.12 169 GLU B CA 1
ATOM 2864 C C . GLU B 1 169 ? 14.711 11.289 7.289 1 98.12 169 GLU B C 1
ATOM 2866 O O . GLU B 1 169 ? 15.742 11.953 7.219 1 98.12 169 GLU B O 1
ATOM 2871 N N . LEU B 1 170 ? 13.656 11.727 7.902 1 98.44 170 LEU B N 1
ATOM 2872 C CA . LEU B 1 170 ? 13.523 13.141 8.219 1 98.44 170 LEU B CA 1
ATOM 2873 C C . LEU B 1 170 ? 13.953 13.422 9.656 1 98.44 170 LEU B C 1
ATOM 2875 O O . LEU B 1 170 ? 14.195 14.57 10.023 1 98.44 170 LEU B O 1
ATOM 2879 N N . LYS B 1 171 ? 14.016 12.398 10.453 1 97.19 171 LYS B N 1
ATOM 2880 C CA . LYS B 1 171 ? 14.367 12.562 11.859 1 97.19 171 LYS B CA 1
ATOM 2881 C C . LYS B 1 171 ? 15.664 13.352 12.016 1 97.19 171 LYS B C 1
ATOM 2883 O O . LYS B 1 171 ? 15.727 14.32 12.773 1 97.19 171 LYS B O 1
ATOM 2888 N N . PRO B 1 172 ? 16.703 13.047 11.242 1 97.25 172 PRO B N 1
ATOM 2889 C CA . PRO B 1 172 ? 17.953 13.797 11.383 1 97.25 172 PRO B CA 1
ATOM 2890 C C . PRO B 1 172 ? 17.812 15.266 10.992 1 97.25 172 PRO B C 1
ATOM 2892 O O . PRO B 1 172 ? 18.688 16.078 11.297 1 97.25 172 PRO B O 1
ATOM 2895 N N . GLN B 1 173 ? 16.75 15.602 10.281 1 97.38 173 GLN B N 1
ATOM 2896 C CA . GLN B 1 173 ? 16.547 16.953 9.805 1 97.38 173 GLN B CA 1
ATOM 2897 C C . GLN B 1 173 ? 15.695 17.766 10.781 1 97.38 173 GLN B C 1
ATOM 2899 O O . GLN B 1 173 ? 15.328 18.906 10.492 1 97.38 173 GLN B O 1
ATOM 2904 N N . GLY B 1 174 ? 15.312 17.109 11.867 1 97.38 174 GLY B N 1
ATOM 2905 C CA . GLY B 1 174 ? 14.539 17.797 12.883 1 97.38 174 GLY B CA 1
ATOM 2906 C C . GLY B 1 174 ? 13.047 17.797 12.602 1 97.38 174 GLY B C 1
ATOM 2907 O O . GLY B 1 174 ? 12.297 18.578 13.188 1 97.38 174 GLY B O 1
ATOM 2908 N N . ILE B 1 175 ? 12.625 17.031 11.672 1 98.56 175 ILE B N 1
ATOM 2909 C CA . ILE B 1 175 ? 11.211 16.922 11.328 1 98.56 175 ILE B CA 1
ATOM 2910 C C . ILE B 1 175 ? 10.617 15.656 11.945 1 98.56 175 ILE B C 1
ATOM 2912 O O . ILE B 1 175 ? 11.188 14.57 11.797 1 98.56 175 ILE B O 1
ATOM 2916 N N . PHE B 1 176 ? 9.531 15.82 12.695 1 98.81 176 PHE B N 1
ATOM 2917 C CA . PHE B 1 176 ? 8.844 14.688 13.305 1 98.81 176 PHE B CA 1
ATOM 2918 C C . PHE B 1 176 ? 7.734 14.164 12.398 1 98.81 176 PHE B C 1
ATOM 2920 O O . PHE B 1 176 ? 6.918 14.945 11.898 1 98.81 176 PHE B O 1
ATOM 2927 N N . VAL B 1 177 ? 7.73 12.898 12.117 1 98.88 177 VAL B N 1
ATOM 2928 C CA . VAL B 1 177 ? 6.656 12.242 11.383 1 98.88 177 VAL B CA 1
ATOM 2929 C C . VAL B 1 177 ? 5.973 11.211 12.273 1 98.88 177 VAL B C 1
ATOM 2931 O O . VAL B 1 177 ? 6.641 10.391 12.914 1 98.88 177 VAL B O 1
ATOM 2934 N N . GLY B 1 178 ? 4.656 11.273 12.375 1 98.75 178 GLY B N 1
ATOM 2935 C CA . GLY B 1 178 ? 3.926 10.305 13.18 1 98.75 178 GLY B CA 1
ATOM 2936 C C . GLY B 1 178 ? 2.576 9.938 12.594 1 98.75 178 GLY B C 1
ATOM 2937 O O . GLY B 1 178 ? 2.121 10.555 11.633 1 98.75 178 GLY B O 1
ATOM 2938 N N . THR B 1 179 ? 2.012 8.883 13.141 1 98.75 179 THR B N 1
ATOM 2939 C CA . THR B 1 179 ? 0.695 8.414 12.727 1 98.75 179 THR B CA 1
ATOM 2940 C C . THR B 1 179 ? -0.172 8.094 13.945 1 98.75 179 THR B C 1
ATOM 2942 O O . THR B 1 179 ? 0.329 7.613 14.961 1 98.75 179 THR B O 1
ATOM 2945 N N . VAL B 1 180 ? -1.38 8.43 13.898 1 98.75 180 VAL B N 1
ATOM 2946 C CA . VAL B 1 180 ? -2.393 7.945 14.836 1 98.75 180 VAL B CA 1
ATOM 2947 C C . VAL B 1 180 ? -3.225 6.852 14.172 1 98.75 180 VAL B C 1
ATOM 2949 O O . VAL B 1 180 ? -3.994 7.121 13.242 1 98.75 180 VAL B O 1
ATOM 2952 N N . THR B 1 181 ? -3.041 5.648 14.641 1 98.69 181 THR B N 1
ATOM 2953 C CA . THR B 1 181 ? -3.775 4.492 14.141 1 98.69 181 THR B CA 1
ATOM 2954 C C . THR B 1 181 ? -5.09 4.32 14.898 1 98.69 181 THR B C 1
ATOM 2956 O O . THR B 1 181 ? -5.09 3.955 16.078 1 98.69 181 THR B O 1
ATOM 2959 N N . ILE B 1 182 ? -6.195 4.562 14.227 1 98.44 182 ILE B N 1
ATOM 2960 C CA . ILE B 1 182 ? -7.52 4.523 14.836 1 98.44 182 ILE B CA 1
ATOM 2961 C C . ILE B 1 182 ? -8.125 3.131 14.664 1 98.44 182 ILE B C 1
ATOM 2963 O O . ILE B 1 182 ? -8.453 2.727 13.547 1 98.44 182 ILE B O 1
ATOM 2967 N N . ALA B 1 183 ? -8.336 2.43 15.734 1 97.44 183 ALA B N 1
ATOM 2968 C CA . ALA B 1 183 ? -8.719 1.022 15.703 1 97.44 183 ALA B CA 1
ATOM 2969 C C . ALA B 1 183 ? -10.219 0.862 15.922 1 97.44 183 ALA B C 1
ATOM 2971 O O . ALA B 1 183 ? -10.656 -0.025 16.656 1 97.44 183 ALA B O 1
ATOM 2972 N N . GLY B 1 184 ? -11.07 1.77 15.5 1 94.88 184 GLY B N 1
ATOM 2973 C CA . GLY B 1 184 ? -12.516 1.711 15.617 1 94.88 184 GLY B CA 1
ATOM 2974 C C . GLY B 1 184 ? -13.234 2.639 14.648 1 94.88 184 GLY B C 1
ATOM 2975 O O . GLY B 1 184 ? -12.586 3.383 13.906 1 94.88 184 GLY B O 1
ATOM 2976 N N . VAL B 1 185 ? -14.539 2.545 14.617 1 94.12 185 VAL B N 1
ATOM 2977 C CA . VAL B 1 185 ? -15.344 3.395 13.742 1 94.12 185 VAL B CA 1
ATOM 2978 C C . VAL B 1 185 ? -15.5 4.777 14.375 1 94.12 185 VAL B C 1
ATOM 2980 O O . VAL B 1 185 ? -16.031 4.902 15.484 1 94.12 185 VAL B O 1
ATOM 2983 N N . VAL B 1 186 ? -15.07 5.773 13.734 1 96.75 186 VAL B N 1
ATOM 2984 C CA . VAL B 1 186 ? -15.156 7.148 14.211 1 96.75 186 VAL B CA 1
ATOM 2985 C C . VAL B 1 186 ? -16.625 7.574 14.297 1 96.75 186 VAL B C 1
ATOM 2987 O O . VAL B 1 186 ? -17.344 7.551 13.289 1 96.75 186 VAL B O 1
ATOM 2990 N N . ALA B 1 187 ? -17.016 7.875 15.469 1 96.25 187 ALA B N 1
ATOM 2991 C CA . ALA B 1 187 ? -18.406 8.289 15.695 1 96.25 187 ALA B CA 1
ATOM 2992 C C . ALA B 1 187 ? -18.516 9.148 16.953 1 96.25 187 ALA 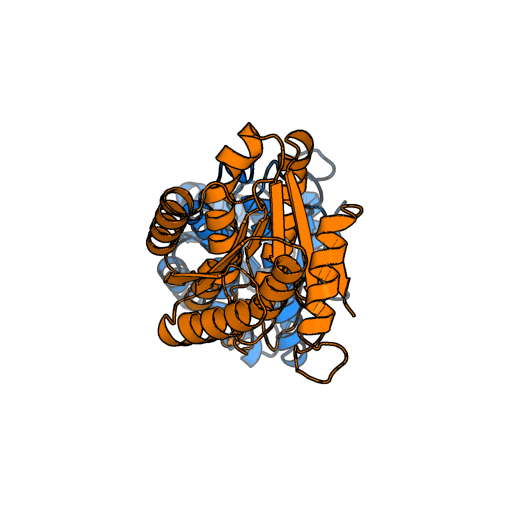B C 1
ATOM 2994 O O . ALA B 1 187 ? -18.016 8.773 18.016 1 96.25 187 ALA B O 1
ATOM 2995 N N . PRO B 1 188 ? -19.219 10.312 16.797 1 95.19 188 PRO B N 1
ATOM 2996 C CA . PRO B 1 188 ? -19.391 11.164 17.969 1 95.19 188 PRO B CA 1
ATOM 2997 C C . PRO B 1 188 ? -20.062 10.422 19.141 1 95.19 188 PRO B C 1
ATOM 2999 O O . PRO B 1 188 ? -20.953 9.602 18.922 1 95.19 188 PRO B O 1
ATOM 3002 N N . GLY B 1 189 ? -19.656 10.68 20.266 1 96.12 189 GLY B N 1
ATOM 3003 C CA . GLY B 1 189 ? -20.281 10.133 21.453 1 96.12 189 GLY B CA 1
ATOM 3004 C C . GLY B 1 189 ? -19.781 8.742 21.812 1 96.12 189 GLY B C 1
ATOM 3005 O O . GLY B 1 189 ? -20.312 8.094 22.719 1 96.12 189 GLY B O 1
ATOM 3006 N N . THR B 1 190 ? -18.844 8.273 21.125 1 97.5 190 THR B N 1
ATOM 3007 C CA . THR B 1 190 ? -18.266 6.961 21.406 1 97.5 190 THR B CA 1
ATOM 3008 C C . THR B 1 190 ? -16.812 7.098 21.859 1 97.5 190 THR B C 1
ATOM 3010 O O . THR B 1 190 ? -16.281 8.203 21.953 1 97.5 190 THR B O 1
ATOM 3013 N N . HIS B 1 191 ? -16.203 5.969 22.219 1 97.88 191 HIS B N 1
ATOM 3014 C CA . HIS B 1 191 ? -14.781 5.91 22.531 1 97.88 191 HIS B CA 1
ATOM 3015 C C . HIS B 1 191 ? -13.938 6.406 21.359 1 97.88 191 HIS B C 1
ATOM 3017 O O . HIS B 1 191 ? -12.805 6.859 21.562 1 97.88 191 HIS B O 1
ATOM 3023 N N . PHE B 1 192 ? -14.523 6.371 20.203 1 98.25 192 PHE B N 1
ATOM 3024 C CA . PHE B 1 192 ? -13.812 6.805 19.016 1 98.25 192 PHE B CA 1
ATOM 3025 C C . PHE B 1 192 ? -14.367 8.133 18.5 1 98.25 192 PHE B C 1
ATOM 3027 O O . PHE B 1 192 ? -14.461 8.344 17.297 1 98.25 192 PHE B O 1
ATOM 3034 N N . ALA B 1 193 ? -14.773 8.906 19.438 1 98.12 193 ALA B N 1
ATOM 3035 C CA . ALA B 1 193 ? -15.242 10.242 19.094 1 98.12 193 ALA B CA 1
ATOM 3036 C C . ALA B 1 193 ? -14.117 11.086 18.5 1 98.12 193 ALA B C 1
ATOM 3038 O O . ALA B 1 193 ? -12.977 11.023 18.969 1 98.12 193 ALA B O 1
ATOM 3039 N N . PRO B 1 194 ? -14.422 11.906 17.531 1 97.94 194 PRO B N 1
ATOM 3040 C CA . PRO B 1 194 ? -13.367 12.656 16.844 1 97.94 194 PRO B CA 1
ATOM 3041 C C . PRO B 1 194 ? -12.586 13.57 17.781 1 97.94 194 PRO B C 1
ATOM 3043 O O . PRO B 1 194 ? -11.383 13.773 17.578 1 97.94 194 PRO B O 1
ATOM 3046 N N . ASP B 1 195 ? -13.242 14.18 18.812 1 97.62 195 ASP B N 1
ATOM 3047 C CA . ASP B 1 195 ? -12.547 15.078 19.734 1 97.62 195 ASP B CA 1
ATOM 3048 C C . ASP B 1 195 ? -11.547 14.312 20.594 1 97.62 195 ASP B C 1
ATOM 3050 O O . ASP B 1 195 ? -10.469 14.828 20.906 1 97.62 195 ASP B O 1
ATOM 3054 N N . LEU B 1 196 ? -11.883 13.047 20.938 1 98.56 196 LEU B N 1
ATOM 3055 C CA . LEU B 1 196 ? -10.953 12.211 21.703 1 98.56 196 LEU B CA 1
ATOM 3056 C C . LEU B 1 196 ? -9.773 11.789 20.844 1 98.56 196 LEU B C 1
ATOM 3058 O O . LEU B 1 196 ? -8.633 11.734 21.312 1 98.56 196 LEU B O 1
ATOM 3062 N N . ILE B 1 197 ? -10.039 11.508 19.641 1 98.75 197 ILE B N 1
ATOM 3063 C CA . ILE B 1 197 ? -8.977 11.148 18.703 1 98.75 197 ILE B CA 1
ATOM 3064 C C . ILE B 1 197 ? -8.039 12.344 18.5 1 98.75 197 ILE B C 1
ATOM 3066 O O . ILE B 1 197 ? -6.82 12.18 18.438 1 98.75 197 ILE B O 1
ATOM 3070 N N . ALA B 1 198 ? -8.57 13.547 18.422 1 98.81 198 ALA B N 1
ATOM 3071 C CA . ALA B 1 198 ? -7.785 14.766 18.266 1 98.81 198 ALA B CA 1
ATOM 3072 C C . ALA B 1 198 ? -6.801 14.945 19.406 1 98.81 198 ALA B C 1
ATOM 3074 O O . ALA B 1 198 ? -5.703 15.469 19.219 1 98.81 198 ALA B O 1
ATOM 3075 N N . GLU B 1 199 ? -7.172 14.469 20.578 1 98.81 199 GLU B N 1
ATOM 3076 C CA . GLU B 1 199 ? -6.266 14.539 21.719 1 98.81 199 GLU B CA 1
ATOM 3077 C C . GLU B 1 199 ? -5.008 13.711 21.469 1 98.81 199 GLU B C 1
ATOM 3079 O O . GLU B 1 199 ? -3.926 14.062 21.938 1 98.81 199 GLU B O 1
ATOM 3084 N N . LYS B 1 200 ? -5.156 12.633 20.766 1 98.75 200 LYS B N 1
ATOM 3085 C CA . LYS B 1 200 ? -4.016 11.766 20.5 1 98.75 200 LYS B CA 1
ATOM 3086 C C . LYS B 1 200 ? -3.072 12.406 19.484 1 98.75 200 LYS B C 1
ATOM 3088 O O . LYS B 1 200 ? -1.856 12.219 19.547 1 98.75 200 LYS B O 1
ATOM 3093 N N . TYR B 1 201 ? -3.629 13.156 18.516 1 98.81 201 TYR B N 1
ATOM 3094 C CA . TYR B 1 201 ? -2.781 13.922 17.609 1 98.81 201 TYR B CA 1
ATOM 3095 C C . TYR B 1 201 ? -1.956 14.953 18.359 1 98.81 201 TYR B C 1
ATOM 3097 O O . TYR B 1 201 ? -0.758 15.109 18.109 1 98.81 201 TYR B O 1
ATOM 3105 N N . TRP B 1 202 ? -2.621 15.633 19.281 1 98.88 202 TRP B N 1
ATOM 3106 C CA . TRP B 1 202 ? -1.923 16.641 20.078 1 98.88 202 TRP B CA 1
ATOM 3107 C C . TRP B 1 202 ? -0.842 15.984 20.938 1 98.88 202 TRP B C 1
ATOM 3109 O O . TRP B 1 202 ? 0.28 16.484 21.031 1 98.88 202 TRP B O 1
ATOM 3119 N N . GLU B 1 203 ? -1.228 14.875 21.562 1 98.75 203 GLU B N 1
ATOM 3120 C CA . GLU B 1 203 ? -0.262 14.133 22.375 1 98.75 203 GLU B CA 1
ATOM 3121 C C . GLU B 1 203 ? 0.963 13.75 21.547 1 98.75 203 GLU B C 1
ATOM 3123 O O . GLU B 1 203 ? 2.098 13.898 22 1 98.75 203 GLU B O 1
ATOM 3128 N N . LEU B 1 204 ? 0.672 13.242 20.391 1 98.69 204 LEU B N 1
ATOM 3129 C CA . LEU B 1 204 ? 1.751 12.836 19.5 1 98.69 204 LEU B CA 1
ATOM 3130 C C . LEU B 1 204 ? 2.635 14.023 19.141 1 98.69 204 LEU B C 1
ATOM 3132 O O . LEU B 1 204 ? 3.863 13.914 19.141 1 98.69 204 LEU B O 1
ATOM 3136 N N . TYR B 1 205 ? 2.086 15.125 18.828 1 98.69 205 TYR B N 1
ATOM 3137 C CA . TYR B 1 205 ? 2.805 16.344 18.484 1 98.69 205 TYR B CA 1
ATOM 3138 C C . TYR B 1 205 ? 3.652 16.828 19.656 1 98.69 205 TYR B C 1
ATOM 3140 O O . TYR B 1 205 ? 4.812 17.203 19.469 1 98.69 205 TYR B O 1
ATOM 3148 N N . GLU B 1 206 ? 3.092 16.828 20.812 1 97.94 206 GLU B N 1
ATOM 3149 C CA . GLU B 1 206 ? 3.734 17.406 21.984 1 97.94 206 GLU B CA 1
ATOM 3150 C C . GLU B 1 206 ? 4.859 16.516 22.5 1 97.94 206 GLU B C 1
ATOM 3152 O O . GLU B 1 206 ? 5.949 16.984 22.812 1 97.94 206 GLU B O 1
ATOM 3157 N N . LYS B 1 207 ? 4.59 15.219 22.609 1 97.25 207 LYS B N 1
ATOM 3158 C CA . LYS B 1 207 ? 5.516 14.312 23.266 1 97.25 207 LYS B CA 1
ATOM 3159 C C . LYS B 1 207 ? 6.613 13.844 22.312 1 97.25 207 LYS B C 1
ATOM 3161 O O . LYS B 1 207 ? 7.77 13.703 22.719 1 97.25 207 LYS B O 1
ATOM 3166 N N . ARG B 1 208 ? 6.227 13.562 21.141 1 96.31 208 ARG B N 1
ATOM 3167 C CA . ARG B 1 208 ? 7.148 13.156 20.078 1 96.31 208 ARG B CA 1
ATOM 3168 C C . ARG B 1 208 ? 7.996 11.969 20.5 1 96.31 208 ARG B C 1
ATOM 3170 O O . ARG B 1 208 ? 9.172 11.883 20.156 1 96.31 208 ARG B O 1
ATOM 3177 N N . GLU B 1 209 ? 7.402 11.148 21.344 1 91.69 209 GLU B N 1
ATOM 3178 C CA . GLU B 1 209 ? 8.141 10.023 21.906 1 91.69 209 GLU B CA 1
ATOM 3179 C C . GLU B 1 209 ? 8.125 8.828 20.953 1 91.69 209 GLU B C 1
ATOM 3181 O O . GLU B 1 209 ? 9.125 8.125 20.812 1 91.69 209 GLU B O 1
ATOM 3186 N N . GLU B 1 210 ? 7.02 8.555 20.391 1 94.94 210 GLU B N 1
ATOM 3187 C CA . GLU B 1 210 ? 6.824 7.48 19.422 1 94.94 210 GLU B CA 1
ATOM 3188 C C . GLU B 1 210 ? 6.262 8.016 18.109 1 94.94 210 GLU B C 1
ATOM 3190 O O . GLU B 1 210 ? 5.609 9.062 18.078 1 94.94 210 GLU B O 1
ATOM 3195 N N . HIS B 1 211 ? 6.59 7.289 17.031 1 96.81 211 HIS B N 1
ATOM 3196 C CA . HIS B 1 211 ? 6.117 7.75 15.734 1 96.81 211 HIS B CA 1
ATOM 3197 C C . HIS B 1 211 ? 4.699 7.262 15.461 1 96.81 211 HIS B C 1
ATOM 3199 O O . HIS B 1 211 ? 4.125 7.562 14.414 1 96.81 211 HIS B O 1
ATOM 3205 N N . GLU B 1 212 ? 4.176 6.477 16.359 1 98.12 212 GLU B N 1
ATOM 3206 C CA . GLU B 1 212 ? 2.824 5.957 16.172 1 98.12 212 GLU B CA 1
ATOM 3207 C C . GLU B 1 212 ? 2.088 5.844 17.5 1 98.12 212 GLU B C 1
ATOM 3209 O O . GLU B 1 212 ? 2.656 5.383 18.5 1 98.12 212 GLU B O 1
ATOM 3214 N N . ILE B 1 213 ? 0.895 6.293 17.547 1 98.38 213 ILE B N 1
ATOM 3215 C CA . ILE B 1 213 ? -0.065 5.961 18.594 1 98.38 213 ILE B CA 1
ATOM 3216 C C . ILE B 1 213 ? -1.16 5.062 18.031 1 98.38 213 ILE B C 1
ATOM 3218 O O . ILE B 1 213 ? -1.816 5.422 17.047 1 98.38 213 ILE B O 1
ATOM 3222 N N . VAL B 1 214 ? -1.317 3.9 18.562 1 98.06 214 VAL B N 1
ATOM 3223 C CA . VAL B 1 214 ? -2.467 3.055 18.25 1 98.06 214 VAL B CA 1
ATOM 3224 C C . VAL B 1 214 ? -3.598 3.34 19.234 1 98.06 214 VAL B C 1
ATOM 3226 O O . VAL B 1 214 ? -3.494 3.01 20.422 1 98.06 214 VAL B O 1
ATOM 3229 N N . TYR B 1 215 ? -4.605 3.973 18.766 1 98.12 215 TYR B N 1
ATOM 3230 C CA . TYR B 1 215 ? -5.77 4.309 19.578 1 98.12 215 TYR B CA 1
ATOM 3231 C C . TYR B 1 215 ? -6.828 3.215 19.5 1 98.12 215 TYR B C 1
ATOM 3233 O O . TYR B 1 215 ? -7.496 3.068 18.469 1 98.12 215 TYR B O 1
ATOM 3241 N N . SER B 1 216 ? -7.02 2.371 20.531 1 95.81 216 SER B N 1
ATOM 3242 C CA . SER B 1 216 ? -7.891 1.203 20.531 1 95.81 216 SER B CA 1
ATOM 3243 C C . SER B 1 216 ? -8.852 1.223 21.719 1 95.81 216 SER B C 1
ATOM 3245 O O . SER B 1 216 ? -8.578 1.855 22.734 1 95.81 216 SER B O 1
#

Foldseek 3Di:
DQAAEEEFAPCDPFQRLLLQLLVQVVRHEYEYEEADPVRQVVSCVVSVVVVGHYYYFYAHLLDLVRLLVRLVVCCVPPNAHQEYEYEWFDFDWDAPVRDDPVNLVSRLSRLAVSLVSNCVSRLVVCLVVLGHEYEYEAECLLVVPDRGRRSNSVSRVNNVVVQVVCQVVCVVSNYAGAYEYEYDDADPPDLNDSNNSSVVVVVCVVVVPDRYDYRD/DQAAEEEFAPCDPFQRLLLQLLVQVVRHEYEYEEADPVRQVVSCVVSVVVVGHYYYFYAHLLDLVRLLVRLVVCCVPPNAHQEYEYEWFDFDWDAPVRDDPVVLVSRLSRLAVSLVSNCVSRLVVCLVVLHHEYEYEAECLLVVPDRGRNSNSVSRVNNVVVQVVCQVVCVVSNYAGAYEYEYDDADPPDLNDSNNSSVVVVVCVVVVPDRYHYRD

pLDDT: mean 97.63, std 3.36, range [55.97, 98.94]

Nearest PDB structures (foldseek):
  4ag3-assembly1_D  TM=9.259E-01  e=2.894E-17  Pseudomonas aeruginosa PAO1
  4z9x-assembly1_A  TM=9.449E-01  e=7.818E-17  Streptococcus pyogenes serotype M1
  3o03-assembly1_A  TM=9.298E-01  e=1.866E-16  Streptococcus suis 05ZYH33
  4weo-assembly1_A  TM=9.307E-01  e=7.786E-16  Burkholderia cenocepacia J2315
  3cxr-assembly1_A  TM=9.075E-01  e=2.392E-16  Streptococcus suis 05ZYH33